Protein AF-0000000080636954 (afdb_homodimer)

Radius of gyration: 34.46 Å; Cα contacts (8 Å, |Δi|>4): 743; chains: 2; bounding box: 97×69×51 Å

Organism: Winmispira thermophila (strain ATCC 700085 / DSM 6578 / Z-1203) (NCBI:txid869211)

pLDDT: mean 74.84, std 21.48, range [32.94, 98.56]

Foldseek 3Di:
DDKDKDFLVLQDPPAVP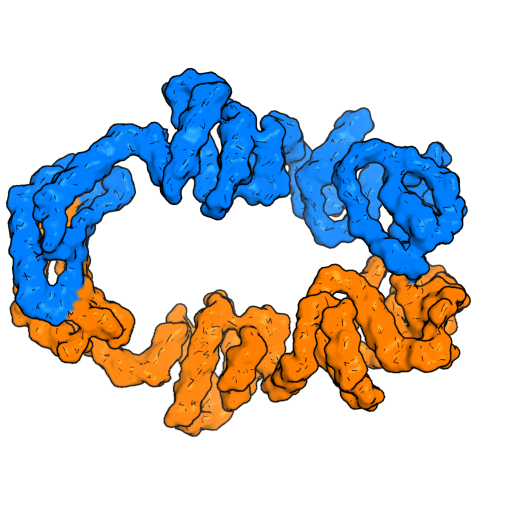DPQPDQLPQPPLVRLLVPNQQAFEAEPVRHRHDPVSSVSNVVNPHGIDIHDYDDDCCPDVVVVVLVVLVSCVVVDADFLSRVLVVCVSCVVVVNNVVCQVCQPPRGVVGDGVVLSVLLVPADPLLVVCCRVVLEPSVLSSLLSVQASLLSNCLSVLPDDDDSVLSSQLSNLLSQLCVVVVDDNVRSNVVSVVLSPDPDNSVSSVCSSPVPLVVLVVVLVVVCCVQCPPLQKDKDAPRSNVVLDIDIDGDDDDPVNVVSNVVSVVSCVVVVVVNSVSSD/DDKDKDFLVLQDPPAVPDPQPDQLPQPPLVCLLVVNQQAFEAEPVRHGHRPVSSVSNVVNPHGIDIHDYQDDCCVPPVVVVLVVLVSCVVPDADFLSRLLVSCVSCVVRVNNVVCQVCVPPRGVVDDGVVLSVLLVPAQPLLNVCCRVVLEPSVLSSLLSVQASLLSNCLSVLPDDDDSVLSSLLSNLLSQLCVVVVDDNVRSNVVSVVLSPDPDNSVSSVCSSPVPLVVLVVVLVVVCCVQCPPLQKDKDAPRSNVVLDIDIDGDDDDPVNVVSNVVSVVSCVVVVVVNSVSSD

Solvent-accessible surface area (backbone atoms only — not comparable to full-atom values): 32266 Å² total; per-residue (Å²): 112,40,81,41,76,38,47,47,84,64,52,33,72,41,34,76,82,69,76,70,68,60,64,60,89,53,57,48,58,69,35,31,57,48,53,34,47,74,58,37,52,31,41,85,92,43,43,24,52,57,38,60,50,50,49,42,34,50,70,36,63,44,59,59,40,62,24,40,30,40,58,74,78,57,50,32,67,59,44,44,49,45,44,56,48,51,68,47,68,51,92,56,60,66,49,65,66,56,48,41,48,50,48,51,51,24,53,76,67,69,34,49,74,61,40,68,67,46,41,62,73,63,34,54,87,50,71,57,64,67,54,45,50,54,49,68,68,42,50,70,35,45,37,50,28,39,67,71,61,51,40,54,67,67,58,46,59,74,37,54,84,45,46,46,67,42,38,38,51,64,64,65,44,85,62,92,65,55,58,67,55,45,49,51,45,48,51,44,48,38,51,41,34,59,76,68,66,50,51,61,69,55,35,34,53,52,50,50,58,32,58,66,41,97,50,30,63,59,45,44,50,36,66,62,37,52,69,58,41,49,51,52,50,53,48,51,50,52,46,47,76,72,33,62,93,51,63,51,44,78,46,65,45,79,89,41,74,73,45,39,37,36,40,35,35,67,33,71,45,73,67,47,43,49,50,40,52,51,48,49,54,55,46,61,74,50,39,65,68,62,47,60,70,49,105,113,40,80,41,77,38,49,48,84,59,51,33,71,42,36,77,80,69,76,70,68,62,68,60,89,53,58,46,60,69,34,32,58,47,55,36,45,74,60,35,52,31,40,87,92,36,41,23,50,57,38,61,52,50,49,44,34,51,70,38,63,44,58,61,39,63,23,38,30,41,57,75,78,54,51,32,69,59,42,47,49,45,45,54,43,53,67,48,67,51,92,52,60,62,48,65,66,56,49,40,49,51,49,51,52,25,52,74,65,70,34,49,73,60,39,68,66,44,41,64,72,61,33,53,81,51,71,58,65,68,55,44,52,54,49,69,69,42,48,70,35,45,37,50,28,39,67,70,62,51,39,54,68,67,58,47,59,73,36,53,84,46,46,47,66,43,38,40,52,64,64,65,46,86,63,93,64,55,59,65,55,45,50,52,44,49,50,44,48,37,50,41,35,59,76,68,66,49,51,62,69,56,36,35,52,52,51,49,57,31,58,67,41,98,50,32,64,62,44,45,50,36,67,61,37,50,69,58,42,48,51,51,50,52,48,51,51,52,47,46,76,71,33,62,93,52,63,50,44,78,46,65,45,78,90,40,74,72,44,38,38,36,41,36,35,67,33,70,46,72,65,49,44,50,50,39,51,52,47,48,55,54,45,60,75,49,40,66,69,61,47,59,72,48,106

Sequence (590 aa):
MKRAVYPVSALKRRLPEAEIWEEPSLPSEGALRRGVVPPLLWAPDGLVWSGALCDRLREAGWKEIPVVLLEGEEARPLNRITAALECENRAGAYTWEEQARIYELCRTYGLLEEAERIVPLVVPGKRDFSHVERYLSLPASFREMVREGKVDLKTAWEVRDLPDPVGGLVSYYPHRMTFSERRQILVMLAEIVRREGLDERAAMHRAGELLASPKPLEAVWRARFPRLAGMEDSFAASRRRLLDGTGVALEAPPGFEGHSLRVSFRFSSRTEFGRRMKALSKLEEHLDEFLSFLGMKRAVYPVSALKRRLPEAEIWEEPSLPSEGALRRGVVPPLLWAPDGLVWSGALCDRLREAGWKEIPVVLLEGEEARPLNRITAALECENRAGAYTWEEQARIYELCRTYGLLEEAERIVPLVVPGKRDFSHVERYLSLPASFREMVREGKVDLKTAWEVRDLPDPVGGLVSYYPHRMTFSERRQILVMLAEIVRREGLDERAAMHRAGELLASPKPLEAVWRARFPRLAGMEDSFAASRRRLLDGTGVALEAPPGFEGHSLRVSFRFSSRTEFGRRMKALSKLEEHLDEFLSFLG

Structure (mmCIF, N/CA/C/O backbone):
data_AF-0000000080636954-model_v1
#
loop_
_entity.id
_entity.type
_entity.pdbx_description
1 polymer 'ParB/Sulfiredoxin domain-containing protein'
#
loop_
_atom_site.group_PDB
_atom_site.id
_atom_site.type_symbol
_atom_site.label_atom_id
_atom_site.label_alt_id
_atom_site.label_comp_id
_atom_site.label_asym_id
_atom_site.label_entity_id
_atom_site.label_seq_id
_atom_site.pdbx_PDB_ins_code
_atom_site.Cartn_x
_atom_site.Cartn_y
_atom_site.Cartn_z
_atom_site.occupancy
_atom_site.B_iso_or_equiv
_atom_site.auth_seq_id
_atom_site.auth_comp_id
_atom_site.auth_asym_id
_atom_site.auth_atom_id
_atom_site.pdbx_PDB_model_num
ATOM 1 N N . MET A 1 1 ? 44.938 22.062 -6.148 1 43.56 1 MET A N 1
ATOM 2 C CA . MET A 1 1 ? 44.75 20.922 -5.258 1 43.56 1 MET A CA 1
ATOM 3 C C . MET A 1 1 ? 46.031 20.094 -5.172 1 43.56 1 MET A C 1
ATOM 5 O O . MET A 1 1 ? 46.656 19.781 -6.195 1 43.56 1 MET A O 1
ATOM 9 N N . LYS A 1 2 ? 46.625 20.219 -4 1 54.97 2 LYS A N 1
ATOM 10 C CA . LYS A 1 2 ? 47.844 19.469 -3.779 1 54.97 2 LYS A CA 1
ATOM 11 C C . LYS A 1 2 ? 47.625 18.312 -2.814 1 54.97 2 LYS A C 1
ATOM 13 O O . LYS A 1 2 ? 46.906 18.453 -1.824 1 54.97 2 LYS A O 1
ATOM 18 N N . ARG A 1 3 ? 48.094 17.125 -3.25 1 49.25 3 ARG A N 1
ATOM 19 C CA . ARG A 1 3 ? 48.031 15.977 -2.357 1 49.25 3 ARG A CA 1
ATOM 20 C C . ARG A 1 3 ? 49.219 15.953 -1.394 1 49.25 3 ARG A C 1
ATOM 22 O O . ARG A 1 3 ? 50.344 16.328 -1.766 1 49.25 3 ARG A O 1
ATOM 29 N N . ALA A 1 4 ? 48.875 15.984 -0.099 1 56.25 4 ALA A N 1
ATOM 30 C CA . ALA A 1 4 ? 49.938 15.93 0.922 1 56.25 4 ALA A CA 1
ATOM 31 C C . ALA A 1 4 ? 49.625 14.875 1.977 1 56.25 4 ALA A C 1
ATOM 33 O O . ALA A 1 4 ? 48.5 14.352 2.021 1 56.25 4 ALA A O 1
ATOM 34 N N . VAL A 1 5 ? 50.625 14.312 2.576 1 58.34 5 VAL A N 1
ATOM 35 C CA . VAL A 1 5 ? 50.469 13.438 3.734 1 58.34 5 VAL A CA 1
ATOM 36 C C . VAL A 1 5 ? 50.625 14.242 5.02 1 58.34 5 VAL A C 1
ATOM 38 O O . VAL A 1 5 ? 51.562 15.023 5.152 1 58.34 5 VAL A O 1
ATOM 41 N N . TYR A 1 6 ? 49.594 14.258 5.723 1 62.28 6 TYR A N 1
ATOM 42 C CA . TYR A 1 6 ? 49.594 15.031 6.961 1 62.28 6 TYR A CA 1
ATOM 43 C C . TYR A 1 6 ? 49.5 14.117 8.18 1 62.28 6 TYR A C 1
ATOM 45 O O . TYR A 1 6 ? 48.844 13.094 8.133 1 62.28 6 TYR A O 1
ATOM 53 N N . PRO A 1 7 ? 50.344 14.484 9.141 1 68.75 7 PRO A N 1
ATOM 54 C CA . PRO A 1 7 ? 50.188 13.703 10.367 1 68.75 7 PRO A CA 1
ATOM 55 C C . PRO A 1 7 ? 48.812 13.82 10.961 1 68.75 7 PRO A C 1
ATOM 57 O O . PRO A 1 7 ? 48.25 14.914 11.023 1 68.75 7 PRO A O 1
ATOM 60 N N . VAL A 1 8 ? 48.281 12.633 11.273 1 64 8 VAL A N 1
ATOM 61 C CA . VAL A 1 8 ? 46.938 12.617 11.875 1 64 8 VAL A CA 1
ATOM 62 C C . VAL A 1 8 ? 46.938 13.516 13.109 1 64 8 VAL A C 1
ATOM 64 O O . VAL A 1 8 ? 45.906 14.141 13.414 1 64 8 VAL A O 1
ATOM 67 N N . SER A 1 9 ? 48.156 13.625 13.75 1 67.38 9 SER A N 1
ATOM 68 C CA . SER A 1 9 ? 48.281 14.438 14.953 1 67.38 9 SER A CA 1
ATOM 69 C C . SER A 1 9 ? 48.156 15.922 14.641 1 67.38 9 SER A C 1
ATOM 71 O O . SER A 1 9 ? 47.812 16.719 15.516 1 67.38 9 SER A O 1
ATOM 73 N N . ALA A 1 10 ? 48.375 16.25 13.438 1 63.44 10 ALA A N 1
ATOM 74 C CA . ALA A 1 10 ? 48.312 17.656 13.047 1 63.44 10 ALA A CA 1
ATOM 75 C C . ALA A 1 10 ? 46.906 18.062 12.641 1 63.44 10 ALA A C 1
ATOM 77 O O . ALA A 1 10 ? 46.625 19.25 12.43 1 63.44 10 ALA A O 1
ATOM 78 N N . LEU A 1 11 ? 46.188 17.047 12.438 1 57.81 11 LEU A N 1
ATOM 79 C CA . LEU A 1 11 ? 44.812 17.328 12.047 1 57.81 11 LEU A CA 1
ATOM 80 C C . LEU A 1 11 ? 44.094 18.062 13.164 1 57.81 11 LEU A C 1
ATOM 82 O O . LEU A 1 11 ? 44.156 17.656 14.328 1 57.81 11 LEU A O 1
ATOM 86 N N . LYS A 1 12 ? 43.844 19.312 12.938 1 51.22 12 LYS A N 1
ATOM 87 C CA . LYS A 1 12 ? 43.062 20.109 13.883 1 51.22 12 LYS A CA 1
ATOM 88 C C . LYS A 1 12 ? 41.562 19.891 13.672 1 51.22 12 LYS A C 1
ATOM 90 O O . LYS A 1 12 ? 41.125 19.688 12.539 1 51.22 12 LYS A O 1
ATOM 95 N N . ARG A 1 13 ? 41 19.531 14.883 1 48.72 13 ARG A N 1
ATOM 96 C CA . ARG A 1 13 ? 39.531 19.453 14.938 1 48.72 13 ARG A CA 1
ATOM 97 C C . ARG A 1 13 ? 38.90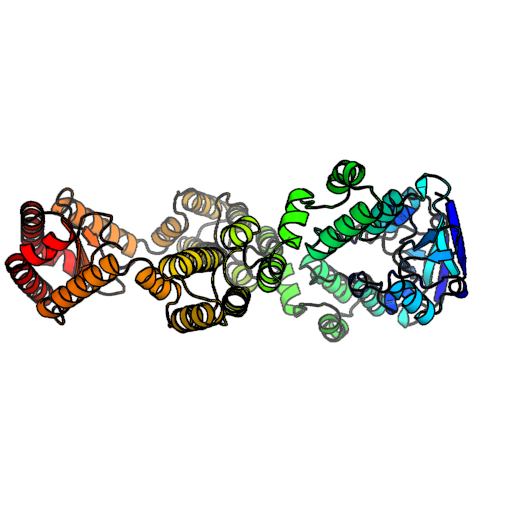6 20.781 14.555 1 48.72 13 ARG A C 1
ATOM 99 O O . ARG A 1 13 ? 39.156 21.812 15.195 1 48.72 13 ARG A O 1
ATOM 106 N N . ARG A 1 14 ? 38.938 21.188 13.516 1 43.25 14 ARG A N 1
ATOM 107 C CA . ARG A 1 14 ? 38 22.312 13.477 1 43.25 14 ARG A CA 1
ATOM 108 C C . ARG A 1 14 ? 36.656 21.891 12.898 1 43.25 14 ARG A C 1
ATOM 110 O O . ARG A 1 14 ? 36.531 21.625 11.703 1 43.25 14 ARG A O 1
ATOM 117 N N . LEU A 1 15 ? 36.188 20.75 13.352 1 39.03 15 LEU A N 1
ATOM 118 C CA . LEU A 1 15 ? 34.781 20.594 12.938 1 39.03 15 LEU A CA 1
ATOM 119 C C . LEU A 1 15 ? 33.969 21.844 13.25 1 39.03 15 LEU A C 1
ATOM 121 O O . LEU A 1 15 ? 34.219 22.5 14.258 1 39.03 15 LEU A O 1
ATOM 125 N N . PRO A 1 16 ? 33.406 22.672 12.305 1 36.81 16 PRO A N 1
ATOM 126 C CA . PRO A 1 16 ? 32.281 23.234 13.07 1 36.81 16 PRO A CA 1
ATOM 127 C C . PRO A 1 16 ? 31.734 22.234 14.086 1 36.81 16 PRO A C 1
ATOM 129 O O . PRO A 1 16 ? 31.797 21.031 13.883 1 36.81 16 PRO A O 1
ATOM 132 N N . GLU A 1 17 ? 31.938 22.453 15.352 1 33.22 17 GLU A N 1
ATOM 133 C CA . GLU A 1 17 ? 31.328 21.719 16.453 1 33.22 17 GLU A CA 1
ATOM 134 C C . GLU A 1 17 ? 30.078 20.984 16 1 33.22 17 GLU A C 1
ATOM 136 O O . GLU A 1 17 ? 29.5 20.188 16.75 1 33.22 17 GLU A O 1
ATOM 141 N N . ALA A 1 18 ? 29.266 21.672 15.078 1 32.94 18 ALA A N 1
ATOM 142 C CA . ALA A 1 18 ? 27.875 21.219 14.992 1 32.94 18 ALA A CA 1
ATOM 143 C C . ALA A 1 18 ? 27.812 19.75 14.547 1 32.94 18 ALA A C 1
ATOM 145 O O . ALA A 1 18 ? 28.672 19.281 13.789 1 32.94 18 ALA A O 1
ATOM 146 N N . GLU A 1 19 ? 27.062 18.984 15.305 1 33.84 19 GLU A N 1
ATOM 147 C CA . GLU A 1 19 ? 26.438 17.656 15.336 1 33.84 19 GLU A CA 1
ATOM 148 C C . GLU A 1 19 ? 26.125 17.172 13.922 1 33.84 19 GLU A C 1
ATOM 150 O O . GLU A 1 19 ? 25.516 16.109 13.75 1 33.84 19 GLU A O 1
ATOM 155 N N . ILE A 1 20 ? 25.984 18.156 13.102 1 33.88 20 ILE A N 1
ATOM 156 C CA . ILE A 1 20 ? 25.109 17.938 11.961 1 33.88 20 ILE A CA 1
ATOM 157 C C . ILE A 1 20 ? 25.547 16.672 11.211 1 33.88 20 ILE A C 1
ATOM 159 O O . ILE A 1 20 ? 24.734 16.047 10.516 1 33.88 20 ILE A O 1
ATOM 163 N N . TRP A 1 21 ? 26.797 16.781 10.742 1 33.06 21 TRP A N 1
ATOM 164 C CA . TRP A 1 21 ? 27.078 15.734 9.773 1 33.06 21 TRP A CA 1
ATOM 165 C C . TRP A 1 21 ? 27.281 14.398 10.469 1 33.06 21 TRP A C 1
ATOM 167 O O . TRP A 1 21 ? 28.047 14.297 11.43 1 33.06 21 TRP A O 1
ATOM 177 N N . GLU A 1 22 ? 26.188 13.875 10.789 1 34.75 22 GLU A N 1
ATOM 178 C CA . GLU A 1 22 ? 26.484 12.5 11.156 1 34.75 22 GLU A CA 1
ATOM 179 C C . GLU A 1 22 ? 27.703 11.984 10.391 1 34.75 22 GLU A C 1
ATOM 181 O O . GLU A 1 22 ? 27.984 12.43 9.281 1 34.75 22 GLU A O 1
ATOM 186 N N . GLU A 1 23 ? 28.656 11.555 11.141 1 34.25 23 GLU A N 1
ATOM 187 C CA . GLU A 1 23 ? 29.906 10.984 10.648 1 34.25 23 GLU A CA 1
ATOM 188 C C . GLU A 1 23 ? 29.734 10.352 9.273 1 34.25 23 GLU A C 1
ATOM 190 O O . GLU A 1 23 ? 28.812 9.555 9.062 1 34.25 23 GLU A O 1
ATOM 195 N N . PRO A 1 24 ? 29.938 11.156 8.188 1 36.91 24 PRO A N 1
ATOM 196 C CA . PRO A 1 24 ? 29.938 10.336 6.973 1 36.91 24 PRO A CA 1
ATOM 197 C C . PRO A 1 24 ? 30.188 8.859 7.258 1 36.91 24 PRO A C 1
ATOM 199 O O . PRO A 1 24 ? 30.734 8.516 8.312 1 36.91 24 PRO A O 1
ATOM 202 N N . SER A 1 25 ? 29.375 8.039 6.754 1 39.69 25 SER A N 1
ATOM 203 C CA . SER A 1 25 ? 29.734 6.637 6.957 1 39.69 25 SER A CA 1
ATOM 204 C C . SER A 1 25 ? 31.25 6.465 7.047 1 39.69 25 SER A C 1
ATOM 206 O O . SER A 1 25 ? 31.953 6.648 6.059 1 39.69 25 SER A O 1
ATOM 208 N N . LEU A 1 26 ? 31.812 7.094 8.188 1 43.88 26 LEU A N 1
ATOM 209 C CA . LEU A 1 26 ? 33.219 6.832 8.5 1 43.88 26 LEU A CA 1
ATOM 210 C C . LEU A 1 26 ? 33.562 5.371 8.25 1 43.88 26 LEU A C 1
ATOM 212 O O . LEU A 1 26 ? 32.75 4.477 8.531 1 43.88 26 LEU A O 1
ATOM 216 N N . PRO A 1 27 ? 34.5 5.301 7.41 1 44.47 27 PRO A N 1
ATOM 217 C CA . PRO A 1 27 ? 34.906 3.898 7.355 1 44.47 27 PRO A CA 1
ATOM 218 C C . PRO A 1 27 ? 34.938 3.24 8.734 1 44.47 27 PRO A C 1
ATOM 220 O O . PRO A 1 27 ? 35.188 3.912 9.734 1 44.47 27 PRO A O 1
ATOM 223 N N . SER A 1 28 ? 34.219 2.211 8.898 1 42.88 28 SER A N 1
ATOM 224 C CA . SER A 1 28 ? 34.344 1.47 10.148 1 42.88 28 SER A CA 1
ATOM 225 C C . SER A 1 28 ? 35.781 1.397 10.625 1 42.88 28 SER A C 1
ATOM 227 O O . SER A 1 28 ? 36.719 1.604 9.844 1 42.88 28 SER A O 1
ATOM 229 N N . GLU A 1 29 ? 35.906 1.364 11.992 1 44.41 29 GLU A N 1
ATOM 230 C CA . GLU A 1 29 ? 37.25 1.128 12.539 1 44.41 29 GLU A CA 1
ATOM 231 C C . GLU A 1 29 ? 38 0.048 11.75 1 44.41 29 GLU A C 1
ATOM 233 O O . GLU A 1 29 ? 39.188 0.16 11.516 1 44.41 29 GLU A O 1
ATOM 238 N N . GLY A 1 30 ? 37.281 -0.908 11.406 1 40.41 30 GLY A N 1
ATOM 239 C CA . GLY A 1 30 ? 37.812 -1.979 10.586 1 40.41 30 GLY A CA 1
ATOM 240 C C . GLY A 1 30 ? 38.188 -1.519 9.195 1 40.41 30 GLY A C 1
ATOM 241 O O . GLY A 1 30 ? 39.25 -1.915 8.68 1 40.41 30 GLY A O 1
ATOM 242 N N . ALA A 1 31 ? 37.469 -0.609 8.727 1 46.03 31 ALA A N 1
ATOM 243 C CA . ALA A 1 31 ? 37.812 -0.021 7.438 1 46.03 31 ALA A CA 1
ATOM 244 C C . ALA A 1 31 ? 39.031 0.877 7.551 1 46.03 31 ALA A C 1
ATOM 246 O O . ALA A 1 31 ? 39.938 0.846 6.691 1 46.03 31 ALA A O 1
ATOM 247 N N . LEU A 1 32 ? 39.031 1.63 8.578 1 47.47 32 LEU A N 1
ATOM 248 C CA . LEU A 1 32 ? 40.156 2.52 8.836 1 47.47 32 LEU A CA 1
ATOM 249 C C . LEU A 1 32 ? 41.438 1.723 9.102 1 47.47 32 LEU A C 1
ATOM 251 O O . LEU A 1 32 ? 42.5 2.096 8.633 1 47.47 32 LEU A O 1
ATOM 255 N N . ARG A 1 33 ? 41.25 0.688 9.828 1 43.28 33 ARG A N 1
ATOM 256 C CA . ARG A 1 33 ? 42.375 -0.178 10.102 1 43.28 33 ARG A CA 1
ATOM 257 C C . ARG A 1 33 ? 42.906 -0.818 8.828 1 43.28 33 ARG A C 1
ATOM 259 O O . ARG A 1 33 ? 44.125 -1.101 8.711 1 43.28 33 ARG A O 1
ATOM 266 N N . ARG A 1 34 ? 42.062 -0.845 7.949 1 39.09 34 ARG A N 1
ATOM 267 C CA . ARG A 1 34 ? 42.406 -1.482 6.688 1 39.09 34 ARG A CA 1
ATOM 268 C C . ARG A 1 34 ? 42.875 -0.448 5.66 1 39.09 34 ARG A C 1
ATOM 270 O O . ARG A 1 34 ? 43.094 -0.782 4.5 1 39.09 34 ARG A O 1
ATOM 277 N N . GLY A 1 35 ? 42.875 0.792 6.031 1 43.44 35 GLY A N 1
ATOM 278 C CA . GLY A 1 35 ? 43.5 1.863 5.266 1 43.44 35 GLY A CA 1
ATOM 279 C C . GLY A 1 35 ? 42.5 2.656 4.438 1 43.44 35 GLY A C 1
ATOM 280 O O . GLY A 1 35 ? 42.875 3.455 3.586 1 43.44 35 GLY A O 1
ATOM 281 N N . VAL A 1 36 ? 41.312 2.246 4.59 1 42.12 36 VAL A N 1
ATOM 282 C CA . VAL A 1 36 ? 40.312 3.014 3.854 1 42.12 36 VAL A CA 1
ATOM 283 C C . VAL A 1 36 ? 40.094 4.375 4.52 1 42.12 36 VAL A C 1
ATOM 285 O O . VAL A 1 36 ? 39.594 4.453 5.633 1 42.12 36 VAL A O 1
ATOM 288 N N . VAL A 1 37 ? 40.781 5.488 4.098 1 45.12 37 VAL A N 1
ATOM 289 C CA . VAL A 1 37 ? 40.688 6.812 4.699 1 45.12 37 VAL A CA 1
ATOM 290 C C . VAL A 1 37 ? 40.094 7.793 3.68 1 45.12 37 VAL A C 1
ATOM 292 O O . VAL A 1 37 ? 40.594 7.891 2.555 1 45.12 37 VAL A O 1
ATOM 295 N N . PRO A 1 38 ? 38.906 8.219 3.832 1 45.31 38 PRO A N 1
ATOM 296 C CA . PRO A 1 38 ? 38.406 9.297 2.969 1 45.31 38 PRO A CA 1
ATOM 297 C C . PRO A 1 38 ? 39.375 10.477 2.893 1 45.31 38 PRO A C 1
ATOM 299 O O . PRO A 1 38 ? 40.125 10.727 3.84 1 45.31 38 PRO A O 1
ATOM 302 N N . PRO A 1 39 ? 39.625 11.062 1.66 1 43.41 39 PRO A N 1
ATOM 303 C CA . PRO A 1 39 ? 40.5 12.242 1.586 1 43.41 39 PRO A CA 1
ATOM 304 C C . PRO A 1 39 ? 40 13.398 2.461 1 43.41 39 PRO A C 1
ATOM 306 O O . PRO A 1 39 ? 38.781 13.609 2.574 1 43.41 39 PRO A O 1
ATOM 309 N N . LEU A 1 40 ? 40.844 13.68 3.363 1 49.16 40 LEU A N 1
ATOM 310 C CA . LEU A 1 40 ? 40.562 14.844 4.191 1 49.16 40 LEU A CA 1
ATOM 311 C C . LEU A 1 40 ? 40.938 16.125 3.467 1 49.16 40 LEU A C 1
ATOM 313 O O . LEU A 1 40 ? 41.906 16.156 2.711 1 49.16 40 LEU A O 1
ATOM 317 N N . LEU A 1 41 ? 40.062 17 3.299 1 48.78 41 LEU A N 1
ATOM 318 C CA . LEU A 1 41 ? 40.375 18.328 2.77 1 48.78 41 LEU A CA 1
ATOM 319 C C . LEU A 1 41 ? 41.031 19.203 3.838 1 48.78 41 LEU A C 1
ATOM 321 O O . LEU A 1 41 ? 40.594 19.203 4.992 1 48.78 41 LEU A O 1
ATOM 325 N N . TRP A 1 42 ? 42.344 19.547 3.582 1 48.47 42 TRP A N 1
ATOM 326 C CA . TRP A 1 42 ? 43.094 20.406 4.477 1 48.47 42 TRP A CA 1
ATOM 327 C C . TRP A 1 42 ? 43.312 21.797 3.863 1 48.47 42 TRP A C 1
ATOM 329 O O . TRP A 1 42 ? 43.625 21.906 2.674 1 48.47 42 TRP A O 1
ATOM 339 N N . ALA A 1 43 ? 42.656 22.781 4.551 1 48.31 43 ALA A N 1
ATOM 340 C CA . ALA A 1 43 ? 42.969 24.172 4.195 1 48.31 43 ALA A CA 1
ATOM 341 C C . ALA A 1 43 ? 44.281 24.609 4.836 1 48.31 43 ALA A C 1
ATOM 343 O O . ALA A 1 43 ? 44.688 24.078 5.875 1 48.31 43 ALA A O 1
ATOM 344 N N . PRO A 1 44 ? 45 25.422 4.113 1 46.59 44 PRO A N 1
ATOM 345 C CA . PRO A 1 44 ? 46.25 25.922 4.637 1 46.59 44 PRO A CA 1
ATOM 346 C C . PRO A 1 44 ? 46.219 26.203 6.137 1 46.59 44 PRO A C 1
ATOM 348 O O . PRO A 1 44 ? 47.219 26.031 6.836 1 46.59 44 PRO A O 1
ATOM 351 N N . ASP A 1 45 ? 45.219 26.953 6.719 1 49.84 45 ASP A N 1
ATOM 352 C CA . ASP A 1 45 ? 45.219 27.328 8.133 1 49.84 45 ASP A CA 1
ATOM 353 C C . ASP A 1 45 ? 44.875 26.125 9.016 1 49.84 45 ASP A C 1
ATOM 355 O O . ASP A 1 45 ? 44.688 26.281 10.219 1 49.84 45 ASP A O 1
ATOM 359 N N . GLY A 1 46 ? 44.938 24.922 8.648 1 48.22 46 GLY A N 1
ATOM 360 C CA . GLY A 1 46 ? 44.875 23.719 9.461 1 48.22 46 GLY A CA 1
ATOM 361 C C . GLY A 1 46 ? 43.469 23.109 9.461 1 48.22 46 GLY A C 1
ATOM 362 O O . GLY A 1 46 ? 43.156 22.312 10.344 1 48.22 46 GLY A O 1
ATOM 363 N N . LEU A 1 47 ? 42.438 23.594 8.703 1 44.59 47 LEU A N 1
ATOM 364 C CA . LEU A 1 47 ? 41.062 23.156 8.922 1 44.59 47 LEU A CA 1
ATOM 365 C C . LEU A 1 47 ? 40.812 21.797 8.305 1 44.59 47 LEU A C 1
ATOM 367 O O . LEU A 1 47 ? 41.125 21.578 7.129 1 44.59 47 LEU A O 1
ATOM 371 N N . VAL A 1 48 ? 41.156 20.719 9.109 1 47.75 48 VAL A N 1
ATOM 372 C CA . VAL A 1 48 ? 40.75 19.391 8.68 1 47.75 48 VAL A CA 1
ATOM 373 C C . VAL A 1 48 ? 39.281 19.156 9.008 1 47.75 48 VAL A C 1
ATOM 375 O O . VAL A 1 48 ? 38.844 19.438 10.125 1 47.75 48 VAL A O 1
ATOM 378 N N . TRP A 1 49 ? 38.438 19.125 7.984 1 46.31 49 TRP A N 1
ATOM 379 C CA . TRP A 1 49 ? 36.969 19.109 8.125 1 46.31 49 TRP A CA 1
ATOM 380 C C . TRP A 1 49 ? 36.531 17.938 9 1 46.31 49 TRP A C 1
ATOM 382 O O . TRP A 1 49 ? 35.531 18.047 9.742 1 46.31 49 TRP A O 1
ATOM 392 N N . SER A 1 50 ? 36.844 16.672 8.688 1 47.16 50 SER A N 1
ATOM 393 C CA . SER A 1 50 ? 35.969 15.742 9.375 1 47.16 50 SER A CA 1
ATOM 394 C C . SER A 1 50 ? 36.562 15.32 10.719 1 47.16 50 SER A C 1
ATOM 396 O O . SER A 1 50 ? 37.656 14.75 10.773 1 47.16 50 SER A O 1
ATOM 398 N N . GLY A 1 51 ? 36.031 15.93 11.727 1 48.94 51 GLY A N 1
ATOM 399 C CA . GLY A 1 51 ? 36.438 15.586 13.086 1 48.94 51 GLY A CA 1
ATOM 400 C C . GLY A 1 51 ? 36.312 14.102 13.391 1 48.94 51 GLY A C 1
ATOM 401 O O . GLY A 1 51 ? 37.219 13.5 13.953 1 48.94 51 GLY A O 1
ATOM 402 N N . ALA A 1 52 ? 35.219 13.547 13.031 1 50.88 52 ALA A N 1
ATOM 403 C CA . ALA A 1 52 ? 35 12.141 13.367 1 50.88 52 ALA A CA 1
ATOM 404 C C . ALA A 1 52 ? 35.969 11.242 12.641 1 50.88 52 ALA A C 1
ATOM 406 O O . ALA A 1 52 ? 36.469 10.25 13.195 1 50.88 52 ALA A O 1
ATOM 407 N N . LEU A 1 53 ? 36.219 11.633 11.469 1 54.56 53 LEU A N 1
ATOM 408 C CA . LEU A 1 53 ? 37.219 10.844 10.75 1 54.56 53 LEU A CA 1
ATOM 409 C C . LEU A 1 53 ? 38.594 10.938 11.43 1 54.56 53 LEU A C 1
ATOM 411 O O . LEU A 1 53 ? 39.281 9.938 11.547 1 54.56 53 LEU A O 1
ATOM 415 N N . CYS A 1 54 ? 38.812 12.156 11.867 1 55.31 54 CYS A N 1
ATOM 416 C CA . CYS A 1 54 ? 40.094 12.328 12.555 1 55.31 54 CYS A CA 1
ATOM 417 C C . CYS A 1 54 ? 40.188 11.422 13.773 1 55.31 54 CYS A C 1
ATOM 419 O O . CYS A 1 54 ? 41.219 10.781 14 1 55.31 54 CYS A O 1
ATOM 421 N N . ASP A 1 55 ? 39.062 11.328 14.383 1 58.12 55 ASP A N 1
ATOM 422 C CA . ASP A 1 55 ? 39.031 10.508 15.586 1 58.12 55 ASP A CA 1
ATOM 423 C C . ASP A 1 55 ? 39.125 9.023 15.234 1 58.12 55 ASP A C 1
ATOM 425 O O . ASP A 1 55 ? 39.844 8.266 15.875 1 58.12 55 ASP A O 1
ATOM 429 N N . ARG A 1 56 ? 38.406 8.695 14.258 1 58.44 56 ARG A N 1
ATOM 430 C CA . ARG A 1 56 ? 38.438 7.293 13.859 1 58.44 56 ARG A CA 1
ATOM 431 C C . ARG A 1 56 ? 39.812 6.91 13.32 1 58.44 56 ARG A C 1
ATOM 433 O O . ARG A 1 56 ? 40.312 5.797 13.547 1 58.44 56 ARG A O 1
ATOM 440 N N . LEU A 1 57 ? 40.406 7.816 12.672 1 60.38 57 LEU A N 1
ATOM 441 C CA . LEU A 1 57 ? 41.75 7.578 12.156 1 60.38 57 LEU A CA 1
ATOM 442 C C . LEU A 1 57 ? 42.75 7.402 13.289 1 60.38 57 LEU A C 1
ATOM 444 O O . LEU A 1 57 ? 43.594 6.5 13.242 1 60.38 57 LEU A O 1
ATOM 448 N N . ARG A 1 58 ? 42.531 8.219 14.234 1 61.56 58 ARG A N 1
ATOM 449 C CA . ARG A 1 58 ? 43.406 8.102 15.406 1 61.56 58 ARG A CA 1
ATOM 450 C C . ARG A 1 58 ? 43.156 6.785 16.141 1 61.56 58 ARG A C 1
ATOM 452 O O . ARG A 1 58 ? 44.125 6.105 16.531 1 61.56 58 ARG A O 1
ATOM 459 N N . GLU A 1 59 ? 41.906 6.492 16.125 1 62.5 59 GLU A N 1
ATOM 460 C CA . GLU A 1 59 ? 41.531 5.258 16.812 1 62.5 59 GLU A CA 1
ATOM 461 C C . GLU A 1 59 ? 42 4.031 16.031 1 62.5 59 GLU A C 1
ATOM 463 O O . GLU A 1 59 ? 42.344 3.008 16.609 1 62.5 59 GLU A O 1
ATOM 468 N N . ALA A 1 60 ? 42.031 4.219 14.852 1 57.59 60 ALA A N 1
ATOM 469 C CA . ALA A 1 60 ? 42.469 3.119 13.992 1 57.59 60 ALA A CA 1
ATOM 470 C C . ALA A 1 60 ? 44 3.068 13.883 1 57.59 60 ALA A C 1
ATOM 472 O O . ALA A 1 60 ? 44.562 2.184 13.227 1 57.59 60 ALA A O 1
ATOM 473 N N . GLY A 1 61 ? 44.688 4.031 14.461 1 63.5 61 GLY A N 1
ATOM 474 C CA . GLY A 1 61 ? 46.156 4.012 14.57 1 63.5 61 GLY A CA 1
ATOM 475 C C . GLY A 1 61 ? 46.844 4.66 13.391 1 63.5 61 GLY A C 1
ATOM 476 O O . GLY A 1 61 ? 48.031 4.441 13.18 1 63.5 61 GLY A O 1
ATOM 477 N N . TRP A 1 62 ? 46.125 5.398 12.781 1 61.66 62 TRP A N 1
ATOM 478 C CA . TRP A 1 62 ? 46.75 6.086 11.664 1 61.66 62 TRP A CA 1
ATOM 479 C C . TRP A 1 62 ? 47.656 7.215 12.156 1 61.66 62 TRP A C 1
ATOM 481 O O . TRP A 1 62 ? 47.25 7.992 13.031 1 61.66 62 TRP A O 1
ATOM 491 N N . LYS A 1 63 ? 48.844 7.195 11.633 1 67.62 63 LYS A N 1
ATOM 492 C CA . LYS A 1 63 ? 49.781 8.25 11.992 1 67.62 63 LYS A CA 1
ATOM 493 C C . LYS A 1 63 ? 49.781 9.359 10.945 1 67.62 63 LYS A C 1
ATOM 495 O O . LYS A 1 63 ? 49.969 10.531 11.273 1 67.62 63 LYS A O 1
ATOM 500 N N . GLU A 1 64 ? 49.531 8.922 9.82 1 61.81 64 GLU A N 1
ATOM 501 C CA . GLU A 1 64 ? 49.5 9.852 8.695 1 61.81 64 GLU A CA 1
ATOM 502 C C . GLU A 1 64 ? 48.375 9.547 7.727 1 61.81 64 GLU A C 1
ATOM 504 O O . GLU A 1 64 ? 47.906 8.406 7.664 1 61.81 64 GLU A O 1
ATOM 509 N N . ILE A 1 65 ? 47.844 10.672 7.199 1 58.97 65 ILE A N 1
ATOM 510 C CA . ILE A 1 65 ? 46.719 10.508 6.273 1 58.97 65 ILE A CA 1
ATOM 511 C C . ILE A 1 65 ? 47 11.312 5 1 58.97 65 ILE A C 1
ATOM 513 O O . ILE A 1 65 ? 47.531 12.422 5.059 1 58.97 65 ILE A O 1
ATOM 517 N N . PRO A 1 66 ? 46.656 10.773 3.928 1 55.56 66 PRO A N 1
ATOM 518 C CA . PRO A 1 66 ? 46.719 11.578 2.705 1 55.56 66 PRO A CA 1
ATOM 519 C C . PRO A 1 66 ? 45.656 12.672 2.654 1 55.56 66 PRO A C 1
ATOM 521 O O . PRO A 1 66 ? 44.531 12.445 3.055 1 55.56 66 PRO A O 1
ATOM 524 N N . VAL A 1 67 ? 46.094 13.938 2.451 1 54.59 67 VAL A N 1
ATOM 525 C CA . VAL A 1 67 ? 45.188 15.07 2.375 1 54.59 67 VAL A CA 1
ATOM 526 C C . VAL A 1 67 ? 45.312 15.758 1.017 1 54.59 67 VAL A C 1
ATOM 528 O O . VAL A 1 67 ? 46.375 15.68 0.382 1 54.59 67 VAL A O 1
ATOM 531 N N . VAL A 1 68 ? 44.219 16.203 0.485 1 51.59 68 VAL A N 1
ATOM 532 C CA . VAL A 1 68 ? 44.25 17.125 -0.65 1 51.59 68 VAL A CA 1
ATOM 533 C C . VAL A 1 68 ? 44.188 18.562 -0.152 1 51.59 68 VAL A C 1
ATOM 535 O O . VAL A 1 68 ? 43.25 18.953 0.548 1 51.59 68 VAL A O 1
ATOM 538 N N . LEU A 1 69 ? 45.344 19.219 -0.369 1 52.94 69 LEU A N 1
ATOM 539 C CA . LEU A 1 69 ? 45.469 20.625 0.002 1 52.94 69 LEU A CA 1
ATOM 540 C C . LEU A 1 69 ? 44.875 21.531 -1.072 1 52.94 69 LEU A C 1
ATOM 542 O O . LEU A 1 69 ? 45.219 21.422 -2.248 1 52.94 69 LEU A O 1
ATOM 546 N N . LEU A 1 70 ? 43.781 22.156 -0.723 1 52 70 LEU A N 1
ATOM 547 C CA . LEU A 1 70 ? 43.219 23.172 -1.609 1 52 70 LEU A CA 1
ATOM 548 C C . LEU A 1 70 ? 43.938 24.5 -1.447 1 52 70 LEU A C 1
ATOM 550 O O . LEU A 1 70 ? 44.094 25 -0.328 1 52 70 LEU A O 1
ATOM 554 N N . GLU A 1 71 ? 44.656 24.875 -2.484 1 51.69 71 GLU A N 1
ATOM 555 C CA . GLU A 1 71 ? 45.375 26.141 -2.447 1 51.69 71 GLU A CA 1
ATOM 556 C C . GLU A 1 71 ? 44.625 27.219 -3.225 1 51.69 71 GLU A C 1
ATOM 558 O O . GLU A 1 71 ? 43.906 26.922 -4.18 1 51.69 71 GLU A O 1
ATOM 563 N N . GLY A 1 72 ? 44.719 28.734 -2.834 1 49.59 72 GLY A N 1
ATOM 564 C CA . GLY A 1 72 ? 44.219 29.953 -3.471 1 49.59 72 GLY A CA 1
ATOM 565 C C . GLY A 1 72 ? 42.719 30.094 -3.389 1 49.59 72 GLY A C 1
ATOM 566 O O . GLY A 1 72 ? 42.094 29.688 -2.402 1 49.59 72 GLY A O 1
ATOM 567 N N . GLU A 1 73 ? 42.125 30.75 -4.543 1 47.31 73 GLU A N 1
ATOM 568 C CA . GLU A 1 73 ? 40.719 30.984 -4.711 1 47.31 73 GLU A CA 1
ATOM 569 C C . GLU A 1 73 ? 39.906 29.688 -4.648 1 47.31 73 GLU A C 1
ATOM 571 O O . GLU A 1 73 ? 38.719 29.703 -4.305 1 47.31 73 GLU A O 1
ATOM 576 N N . GLU A 1 74 ? 40.531 28.719 -4.973 1 43.75 74 GLU A N 1
ATOM 577 C CA . GLU A 1 74 ? 39.906 27.391 -4.969 1 43.75 74 GLU A CA 1
ATOM 578 C C . GLU A 1 74 ? 39.594 26.938 -3.547 1 43.75 74 GLU A C 1
ATOM 580 O O . GLU A 1 74 ? 38.688 26.109 -3.342 1 43.75 74 GLU A O 1
ATOM 585 N N . ALA A 1 75 ? 40.344 27.531 -2.645 1 44.12 75 ALA A N 1
ATOM 586 C CA . ALA A 1 75 ? 40.031 27.328 -1.226 1 44.12 75 ALA A CA 1
ATOM 587 C C . ALA A 1 75 ? 38.75 28.031 -0.829 1 44.12 75 ALA A C 1
ATOM 589 O O . ALA A 1 75 ? 38.344 28 0.336 1 44.12 75 ALA A O 1
ATOM 590 N N . ARG A 1 76 ? 38.156 28.625 -1.782 1 44.72 76 ARG A N 1
ATOM 591 C CA . ARG A 1 76 ? 36.906 29.328 -1.521 1 44.72 76 ARG A CA 1
ATOM 592 C C . ARG A 1 76 ? 35.844 28.359 -1.007 1 44.72 76 ARG A C 1
ATOM 594 O O . ARG A 1 76 ? 35.875 27.172 -1.312 1 44.72 76 ARG A O 1
ATOM 601 N N . PRO A 1 77 ? 35 28.969 -0.09 1 44.5 77 PRO A N 1
ATOM 602 C CA . PRO A 1 77 ? 33.938 28.25 0.59 1 44.5 77 PRO A CA 1
ATOM 603 C C . PRO A 1 77 ? 33.156 27.328 -0.348 1 44.5 77 PRO A C 1
ATOM 605 O O . PRO A 1 77 ? 32.781 26.234 0.045 1 44.5 77 PRO A O 1
ATOM 608 N N . LEU A 1 78 ? 33.125 27.812 -1.586 1 46 78 LEU A N 1
ATOM 609 C CA . LEU A 1 78 ? 32.375 26.984 -2.525 1 46 78 LEU A CA 1
ATOM 610 C C . LEU A 1 78 ? 33.094 25.656 -2.764 1 46 78 LEU A C 1
ATOM 612 O O . LEU A 1 78 ? 32.438 24.609 -2.857 1 46 78 LEU A O 1
ATOM 616 N N . ASN A 1 79 ? 34.344 25.797 -3.053 1 43.91 79 ASN A N 1
ATOM 617 C CA . ASN A 1 79 ? 35.062 24.547 -3.262 1 43.91 79 ASN A CA 1
ATOM 618 C C . ASN A 1 79 ? 34.969 23.641 -2.047 1 43.91 79 ASN A C 1
ATOM 620 O O . ASN A 1 79 ? 34.875 22.422 -2.191 1 43.91 79 ASN A O 1
ATOM 624 N N . ARG A 1 80 ? 34.969 24.406 -0.987 1 44.12 80 ARG A N 1
ATOM 625 C CA . ARG A 1 80 ? 34.781 23.641 0.248 1 44.12 80 ARG A CA 1
ATOM 626 C C . ARG A 1 80 ? 33.438 22.953 0.28 1 44.12 80 ARG A C 1
ATOM 628 O O . ARG A 1 80 ? 33.312 21.797 0.683 1 44.12 80 ARG A O 1
ATOM 635 N N . ILE A 1 81 ? 32.562 23.828 -0.041 1 45.81 81 ILE A N 1
ATOM 636 C CA . ILE A 1 81 ? 31.203 23.297 -0.095 1 45.81 81 ILE A CA 1
ATOM 637 C C . ILE A 1 81 ? 31.141 22.156 -1.109 1 45.81 81 ILE A C 1
ATOM 639 O O . ILE A 1 81 ? 30.578 21.094 -0.832 1 45.81 81 ILE A O 1
ATOM 643 N N . THR A 1 82 ? 31.844 22.469 -2.18 1 44.97 82 THR A N 1
ATOM 644 C CA . THR A 1 82 ? 31.812 21.438 -3.217 1 44.97 82 THR A CA 1
ATOM 645 C C . THR A 1 82 ? 32.562 20.188 -2.762 1 44.97 82 THR A C 1
ATOM 647 O O . THR A 1 82 ? 32.125 19.078 -2.994 1 44.97 82 THR A O 1
ATOM 650 N N . ALA A 1 83 ? 33.656 20.531 -2.227 1 43.69 83 ALA A N 1
ATOM 651 C CA . ALA A 1 83 ? 34.438 19.406 -1.73 1 43.69 83 ALA A CA 1
ATOM 652 C C . ALA A 1 83 ? 33.688 18.625 -0.665 1 43.69 83 ALA A C 1
ATOM 654 O O . ALA A 1 83 ? 33.688 17.391 -0.65 1 43.69 83 ALA A O 1
ATOM 655 N N . ALA A 1 84 ? 33.156 19.453 0.218 1 44.97 84 ALA A N 1
ATOM 656 C CA . ALA A 1 84 ? 32.344 18.828 1.248 1 44.97 84 ALA A CA 1
ATOM 657 C C . ALA A 1 84 ? 31.203 18.031 0.628 1 44.97 84 ALA A C 1
ATOM 659 O O . ALA A 1 84 ? 30.875 16.938 1.082 1 44.97 84 ALA A O 1
ATOM 660 N N . LEU A 1 85 ? 30.688 18.672 -0.295 1 47.56 85 LEU A N 1
ATOM 661 C CA . LEU A 1 85 ? 29.578 18.047 -1.001 1 47.56 85 LEU A CA 1
ATOM 662 C C . LEU A 1 85 ? 30.062 16.828 -1.778 1 47.56 85 LEU A C 1
ATOM 664 O O . LEU A 1 85 ? 29.328 15.836 -1.885 1 47.56 85 LEU A O 1
ATOM 668 N N . GLU A 1 86 ? 31.219 16.969 -2.318 1 42.84 86 GLU A N 1
ATOM 669 C CA . GLU A 1 86 ? 31.781 15.883 -3.109 1 42.84 86 GLU A CA 1
ATOM 670 C C . GLU A 1 86 ? 32.156 14.688 -2.227 1 42.84 86 GLU A C 1
ATOM 672 O O . GLU A 1 86 ? 32.031 13.539 -2.65 1 42.84 86 GLU A O 1
ATOM 677 N N . CYS A 1 87 ? 32.781 15.125 -1.194 1 37.44 87 CYS A N 1
ATOM 678 C CA . CYS A 1 87 ? 33.188 14.039 -0.297 1 37.44 87 CYS A CA 1
ATOM 679 C C . CYS A 1 87 ? 31.969 13.234 0.144 1 37.44 87 CYS A C 1
ATOM 681 O O . CYS A 1 87 ? 32.094 12.062 0.507 1 37.44 87 CYS A O 1
ATOM 683 N N . GLU A 1 88 ? 30.922 13.922 0.221 1 36.53 88 GLU A N 1
ATOM 684 C CA . GLU A 1 88 ? 29.719 13.156 0.55 1 36.53 88 GLU A CA 1
ATOM 685 C C . GLU A 1 88 ? 29.266 12.297 -0.628 1 36.53 88 GLU A C 1
ATOM 687 O O . GLU A 1 88 ? 28.656 12.805 -1.573 1 36.53 88 GLU A O 1
ATOM 692 N N . ASN A 1 89 ? 30.172 11.797 -1.413 1 35.81 89 ASN A N 1
ATOM 693 C CA . ASN A 1 89 ? 29.734 10.75 -2.33 1 35.81 89 ASN A CA 1
ATOM 694 C C . ASN A 1 89 ? 28.484 10.039 -1.815 1 35.81 89 ASN A C 1
ATOM 696 O O . ASN A 1 89 ? 28.547 8.875 -1.414 1 35.81 89 ASN A O 1
ATOM 700 N N . ARG A 1 90 ? 27.734 10.727 -1.036 1 39.31 90 ARG A N 1
ATOM 701 C CA . ARG A 1 90 ? 26.578 10.008 -0.503 1 39.31 90 ARG A CA 1
ATOM 702 C C . ARG A 1 90 ? 25.594 9.656 -1.613 1 39.31 90 ARG A C 1
ATOM 704 O O . ARG A 1 90 ? 25.328 10.469 -2.502 1 39.31 90 ARG A O 1
ATOM 711 N N . ALA A 1 91 ? 25.875 8.57 -2.123 1 42.22 91 ALA A N 1
ATOM 712 C CA . ALA A 1 91 ? 24.906 8.023 -3.078 1 42.22 91 ALA A CA 1
ATOM 713 C C . ALA A 1 91 ? 23.516 8.586 -2.84 1 42.22 91 ALA A C 1
ATOM 715 O O . ALA A 1 91 ? 22.703 8.672 -3.768 1 42.22 91 ALA A O 1
ATOM 716 N N . GLY A 1 92 ? 23.297 9.281 -1.665 1 46.31 92 GLY A N 1
ATOM 717 C CA . GLY A 1 92 ? 21.906 9.602 -1.425 1 46.31 92 GLY A CA 1
ATOM 718 C C . GLY A 1 92 ? 21.641 11.094 -1.354 1 46.31 92 GLY A C 1
ATOM 719 O O . GLY A 1 92 ? 22.562 11.906 -1.448 1 46.31 92 GLY A O 1
ATOM 720 N N . ALA A 1 93 ? 20.391 11.516 -1.66 1 55.62 93 ALA A N 1
ATOM 721 C CA . ALA A 1 93 ? 19.922 12.891 -1.562 1 55.62 93 ALA A CA 1
ATOM 722 C C . ALA A 1 93 ? 20.312 13.516 -0.225 1 55.62 93 ALA A C 1
ATOM 724 O O . ALA A 1 93 ? 20.406 12.82 0.786 1 55.62 93 ALA A O 1
ATOM 725 N N . TYR A 1 94 ? 20.766 14.773 -0.302 1 60.44 94 TYR A N 1
ATOM 726 C CA . TYR A 1 94 ? 21.031 15.523 0.92 1 60.44 94 TYR A CA 1
ATOM 727 C C . TYR A 1 94 ? 19.766 15.633 1.771 1 60.44 94 TYR A C 1
ATOM 729 O O . TYR A 1 94 ? 18.672 15.867 1.246 1 60.44 94 TYR A O 1
ATOM 737 N N . THR A 1 95 ? 19.984 15.422 3.002 1 69.94 95 THR A N 1
ATOM 738 C CA . THR A 1 95 ? 18.891 15.625 3.949 1 69.94 95 THR A CA 1
ATOM 739 C C . THR A 1 95 ? 18.562 17.109 4.094 1 69.94 95 THR A C 1
ATOM 741 O O . THR A 1 95 ? 19.328 17.953 3.641 1 69.94 95 THR A O 1
ATOM 744 N N . TRP A 1 96 ? 17.484 17.422 4.605 1 75.88 96 TRP A N 1
ATOM 745 C CA . TRP A 1 96 ? 17.078 18.797 4.891 1 75.88 96 TRP A CA 1
ATOM 746 C C . TRP A 1 96 ? 18.125 19.5 5.75 1 75.88 96 TRP A C 1
ATOM 748 O O . TRP A 1 96 ? 18.453 20.656 5.512 1 75.88 96 TRP A O 1
ATOM 758 N N . GLU A 1 97 ? 18.672 18.781 6.691 1 69.69 97 GLU A N 1
ATOM 759 C CA . GLU A 1 97 ? 19.641 19.359 7.613 1 69.69 97 GLU A CA 1
ATOM 760 C C . GLU A 1 97 ? 20.953 19.719 6.895 1 69.69 97 GLU A C 1
ATOM 762 O O . GLU A 1 97 ? 21.531 20.766 7.137 1 69.69 97 GLU A O 1
ATOM 767 N N . GLU A 1 98 ? 21.328 18.828 6.074 1 66.56 98 GLU A N 1
ATOM 768 C CA . GLU A 1 98 ? 22.547 19.078 5.312 1 66.56 98 GLU A CA 1
ATOM 769 C C . GLU A 1 98 ? 22.375 20.281 4.383 1 66.56 98 GLU A C 1
ATOM 771 O O . GLU A 1 98 ? 23.266 21.125 4.297 1 66.56 98 GLU A O 1
ATOM 776 N N . GLN A 1 99 ? 21.234 20.281 3.799 1 72.12 99 GLN A N 1
ATOM 777 C CA . GLN A 1 99 ? 20.969 21.406 2.902 1 72.12 99 GLN A CA 1
ATOM 778 C C . GLN A 1 99 ? 20.859 22.719 3.674 1 72.12 99 GLN A C 1
ATOM 780 O O . GLN A 1 99 ? 21.328 23.75 3.209 1 72.12 99 GLN A O 1
ATOM 785 N N . ALA A 1 100 ? 20.219 22.656 4.789 1 72.56 100 ALA A N 1
ATOM 786 C CA . ALA A 1 100 ? 20.125 23.828 5.652 1 72.56 100 ALA A CA 1
ATOM 787 C C . ALA A 1 100 ? 21.516 24.312 6.062 1 72.56 100 ALA A C 1
ATOM 789 O O . ALA A 1 100 ? 21.766 25.516 6.09 1 72.56 100 ALA A O 1
ATOM 790 N N . ARG A 1 101 ? 22.328 23.406 6.336 1 65.62 101 ARG A N 1
ATOM 791 C CA . ARG A 1 101 ? 23.688 23.766 6.727 1 65.62 101 ARG A CA 1
ATOM 792 C C . ARG A 1 101 ? 24.422 24.453 5.578 1 65.62 101 ARG A C 1
ATOM 794 O O . ARG A 1 101 ? 25.109 25.453 5.777 1 65.62 101 ARG A O 1
ATOM 801 N N . ILE A 1 102 ? 24.281 23.891 4.488 1 66.62 102 ILE A N 1
ATOM 802 C CA . ILE A 1 102 ? 24.906 24.484 3.305 1 66.62 102 ILE A CA 1
ATOM 803 C C . ILE A 1 102 ? 24.359 25.891 3.086 1 66.62 102 ILE A C 1
ATOM 805 O O . ILE A 1 102 ? 25.109 26.828 2.816 1 66.62 102 ILE A O 1
ATOM 809 N N . TYR A 1 103 ? 23.078 25.969 3.217 1 68.75 103 TYR A N 1
ATOM 810 C CA . TYR A 1 103 ? 22.422 27.25 3.064 1 68.75 103 TYR A CA 1
ATOM 811 C C . TYR A 1 103 ? 22.984 28.266 4.059 1 68.75 103 TYR A C 1
ATOM 813 O O . TYR A 1 103 ? 23.312 29.391 3.688 1 68.75 103 TYR A O 1
ATOM 821 N N . GLU A 1 104 ? 23.062 27.906 5.281 1 67.75 104 GLU A N 1
ATOM 822 C CA . GLU A 1 104 ? 23.562 28.797 6.32 1 67.75 104 GLU A CA 1
ATOM 823 C C . GLU A 1 104 ? 25.016 29.203 6.051 1 67.75 104 GLU A C 1
ATOM 825 O O . GLU A 1 104 ? 25.391 30.359 6.266 1 67.75 104 GLU A O 1
ATOM 830 N N . LEU A 1 105 ? 25.766 28.281 5.613 1 59.91 105 LEU A N 1
ATOM 831 C CA . LEU A 1 105 ? 27.156 28.578 5.273 1 59.91 105 LEU A CA 1
ATOM 832 C C . LEU A 1 105 ? 27.219 29.578 4.129 1 59.91 105 LEU A C 1
ATOM 834 O O . LEU A 1 105 ? 28 30.547 4.188 1 59.91 105 LEU A O 1
ATOM 838 N N . CYS A 1 106 ? 26.422 29.312 3.182 1 64 106 CYS A N 1
ATOM 839 C CA . CYS A 1 106 ? 26.391 30.219 2.039 1 64 106 CYS A CA 1
ATOM 840 C C . CYS A 1 106 ? 25.922 31.609 2.457 1 64 106 CYS A C 1
ATOM 842 O O . CYS A 1 106 ? 26.469 32.625 1.99 1 64 106 CYS A O 1
ATOM 844 N N . ARG A 1 107 ? 24.922 31.625 3.297 1 66.88 107 ARG A N 1
ATOM 845 C CA . ARG A 1 107 ? 24.406 32.906 3.799 1 66.88 107 ARG A CA 1
ATOM 846 C C . ARG A 1 107 ? 25.484 33.625 4.602 1 66.88 107 ARG A C 1
ATOM 848 O O . ARG A 1 107 ? 25.688 34.844 4.41 1 66.88 107 ARG A O 1
ATOM 855 N N . THR A 1 108 ? 26.109 32.969 5.422 1 61.31 108 THR A N 1
ATOM 856 C CA . THR A 1 108 ? 27.109 33.562 6.301 1 61.31 108 THR A CA 1
ATOM 857 C C . THR A 1 108 ? 28.266 34.125 5.484 1 61.31 108 THR A C 1
ATOM 859 O O . THR A 1 108 ? 28.797 35.188 5.809 1 61.31 108 THR A O 1
ATOM 862 N N . TYR A 1 109 ? 28.469 33.438 4.441 1 56.78 109 TYR A N 1
ATOM 863 C CA . TYR A 1 109 ? 29.641 33.844 3.672 1 56.78 109 TYR A CA 1
ATOM 864 C C . TYR A 1 109 ? 29.234 34.688 2.461 1 56.78 109 TYR A C 1
ATOM 866 O O . TYR A 1 109 ? 30.078 35.031 1.626 1 56.78 109 TYR A O 1
ATOM 874 N N . GLY A 1 110 ? 27.984 35 2.438 1 61.28 110 GLY A N 1
ATOM 875 C CA . GLY A 1 110 ? 27.5 35.875 1.367 1 61.28 110 GLY A CA 1
ATOM 876 C C . GLY A 1 110 ? 27.547 35.188 0.003 1 61.28 110 GLY A C 1
ATOM 877 O O . GLY A 1 110 ? 27.875 35.844 -0.995 1 61.28 110 GLY A O 1
ATOM 878 N N . LEU A 1 111 ? 27.406 33.906 -0.038 1 58.53 111 LEU A N 1
ATOM 879 C CA . LEU A 1 111 ? 27.562 33.156 -1.272 1 58.53 111 LEU A CA 1
ATOM 880 C C . LEU A 1 111 ? 26.219 32.625 -1.759 1 58.53 111 LEU A C 1
ATOM 882 O O . LEU A 1 111 ? 26.156 31.688 -2.547 1 58.53 111 LEU A O 1
ATOM 886 N N . LEU A 1 112 ? 25.125 33.188 -1.291 1 66.25 112 LEU A N 1
ATOM 887 C CA . LEU A 1 112 ? 23.812 32.656 -1.6 1 66.25 112 LEU A CA 1
ATOM 888 C C . LEU A 1 112 ? 23.562 32.656 -3.104 1 66.25 112 LEU A C 1
ATOM 890 O O . LEU A 1 112 ? 23 31.703 -3.646 1 66.25 112 LEU A O 1
ATOM 894 N N . GLU A 1 113 ? 23.938 33.625 -3.744 1 64.25 113 GLU A N 1
ATOM 895 C CA . GLU A 1 113 ? 23.719 33.75 -5.184 1 64.25 113 GLU A CA 1
ATOM 896 C C . GLU A 1 113 ? 24.5 32.656 -5.934 1 64.25 113 GLU A C 1
ATOM 898 O O . GLU A 1 113 ? 23.984 32.031 -6.855 1 64.25 113 GLU A O 1
ATOM 903 N N . GLU A 1 114 ? 25.672 32.438 -5.566 1 57.03 114 GLU A N 1
ATOM 904 C CA . GLU A 1 114 ? 26.516 31.438 -6.191 1 57.03 114 GLU A CA 1
ATOM 905 C C . GLU A 1 114 ? 26 30.031 -5.883 1 57.03 114 GLU A C 1
ATOM 907 O O . GLU A 1 114 ? 26.031 29.156 -6.75 1 57.03 114 GLU A O 1
ATOM 912 N N . ALA A 1 115 ? 25.594 29.875 -4.699 1 60.53 115 ALA A N 1
ATOM 913 C CA . ALA A 1 115 ? 25.109 28.562 -4.262 1 60.53 115 ALA A CA 1
ATOM 914 C C . ALA A 1 115 ? 23.875 28.141 -5.055 1 60.53 115 ALA A C 1
ATOM 916 O O . ALA A 1 115 ? 23.719 26.969 -5.391 1 60.53 115 ALA A O 1
ATOM 917 N N . GLU A 1 116 ? 22.969 29.016 -5.266 1 61.19 116 GLU A N 1
ATOM 918 C CA . GLU A 1 116 ? 21.766 28.719 -6.035 1 61.19 116 GLU A CA 1
ATOM 919 C C . GLU A 1 116 ? 22.125 28.109 -7.391 1 61.19 116 GLU A C 1
ATOM 921 O O . GLU A 1 116 ? 21.375 27.281 -7.918 1 61.19 116 GLU A O 1
ATOM 926 N N . ARG A 1 117 ? 23.266 28.453 -7.938 1 54.81 117 ARG A N 1
ATOM 927 C CA . ARG A 1 117 ? 23.688 27.969 -9.242 1 54.81 117 ARG A CA 1
ATOM 928 C C . ARG A 1 117 ? 24.359 26.609 -9.125 1 54.81 117 ARG A C 1
ATOM 930 O O . ARG A 1 117 ? 24.203 25.75 -10.016 1 54.81 117 ARG A O 1
ATOM 937 N N . ILE A 1 118 ? 25.031 26.438 -8.062 1 50.5 118 ILE A N 1
ATOM 938 C CA . ILE A 1 118 ? 25.906 25.266 -7.965 1 50.5 118 ILE A CA 1
ATOM 939 C C . ILE A 1 118 ? 25.156 24.125 -7.285 1 50.5 118 ILE A C 1
ATOM 941 O O . ILE A 1 118 ? 25.344 22.969 -7.641 1 50.5 118 ILE A O 1
ATOM 945 N N . VAL A 1 119 ? 24.359 24.5 -6.254 1 54.44 119 VAL A N 1
ATOM 946 C CA . VAL A 1 119 ? 23.766 23.5 -5.371 1 54.44 119 VAL A CA 1
ATOM 947 C C . VAL A 1 119 ? 22.922 22.531 -6.191 1 54.44 119 VAL A C 1
ATOM 949 O O . VAL A 1 119 ? 22.984 21.312 -5.988 1 54.44 119 VAL A O 1
ATOM 952 N N . PRO A 1 120 ? 22.125 23.109 -7.113 1 53.97 120 PRO A N 1
ATOM 953 C CA . PRO A 1 120 ? 21.359 22.125 -7.895 1 53.97 120 PRO A CA 1
ATOM 954 C C . PRO A 1 120 ? 22.266 21.109 -8.594 1 53.97 120 PRO A C 1
ATOM 956 O O . PRO A 1 120 ? 21.812 20 -8.914 1 53.97 120 PRO A O 1
ATOM 959 N N . LEU A 1 121 ? 23.484 21.391 -8.789 1 47 121 LEU A N 1
ATOM 960 C CA . LEU A 1 121 ? 24.406 20.547 -9.539 1 47 121 LEU A CA 1
ATOM 961 C C . LEU A 1 121 ? 25.016 19.484 -8.641 1 47 121 LEU A C 1
ATOM 963 O O . LEU A 1 121 ? 25.453 18.438 -9.125 1 47 121 LEU A O 1
ATOM 967 N N . VAL A 1 122 ? 25.141 19.875 -7.672 1 45.06 122 VAL A N 1
ATOM 968 C CA . VAL A 1 122 ? 25.969 19.016 -6.828 1 45.06 122 VAL A CA 1
ATOM 969 C C . VAL A 1 122 ? 25.062 18.234 -5.867 1 45.06 122 VAL A C 1
ATOM 971 O O . VAL A 1 122 ? 25.484 17.219 -5.309 1 45.06 122 VAL A O 1
ATOM 974 N N . VAL A 1 123 ? 24.031 18.781 -5.465 1 46.06 123 VAL A N 1
ATOM 975 C CA . VAL A 1 123 ? 23.172 18.141 -4.477 1 46.06 123 VAL A CA 1
ATOM 976 C C . VAL A 1 123 ? 22.109 17.297 -5.184 1 46.06 123 VAL A C 1
ATOM 978 O O . VAL A 1 123 ? 21.188 17.828 -5.801 1 46.06 123 VAL A O 1
ATOM 981 N N . PRO A 1 124 ? 22.5 15.992 -5.32 1 46.59 124 PRO A N 1
ATOM 982 C CA . PRO A 1 124 ? 21.422 15.164 -5.883 1 46.59 124 PRO A CA 1
ATOM 983 C C . PRO A 1 124 ? 20.109 15.32 -5.141 1 46.59 124 PRO A C 1
ATOM 985 O O . PRO A 1 124 ? 20.094 15.406 -3.908 1 46.59 124 PRO A O 1
ATOM 988 N N . GLY A 1 125 ? 18.797 15.414 -5.895 1 52.41 125 GLY A N 1
ATOM 989 C CA . GLY A 1 125 ? 17.5 15.672 -5.285 1 52.41 125 GLY A CA 1
ATOM 990 C C . GLY A 1 125 ? 17.344 17.109 -4.809 1 52.41 125 GLY A C 1
ATOM 991 O O . GLY A 1 125 ? 16.688 17.359 -3.793 1 52.41 125 GLY A O 1
ATOM 992 N N . LYS A 1 126 ? 18.188 18.094 -5.293 1 54.62 126 LYS A N 1
ATOM 993 C CA . LYS A 1 126 ? 18.453 19.484 -4.895 1 54.62 126 LYS A CA 1
ATOM 994 C C . LYS A 1 126 ? 17.172 20.312 -4.883 1 54.62 126 LYS A C 1
ATOM 996 O O . LYS A 1 126 ? 16.328 20.188 -5.777 1 54.62 126 LYS A O 1
ATOM 1001 N N . ARG A 1 127 ? 16.781 20.703 -3.693 1 60.94 127 ARG A N 1
ATOM 1002 C CA . ARG A 1 127 ? 15.734 21.688 -3.436 1 60.94 127 ARG A CA 1
ATOM 1003 C C . ARG A 1 127 ? 16.266 23.109 -3.619 1 60.94 127 ARG A C 1
ATOM 1005 O O . ARG A 1 127 ? 17.438 23.375 -3.393 1 60.94 127 ARG A O 1
ATOM 1012 N N . ASP A 1 128 ? 15.43 23.984 -4.191 1 68.31 128 ASP A N 1
ATOM 1013 C CA . ASP A 1 128 ? 15.688 25.422 -4.254 1 68.31 128 ASP A CA 1
ATOM 1014 C C . ASP A 1 128 ? 15.875 26.016 -2.857 1 68.31 128 ASP A C 1
ATOM 1016 O O . ASP A 1 128 ? 15.32 25.5 -1.884 1 68.31 128 ASP A O 1
ATOM 1020 N N . PHE A 1 129 ? 16.766 27.031 -2.723 1 71.12 129 PHE A N 1
ATOM 1021 C CA . PHE A 1 129 ? 17.031 27.672 -1.438 1 71.12 129 PHE A CA 1
ATOM 1022 C C . PHE A 1 129 ? 15.75 28.219 -0.837 1 71.12 129 PHE A C 1
ATOM 1024 O O . PHE A 1 129 ? 15.625 28.328 0.384 1 71.12 129 PHE A O 1
ATOM 1031 N N . SER A 1 130 ? 14.914 28.516 -1.734 1 78.31 130 SER A N 1
ATOM 1032 C CA . SER A 1 130 ? 13.633 28.969 -1.202 1 78.31 130 SER A CA 1
ATOM 1033 C C . SER A 1 130 ? 12.969 27.875 -0.364 1 78.31 130 SER A C 1
ATOM 1035 O O . SER A 1 130 ? 12.352 28.172 0.66 1 78.31 130 SER A O 1
ATOM 1037 N N . HIS A 1 131 ? 13.203 26.656 -0.797 1 81.44 131 HIS A N 1
ATOM 1038 C CA . HIS A 1 131 ? 12.664 25.547 -0.032 1 81.44 131 HIS A CA 1
ATOM 1039 C C . HIS A 1 131 ? 13.391 25.375 1.297 1 81.44 131 HIS A C 1
ATOM 1041 O O . HIS A 1 131 ? 12.766 25.109 2.322 1 81.44 131 HIS A O 1
ATOM 1047 N N . VAL A 1 132 ? 14.625 25.625 1.239 1 78.5 132 VAL A N 1
ATOM 1048 C CA . VAL A 1 132 ? 15.43 25.5 2.449 1 78.5 132 VAL A CA 1
ATOM 1049 C C . VAL A 1 132 ? 15.062 26.625 3.426 1 78.5 132 VAL A C 1
ATOM 1051 O O . VAL A 1 132 ? 14.969 26.391 4.633 1 78.5 132 VAL A O 1
ATOM 1054 N N . GLU A 1 133 ? 14.852 27.781 2.912 1 83.12 133 GLU A N 1
ATOM 1055 C CA . GLU A 1 133 ? 14.445 28.906 3.742 1 83.12 133 GLU A CA 1
ATOM 1056 C C . GLU A 1 133 ? 13.094 28.641 4.406 1 83.12 133 GLU A C 1
ATOM 1058 O O . GLU A 1 133 ? 12.914 28.922 5.594 1 83.12 133 GLU A O 1
ATOM 1063 N N . ARG A 1 134 ? 12.211 28.188 3.592 1 87.69 134 ARG A N 1
ATOM 1064 C CA . ARG A 1 134 ? 10.906 27.844 4.141 1 87.69 134 ARG A CA 1
ATOM 1065 C C . ARG A 1 134 ? 11.031 26.781 5.234 1 87.69 134 ARG A C 1
ATOM 1067 O O . ARG A 1 134 ? 10.414 26.906 6.297 1 87.69 134 ARG A O 1
ATOM 1074 N N . TYR A 1 135 ? 11.805 25.812 4.996 1 90.19 135 TYR A N 1
ATOM 1075 C CA . TYR A 1 135 ? 12.047 24.75 5.961 1 90.19 135 TYR A CA 1
ATOM 1076 C C . TYR A 1 135 ? 12.609 25.312 7.262 1 90.19 135 TYR A C 1
ATOM 1078 O O . TYR A 1 135 ? 12.133 24.969 8.352 1 90.19 135 TYR A O 1
ATOM 1086 N N . LEU A 1 136 ? 13.547 26.25 7.121 1 87 136 LEU A N 1
ATOM 1087 C CA . LEU A 1 136 ? 14.227 26.812 8.281 1 87 136 LEU A CA 1
ATOM 1088 C C . LEU A 1 136 ? 13.281 27.703 9.078 1 87 136 LEU A C 1
ATOM 1090 O O . LEU A 1 136 ? 13.477 27.922 10.273 1 87 136 LEU A O 1
ATOM 1094 N N . SER A 1 137 ? 12.281 28.219 8.438 1 90 137 SER A N 1
ATOM 1095 C CA . SER A 1 137 ? 11.367 29.156 9.078 1 90 137 SER A CA 1
ATOM 1096 C C . SER A 1 137 ? 10.242 28.438 9.805 1 90 137 SER A C 1
ATOM 1098 O O . SER A 1 137 ? 9.469 29.047 10.547 1 90 137 SER A O 1
ATOM 1100 N N . LEU A 1 138 ? 10.148 27.188 9.648 1 92.88 138 LEU A N 1
ATOM 1101 C CA . LEU A 1 138 ? 9.102 26.391 10.289 1 92.88 138 LEU A CA 1
ATOM 1102 C C . LEU A 1 138 ? 9.375 26.234 11.781 1 92.88 138 LEU A C 1
ATOM 1104 O O . LEU A 1 138 ? 10.531 26.219 12.211 1 92.88 138 LEU A O 1
ATOM 1108 N N . PRO A 1 139 ? 8.258 26.141 12.539 1 91.12 139 PRO A N 1
ATOM 1109 C CA . PRO A 1 139 ? 8.445 25.719 13.93 1 91.12 139 PRO A CA 1
ATOM 1110 C C . PRO A 1 139 ? 9.141 24.375 14.055 1 91.12 139 PRO A C 1
ATOM 1112 O O . PRO A 1 139 ? 9.078 23.547 13.141 1 91.12 139 PRO A O 1
ATOM 1115 N N . ALA A 1 140 ? 9.805 24.125 15.188 1 90.38 140 ALA A N 1
ATOM 1116 C CA . ALA A 1 140 ? 10.695 22.984 15.406 1 90.38 140 ALA A CA 1
ATOM 1117 C C . ALA A 1 140 ? 9.984 21.672 15.109 1 90.38 140 ALA A C 1
ATOM 1119 O O . ALA A 1 140 ? 10.539 20.797 14.438 1 90.38 140 ALA A O 1
ATOM 1120 N N . SER A 1 141 ? 8.805 21.516 15.586 1 91.06 141 SER A N 1
ATOM 1121 C CA . SER A 1 141 ? 8.102 20.234 15.406 1 91.06 141 SER A CA 1
ATOM 1122 C C . SER A 1 141 ? 7.77 19.984 13.938 1 91.06 141 SER A C 1
ATOM 1124 O O . SER A 1 141 ? 7.816 18.844 13.477 1 91.06 141 SER A O 1
ATOM 1126 N N . PHE A 1 142 ? 7.484 20.953 13.203 1 93.44 142 PHE A N 1
ATOM 1127 C CA . PHE A 1 142 ? 7.16 20.812 11.789 1 93.44 142 PHE A CA 1
ATOM 1128 C C . PHE A 1 142 ? 8.414 20.562 10.969 1 93.44 142 PHE A C 1
ATOM 1130 O O . PHE A 1 142 ? 8.391 19.797 10 1 93.44 142 PHE A O 1
ATOM 1137 N N . ARG A 1 143 ? 9.5 21.219 11.375 1 89.62 143 ARG A N 1
ATOM 1138 C CA . ARG A 1 143 ? 10.781 20.922 10.742 1 89.62 143 ARG A CA 1
ATOM 1139 C C . ARG A 1 143 ? 11.141 19.438 10.898 1 89.62 143 ARG A C 1
ATOM 1141 O O . ARG A 1 143 ? 11.586 18.797 9.938 1 89.62 143 ARG A O 1
ATOM 1148 N N . GLU A 1 144 ? 10.898 19 12.062 1 86.69 144 GLU A N 1
ATOM 1149 C CA . GLU A 1 144 ? 11.172 17.594 12.344 1 86.69 144 GLU A CA 1
ATOM 1150 C C . GLU A 1 144 ? 10.289 16.672 11.492 1 86.69 144 GLU A C 1
ATOM 1152 O O . GLU A 1 144 ? 10.766 15.672 10.953 1 86.69 144 GLU A O 1
ATOM 1157 N N . MET A 1 145 ? 9.039 17 11.328 1 89.81 145 MET A N 1
ATOM 1158 C CA . MET A 1 145 ? 8.109 16.203 10.547 1 89.81 145 MET A CA 1
ATOM 1159 C C . MET A 1 145 ? 8.539 16.141 9.078 1 89.81 145 MET A C 1
ATOM 1161 O O . MET A 1 145 ? 8.477 15.086 8.453 1 89.81 145 MET A O 1
ATOM 1165 N N . VAL A 1 146 ? 9.023 17.25 8.609 1 89.12 146 VAL A N 1
ATOM 1166 C CA . VAL A 1 146 ? 9.484 17.312 7.223 1 89.12 146 VAL A CA 1
ATOM 1167 C C . VAL A 1 146 ? 10.75 16.484 7.059 1 89.12 146 VAL A C 1
ATOM 1169 O O . VAL A 1 146 ? 10.891 15.734 6.098 1 89.12 146 VAL A O 1
ATOM 1172 N N . ARG A 1 147 ? 11.594 16.578 8.039 1 83.12 147 ARG A N 1
ATOM 1173 C CA . ARG A 1 147 ? 12.859 15.844 8.039 1 83.12 147 ARG A CA 1
ATOM 1174 C C . ARG A 1 147 ? 12.617 14.336 8.016 1 83.12 147 ARG A C 1
ATOM 1176 O O . ARG A 1 147 ? 13.297 13.609 7.297 1 83.12 147 ARG A O 1
ATOM 1183 N N . GLU A 1 148 ? 11.609 14 8.711 1 84.56 148 GLU A N 1
ATOM 1184 C CA . GLU A 1 148 ? 11.312 12.578 8.844 1 84.56 148 GLU A CA 1
ATOM 1185 C C . GLU A 1 148 ? 10.43 12.094 7.691 1 84.56 148 GLU A C 1
ATOM 1187 O O . GLU A 1 148 ? 10.094 10.906 7.617 1 84.56 148 GLU A O 1
ATOM 1192 N N . GLY A 1 149 ? 10.031 13.008 6.891 1 86.69 149 GLY A N 1
ATOM 1193 C CA . GLY A 1 149 ? 9.203 12.641 5.75 1 86.69 149 GLY A CA 1
ATOM 1194 C C . GLY A 1 149 ? 7.758 12.367 6.121 1 86.69 149 GLY A C 1
ATOM 1195 O O . GLY A 1 149 ? 7.023 11.727 5.367 1 86.69 149 GLY A O 1
ATOM 1196 N N . LYS A 1 150 ? 7.324 12.781 7.223 1 88.5 150 LYS A N 1
ATOM 1197 C CA . LYS A 1 150 ? 5.957 12.562 7.688 1 88.5 150 LYS A CA 1
ATOM 1198 C C . LYS A 1 150 ? 4.984 13.508 6.992 1 88.5 150 LYS A C 1
ATOM 1200 O O . LYS A 1 150 ? 3.793 13.211 6.879 1 88.5 150 LYS A O 1
ATOM 1205 N N . VAL A 1 151 ? 5.488 14.617 6.641 1 91 151 VAL A N 1
ATOM 1206 C CA . VAL A 1 151 ? 4.719 15.594 5.871 1 91 151 VAL A CA 1
ATOM 1207 C C . VAL A 1 151 ? 5.629 16.281 4.863 1 91 151 VAL A C 1
ATOM 1209 O O . VAL A 1 151 ? 6.848 16.344 5.055 1 91 151 VAL A O 1
ATOM 1212 N N . ASP A 1 152 ? 5.012 16.75 3.836 1 91.25 152 ASP A N 1
ATOM 1213 C CA . ASP A 1 152 ? 5.801 17.5 2.865 1 91.25 152 ASP A CA 1
ATOM 1214 C C . ASP A 1 152 ? 5.926 18.969 3.277 1 91.25 152 ASP A C 1
ATOM 1216 O O . ASP A 1 152 ? 5.156 19.453 4.109 1 91.25 152 ASP A O 1
ATOM 1220 N N . LEU A 1 153 ? 6.914 19.672 2.672 1 91.06 153 LEU A N 1
ATOM 1221 C CA . LEU A 1 153 ? 7.188 21.078 2.99 1 91.06 153 LEU A CA 1
ATOM 1222 C C . LEU A 1 153 ? 5.969 21.938 2.713 1 91.06 153 LEU A C 1
ATOM 1224 O O . LEU A 1 153 ? 5.668 22.859 3.477 1 91.06 153 LEU A O 1
ATOM 1228 N N . LYS A 1 154 ? 5.277 21.672 1.706 1 91.5 154 LYS A N 1
ATOM 1229 C CA . LYS A 1 154 ? 4.105 22.469 1.329 1 91.5 154 LYS A CA 1
ATOM 1230 C C . LYS A 1 154 ? 3.043 22.422 2.422 1 91.5 154 LYS A C 1
ATOM 1232 O O . LYS A 1 154 ? 2.535 23.469 2.84 1 91.5 154 LYS A O 1
ATOM 1237 N N . THR A 1 155 ? 2.705 21.25 2.873 1 93.81 155 THR A N 1
ATOM 1238 C CA . THR A 1 155 ? 1.715 21.094 3.934 1 93.81 155 THR A CA 1
ATOM 1239 C C . THR A 1 155 ? 2.188 21.781 5.219 1 93.81 155 THR A C 1
ATOM 1241 O O . THR A 1 155 ? 1.423 22.5 5.867 1 93.81 155 THR A O 1
ATOM 1244 N N . ALA A 1 156 ? 3.414 21.5 5.566 1 94.69 156 ALA A N 1
ATOM 1245 C CA . ALA A 1 156 ? 3.965 22.094 6.777 1 94.69 156 ALA A CA 1
ATOM 1246 C C . ALA A 1 156 ? 3.855 23.625 6.734 1 94.69 156 ALA A C 1
ATOM 1248 O O . ALA A 1 156 ? 3.516 24.25 7.734 1 94.69 156 ALA A O 1
ATOM 1249 N N . TRP A 1 157 ? 4.137 24.141 5.629 1 93.25 157 TRP A N 1
ATOM 1250 C CA . TRP A 1 157 ? 4.062 25.578 5.461 1 93.25 157 TRP A CA 1
ATOM 1251 C C . TRP A 1 157 ? 2.619 26.062 5.531 1 93.25 157 TRP A C 1
ATOM 1253 O O . TRP A 1 157 ? 2.338 27.125 6.113 1 93.25 157 TRP A O 1
ATOM 1263 N N . GLU A 1 158 ? 1.708 25.391 4.965 1 93.69 158 GLU A N 1
ATOM 1264 C CA . GLU A 1 158 ? 0.293 25.75 4.953 1 93.69 158 GLU A CA 1
ATOM 1265 C C . GLU A 1 158 ? -0.272 25.812 6.367 1 93.69 158 GLU A C 1
ATOM 1267 O O . GLU A 1 158 ? -1.128 26.656 6.664 1 93.69 158 GLU A O 1
ATOM 1272 N N . VAL A 1 159 ? 0.221 24.969 7.223 1 95 159 VAL A N 1
ATOM 1273 C CA . VAL A 1 159 ? -0.377 24.875 8.555 1 95 159 VAL A CA 1
ATOM 1274 C C . VAL A 1 159 ? 0.582 25.438 9.594 1 95 159 VAL A C 1
ATOM 1276 O O . VAL A 1 159 ? 0.46 25.156 10.781 1 95 159 VAL A O 1
ATOM 1279 N N . ARG A 1 160 ? 1.53 26.25 9.18 1 90.81 160 ARG A N 1
ATOM 1280 C CA . ARG A 1 160 ? 2.617 26.734 10.031 1 90.81 160 ARG A CA 1
ATOM 1281 C C . ARG A 1 160 ? 2.084 27.594 11.164 1 90.81 160 ARG A C 1
ATOM 1283 O O . ARG A 1 160 ? 2.77 27.812 12.172 1 90.81 160 ARG A O 1
ATOM 1290 N N . ASP A 1 161 ? 0.861 28.031 11.055 1 89.88 161 ASP A N 1
ATOM 1291 C CA . ASP A 1 161 ? 0.264 28.875 12.086 1 89.88 161 ASP A CA 1
ATOM 1292 C C . ASP A 1 161 ? -0.243 28.031 13.25 1 89.88 161 ASP A C 1
ATOM 1294 O O . ASP A 1 161 ? -0.591 28.562 14.305 1 89.88 161 ASP A O 1
ATOM 1298 N N . LEU A 1 162 ? -0.263 26.719 13.125 1 94.06 162 LEU A N 1
ATOM 1299 C CA . LEU A 1 162 ? -0.569 25.828 14.242 1 94.06 162 LEU A CA 1
ATOM 1300 C C . LEU A 1 162 ? 0.513 25.906 15.312 1 94.06 162 LEU A C 1
ATOM 1302 O O . LEU A 1 162 ? 1.702 25.984 14.992 1 94.06 162 LEU A O 1
ATOM 1306 N N . PRO A 1 163 ? 0.038 25.953 16.562 1 93.25 163 PRO A N 1
ATOM 1307 C CA . PRO A 1 163 ? 1.046 25.938 17.625 1 93.25 163 PRO A CA 1
ATOM 1308 C C . PRO A 1 163 ? 1.981 24.734 17.531 1 93.25 163 PRO A C 1
ATOM 1310 O O . PRO A 1 163 ? 1.539 23.641 17.219 1 93.25 163 PRO A O 1
ATOM 1313 N N . ASP A 1 164 ? 3.215 25.016 17.781 1 91.31 164 ASP A N 1
ATOM 1314 C CA . ASP A 1 164 ? 4.277 24.016 17.641 1 91.31 164 ASP A CA 1
ATOM 1315 C C . ASP A 1 164 ? 3.953 22.75 18.422 1 91.31 164 ASP A C 1
ATOM 1317 O O . ASP A 1 164 ? 4.16 21.641 17.922 1 91.31 164 ASP A O 1
ATOM 1321 N N . PRO A 1 165 ? 3.387 22.891 19.578 1 88.88 165 PRO A N 1
ATOM 1322 C CA . PRO A 1 165 ? 3.066 21.672 20.328 1 88.88 165 PRO A CA 1
ATOM 1323 C C . PRO A 1 165 ? 2.062 20.781 19.594 1 88.88 165 PRO A C 1
ATOM 1325 O O . PRO A 1 165 ? 2.076 19.547 19.766 1 88.88 165 PRO A O 1
ATOM 1328 N N . VAL A 1 166 ? 1.24 21.359 18.828 1 91.25 166 VAL A N 1
ATOM 1329 C CA . VAL A 1 166 ? 0.28 20.594 18.047 1 91.25 166 VAL A CA 1
ATOM 1330 C C . VAL A 1 166 ? 1.015 19.781 16.984 1 91.25 166 VAL A C 1
ATOM 1332 O O . VAL A 1 166 ? 0.71 18.609 16.766 1 91.25 166 VAL A O 1
ATOM 1335 N N . GLY A 1 167 ? 1.949 20.391 16.328 1 89.69 167 GLY A N 1
ATOM 1336 C CA . GLY A 1 167 ? 2.805 19.656 15.406 1 89.69 167 GLY A CA 1
ATOM 1337 C C . GLY A 1 167 ? 3.504 18.469 16.062 1 89.69 167 GLY A C 1
ATOM 1338 O O . GLY A 1 167 ? 3.568 17.391 15.477 1 89.69 167 GLY A O 1
ATOM 1339 N N . GLY A 1 168 ? 3.992 18.781 17.203 1 88.94 168 GLY A N 1
ATOM 1340 C CA . GLY A 1 168 ? 4.637 17.719 17.953 1 88.94 168 GLY A CA 1
ATOM 1341 C C . GLY A 1 168 ? 3.707 16.547 18.25 1 88.94 168 GLY A C 1
ATOM 1342 O O . GLY A 1 168 ? 4.098 15.391 18.125 1 88.94 168 GLY A O 1
ATOM 1343 N N . LEU A 1 169 ? 2.537 16.875 18.609 1 88.12 169 LEU A N 1
ATOM 1344 C CA . LEU A 1 169 ? 1.539 15.859 18.922 1 88.12 169 LEU A CA 1
ATOM 1345 C C . LEU A 1 169 ? 1.256 14.992 17.703 1 88.12 169 LEU A C 1
ATOM 1347 O O . LEU A 1 169 ? 1.176 13.773 17.797 1 88.12 169 LEU A O 1
ATOM 1351 N N . VAL A 1 170 ? 1.108 15.602 16.594 1 88.38 170 VAL A N 1
ATOM 1352 C CA . VAL A 1 170 ? 0.792 14.883 15.352 1 88.38 170 VAL A CA 1
ATOM 1353 C C . VAL A 1 170 ? 1.995 14.047 14.914 1 88.38 170 VAL A C 1
ATOM 1355 O O . VAL A 1 170 ? 1.839 12.922 14.438 1 88.38 170 VAL A O 1
ATOM 1358 N N . SER A 1 171 ? 3.184 14.562 15.086 1 84.69 171 SER A N 1
ATOM 1359 C CA . SER A 1 171 ? 4.41 13.883 14.695 1 84.69 171 SER A CA 1
ATOM 1360 C C . SER A 1 171 ? 4.613 12.594 15.492 1 84.69 171 SER A C 1
ATOM 1362 O O . SER A 1 171 ? 5.07 11.586 14.953 1 84.69 171 SER A O 1
ATOM 1364 N N . TYR A 1 172 ? 4.312 12.609 16.734 1 78.44 172 TYR A N 1
ATOM 1365 C CA . TYR A 1 172 ? 4.602 11.477 17.609 1 78.44 172 TYR A CA 1
ATOM 1366 C C . TYR A 1 172 ? 3.359 10.625 17.828 1 78.44 172 TYR A C 1
ATOM 1368 O O . TYR A 1 172 ? 3.291 9.844 18.781 1 78.44 172 TYR A O 1
ATOM 1376 N N . TYR A 1 173 ? 2.445 10.875 16.984 1 77.31 173 TYR A N 1
ATOM 1377 C CA . TYR A 1 173 ? 1.236 10.062 17.078 1 77.31 173 TYR A CA 1
ATOM 1378 C C . TYR A 1 173 ? 1.561 8.578 16.922 1 77.31 173 TYR A C 1
ATOM 1380 O O . TYR A 1 173 ? 2.227 8.172 15.969 1 77.31 173 TYR A O 1
ATOM 1388 N N . PRO A 1 174 ? 1.27 7.844 17.922 1 68.06 174 PRO A N 1
ATOM 1389 C CA . PRO A 1 174 ? 1.708 6.449 18.016 1 68.06 174 PRO A CA 1
ATOM 1390 C C . PRO A 1 174 ? 1.129 5.578 16.906 1 68.06 174 PRO A C 1
ATOM 1392 O O . PRO A 1 174 ? 1.747 4.586 16.5 1 68.06 174 PRO A O 1
ATOM 1395 N N . HIS A 1 175 ? 0.033 5.914 16.469 1 68.06 175 HIS A N 1
ATOM 1396 C CA . HIS A 1 175 ? -0.611 5.051 15.492 1 68.06 175 HIS A CA 1
ATOM 1397 C C . HIS A 1 175 ? -0.11 5.352 14.078 1 68.06 175 HIS A C 1
ATOM 1399 O O . HIS A 1 175 ? 0.333 6.469 13.805 1 68.06 175 HIS A O 1
ATOM 1405 N N . ARG A 1 176 ? -0.08 4.316 13.32 1 73.81 176 ARG A N 1
ATOM 1406 C CA . ARG A 1 176 ? 0.379 4.438 11.938 1 73.81 176 ARG A CA 1
ATOM 1407 C C . ARG A 1 176 ? -0.577 5.301 11.117 1 73.81 176 ARG A C 1
ATOM 1409 O O . ARG A 1 176 ? -1.796 5.129 11.195 1 73.81 176 ARG A O 1
ATOM 1416 N N . MET A 1 177 ? -0.135 6.477 10.734 1 83.31 177 MET A N 1
ATOM 1417 C CA . MET A 1 177 ? -0.861 7.348 9.82 1 83.31 177 MET A CA 1
ATOM 1418 C C . MET A 1 177 ? -0.172 7.398 8.461 1 83.31 177 MET A C 1
ATOM 1420 O O . MET A 1 177 ? 1.058 7.449 8.383 1 83.31 177 MET A O 1
ATOM 1424 N N . THR A 1 178 ? -1.04 7.203 7.488 1 87.06 178 THR A N 1
ATOM 1425 C CA . THR A 1 178 ? -0.482 7.406 6.156 1 87.06 178 THR A CA 1
ATOM 1426 C C . THR A 1 178 ? -0.107 8.867 5.945 1 87.06 178 THR A C 1
ATOM 1428 O O . THR A 1 178 ? -0.549 9.742 6.695 1 87.06 178 THR A O 1
ATOM 1431 N N . PHE A 1 179 ? 0.771 9.164 4.988 1 88.88 179 PHE A N 1
ATOM 1432 C CA . PHE A 1 179 ? 1.155 10.516 4.605 1 88.88 179 PHE A CA 1
ATOM 1433 C C . PHE A 1 179 ? -0.075 11.367 4.316 1 88.88 179 PHE A C 1
ATOM 1435 O O . PHE A 1 179 ? -0.183 12.492 4.797 1 88.88 179 PHE A O 1
ATOM 1442 N N . SER A 1 180 ? -1.06 10.812 3.648 1 91.38 180 SER A N 1
ATOM 1443 C CA . SER A 1 180 ? -2.27 11.531 3.27 1 91.38 180 SER A CA 1
ATOM 1444 C C . SER A 1 180 ? -3.133 11.844 4.488 1 91.38 180 SER A C 1
ATOM 1446 O O . SER A 1 180 ? -3.652 12.953 4.617 1 91.38 180 SER A O 1
ATOM 1448 N N . GLU A 1 181 ? -3.301 10.891 5.34 1 91.44 181 GLU A N 1
ATOM 1449 C CA . GLU A 1 181 ? -4.09 11.094 6.551 1 91.44 181 GLU A CA 1
ATOM 1450 C C . GLU A 1 181 ? -3.488 12.188 7.426 1 91.44 181 GLU A C 1
ATOM 1452 O O . GLU A 1 181 ? -4.211 13.047 7.941 1 91.44 181 GLU A O 1
ATOM 1457 N N . ARG A 1 182 ? -2.197 12.156 7.578 1 92.44 182 ARG A N 1
ATOM 1458 C CA . ARG A 1 182 ? -1.515 13.148 8.398 1 92.44 182 ARG A CA 1
ATOM 1459 C C . ARG A 1 182 ? -1.704 14.547 7.832 1 92.44 182 ARG A C 1
ATOM 1461 O O . ARG A 1 182 ? -1.974 15.492 8.578 1 92.44 182 ARG A O 1
ATOM 1468 N N . ARG A 1 183 ? -1.556 14.672 6.59 1 93.81 183 ARG A N 1
ATOM 1469 C CA . ARG A 1 183 ? -1.78 15.953 5.922 1 93.81 183 ARG A CA 1
ATOM 1470 C C . ARG A 1 183 ? -3.191 16.469 6.184 1 93.81 183 ARG A C 1
ATOM 1472 O O . ARG A 1 183 ? -3.377 17.625 6.555 1 93.81 183 ARG A O 1
ATOM 1479 N N . GLN A 1 184 ? -4.125 15.609 6.02 1 94.5 184 GLN A N 1
ATOM 1480 C CA . GLN A 1 184 ? -5.52 15.992 6.199 1 94.5 184 GLN A CA 1
ATOM 1481 C C . GLN A 1 184 ? -5.793 16.422 7.641 1 94.5 184 GLN A C 1
ATOM 1483 O O . GLN A 1 184 ? -6.441 17.438 7.879 1 94.5 184 GLN A O 1
ATOM 1488 N N . ILE A 1 185 ? -5.281 15.664 8.539 1 94.88 185 ILE A N 1
ATOM 1489 C CA . ILE A 1 185 ? -5.484 15.953 9.953 1 94.88 185 ILE A CA 1
ATOM 1490 C C . ILE A 1 185 ? -4.887 17.312 10.297 1 94.88 185 ILE A C 1
ATOM 1492 O O . ILE A 1 185 ? -5.539 18.141 10.938 1 94.88 185 ILE A O 1
ATOM 1496 N N . LEU A 1 186 ? -3.721 17.562 9.836 1 95.44 186 LEU A N 1
ATOM 1497 C CA . LEU A 1 186 ? -3.047 18.828 10.125 1 95.44 186 LEU A CA 1
ATOM 1498 C C . LEU A 1 186 ? -3.828 20 9.547 1 95.44 186 LEU A C 1
ATOM 1500 O O . LEU A 1 186 ? -4.047 21 10.234 1 95.44 186 LEU A O 1
ATOM 1504 N N . VAL A 1 187 ? -4.254 19.875 8.367 1 95.88 187 VAL A N 1
ATOM 1505 C CA . VAL A 1 187 ? -4.984 20.953 7.703 1 95.88 187 VAL A CA 1
ATOM 1506 C C . VAL A 1 187 ? -6.305 21.203 8.43 1 95.88 187 VAL A C 1
ATOM 1508 O O . VAL A 1 187 ? -6.656 22.344 8.711 1 95.88 187 VAL A O 1
ATOM 1511 N N . MET A 1 188 ? -6.98 20.188 8.773 1 96.06 188 MET A N 1
ATOM 1512 C CA . MET A 1 188 ? -8.266 20.344 9.453 1 96.06 188 MET A CA 1
ATOM 1513 C C . MET A 1 188 ? -8.078 20.875 10.867 1 96.06 188 MET A C 1
ATOM 1515 O O . MET A 1 188 ? -8.867 21.688 11.336 1 96.06 188 MET A O 1
ATOM 1519 N N . LEU A 1 189 ? -7.012 20.422 11.539 1 96.19 189 LEU A N 1
ATOM 1520 C CA . LEU A 1 189 ? -6.719 20.953 12.867 1 96.19 189 LEU A CA 1
ATOM 1521 C C . LEU A 1 189 ? -6.449 22.453 12.805 1 96.19 189 LEU A C 1
ATOM 1523 O O . LEU A 1 189 ? -6.906 23.203 13.664 1 96.19 189 LEU A O 1
ATOM 1527 N N . ALA A 1 190 ? -5.734 22.844 11.805 1 96.12 190 ALA A N 1
ATOM 1528 C CA . ALA A 1 190 ? -5.461 24.266 11.641 1 96.12 190 ALA A CA 1
ATOM 1529 C C . ALA A 1 190 ? -6.754 25.062 11.484 1 96.12 190 ALA A C 1
ATOM 1531 O O . ALA A 1 190 ? -6.91 26.125 12.086 1 96.12 190 ALA A O 1
ATOM 1532 N N . GLU A 1 191 ? -7.684 24.547 10.742 1 95.38 191 GLU A N 1
ATOM 1533 C CA . GLU A 1 191 ? -8.969 25.203 10.531 1 95.38 191 GLU A CA 1
ATOM 1534 C C . GLU A 1 191 ? -9.789 25.234 11.812 1 95.38 191 GLU A C 1
ATOM 1536 O O . GLU A 1 191 ? -10.414 26.25 12.125 1 95.38 191 GLU A O 1
ATOM 1541 N N . ILE A 1 192 ? -9.781 24.203 12.531 1 96.06 192 ILE A N 1
ATOM 1542 C CA . ILE A 1 192 ? -10.523 24.109 13.789 1 96.06 192 ILE A CA 1
ATOM 1543 C C . ILE A 1 192 ? -9.977 25.125 14.781 1 96.06 192 ILE A C 1
ATOM 1545 O O . ILE A 1 192 ? -10.742 25.875 15.398 1 96.06 192 ILE A O 1
ATOM 1549 N N . VAL A 1 193 ? -8.664 25.156 14.883 1 95.44 193 VAL A N 1
ATOM 1550 C CA . VAL A 1 193 ? -8.016 26.062 15.828 1 95.44 193 VAL A CA 1
ATOM 1551 C C . VAL A 1 193 ? -8.312 27.516 15.453 1 95.44 193 VAL A C 1
ATOM 1553 O O . VAL A 1 193 ? -8.625 28.328 16.312 1 95.44 193 VAL A O 1
ATOM 1556 N N . ARG A 1 194 ? -8.266 27.797 14.211 1 94.38 194 ARG A N 1
ATOM 1557 C CA . ARG A 1 194 ? -8.547 29.141 13.734 1 94.38 194 ARG A CA 1
ATOM 1558 C C . ARG A 1 194 ? -10.008 29.516 13.992 1 94.38 194 ARG A C 1
ATOM 1560 O O . ARG A 1 194 ? -10.297 30.594 14.516 1 94.38 194 ARG A O 1
ATOM 1567 N N . ARG A 1 195 ? -10.906 28.703 13.648 1 94.75 195 ARG A N 1
ATOM 1568 C CA . ARG A 1 195 ? -12.344 28.953 13.773 1 94.75 195 ARG A CA 1
ATOM 1569 C C . ARG A 1 195 ? -12.742 29.125 15.242 1 94.75 195 ARG A C 1
ATOM 1571 O O . ARG A 1 195 ? -13.531 30.016 15.57 1 94.75 195 ARG A O 1
ATOM 1578 N N . GLU A 1 196 ? -12.094 28.281 16.031 1 95.44 196 GLU A N 1
ATOM 1579 C CA . GLU A 1 196 ? -12.461 28.297 17.453 1 95.44 196 GLU A CA 1
ATOM 1580 C C . GLU A 1 196 ? -11.625 29.312 18.219 1 95.44 196 GLU A C 1
ATOM 1582 O O . GLU A 1 196 ? -11.852 29.531 19.422 1 95.44 196 GLU A O 1
ATOM 1587 N N . GLY A 1 197 ? -10.648 29.938 17.609 1 95 197 GLY A N 1
ATOM 1588 C CA . GLY A 1 197 ? -9.82 30.969 18.234 1 95 197 GLY A CA 1
ATOM 1589 C C . GLY A 1 197 ? -9.039 30.469 19.438 1 95 197 GLY A C 1
ATOM 1590 O O . GLY A 1 197 ? -9.008 31.125 20.484 1 95 197 GLY A O 1
ATOM 1591 N N . LEU A 1 198 ? -8.375 29.375 19.281 1 95.38 198 LEU A N 1
ATOM 1592 C CA . LEU A 1 198 ? -7.727 28.719 20.422 1 95.38 198 LEU A CA 1
ATOM 1593 C C . LEU A 1 198 ? -6.297 29.219 20.578 1 95.38 198 LEU A C 1
ATOM 1595 O O . LEU A 1 198 ? -5.598 29.453 19.594 1 95.38 198 LEU A O 1
ATOM 1599 N N . ASP A 1 199 ? -5.953 29.391 21.812 1 94.44 199 ASP A N 1
ATOM 1600 C CA . ASP A 1 199 ? -4.547 29.672 22.078 1 94.44 199 ASP A CA 1
ATOM 1601 C C . ASP A 1 199 ? -3.725 28.391 22.094 1 94.44 199 ASP A C 1
ATOM 1603 O O . ASP A 1 199 ? -4.25 27.312 21.828 1 94.44 199 ASP A O 1
ATOM 1607 N N . GLU A 1 200 ? -2.439 28.484 22.328 1 93.69 200 GLU A N 1
ATOM 1608 C CA . GLU A 1 200 ? -1.502 27.375 22.188 1 93.69 200 GLU A CA 1
ATOM 1609 C C . GLU A 1 200 ? -1.897 26.203 23.094 1 93.69 200 GLU A C 1
ATOM 1611 O O . GLU A 1 200 ? -1.943 25.062 22.656 1 93.69 200 GLU A O 1
ATOM 1616 N N . ARG A 1 201 ? -2.188 26.531 24.328 1 94.31 201 ARG A N 1
ATOM 1617 C CA . ARG A 1 201 ? -2.529 25.484 25.297 1 94.31 201 ARG A CA 1
ATOM 1618 C C . ARG A 1 201 ? -3.852 24.812 24.938 1 94.31 201 ARG A C 1
ATOM 1620 O O . ARG A 1 201 ? -3.959 23.594 24.953 1 94.31 201 ARG A O 1
ATOM 1627 N N . ALA A 1 202 ? -4.816 25.625 24.641 1 96.06 202 ALA A N 1
ATOM 1628 C CA . ALA A 1 202 ? -6.133 25.109 24.281 1 96.06 202 ALA A CA 1
ATOM 1629 C C . ALA A 1 202 ? -6.062 24.297 23 1 96.06 202 ALA A C 1
ATOM 1631 O O . ALA A 1 202 ? -6.738 23.266 22.859 1 96.06 202 ALA A O 1
ATOM 1632 N N . ALA A 1 203 ? -5.25 24.75 22.094 1 96.19 203 ALA A N 1
ATOM 1633 C CA . ALA A 1 203 ? -5.078 24.047 20.828 1 96.19 203 ALA A CA 1
ATOM 1634 C C . ALA A 1 203 ? -4.449 22.672 21.047 1 96.19 203 ALA A C 1
ATOM 1636 O O . ALA A 1 203 ? -4.867 21.688 20.422 1 96.19 203 ALA A O 1
ATOM 1637 N N . MET A 1 204 ? -3.537 22.656 21.906 1 93.5 204 MET A N 1
ATOM 1638 C CA . MET A 1 204 ? -2.877 21.391 22.219 1 93.5 204 MET A CA 1
ATOM 1639 C C . MET A 1 204 ? -3.857 20.406 22.844 1 93.5 204 MET A C 1
ATOM 1641 O O . MET A 1 204 ? -3.885 19.234 22.469 1 93.5 204 MET A O 1
ATOM 1645 N N . HIS A 1 205 ? -4.621 20.938 23.75 1 95.44 205 HIS A N 1
ATOM 1646 C CA . HIS A 1 205 ? -5.609 20.094 24.406 1 95.44 205 HIS A CA 1
ATOM 1647 C C . HIS A 1 205 ? -6.648 19.578 23.406 1 95.44 205 HIS A C 1
ATOM 1649 O O . HIS A 1 205 ? -6.977 18.391 23.406 1 95.44 205 HIS A O 1
ATOM 1655 N N . ARG A 1 206 ? -7.109 20.453 22.594 1 95.19 206 ARG A N 1
ATOM 1656 C CA . ARG A 1 206 ? -8.109 20.125 21.578 1 95.19 206 ARG A CA 1
ATOM 1657 C C . ARG A 1 206 ? -7.578 19.078 20.594 1 95.19 206 ARG A C 1
ATOM 1659 O O . ARG A 1 206 ? -8.258 18.094 20.312 1 95.19 206 ARG A O 1
ATOM 1666 N N . ALA A 1 207 ? -6.41 19.281 20.109 1 95.25 207 ALA A N 1
ATOM 1667 C CA . ALA A 1 207 ? -5.766 18.328 19.203 1 95.25 207 ALA A CA 1
ATOM 1668 C C . ALA A 1 207 ? -5.543 16.984 19.875 1 95.25 207 ALA A C 1
ATOM 1670 O O . ALA A 1 207 ? -5.781 15.938 19.281 1 95.25 207 ALA A O 1
ATOM 1671 N N . GLY A 1 208 ? -5.082 17.062 21.094 1 93.62 208 GLY A N 1
ATOM 1672 C CA . GLY A 1 208 ? -4.863 15.836 21.844 1 93.62 208 GLY A CA 1
ATOM 1673 C C . GLY A 1 208 ? -6.117 15 22 1 93.62 208 GLY A C 1
ATOM 1674 O O . GLY A 1 208 ? -6.074 13.773 21.859 1 93.62 208 GLY A O 1
ATOM 1675 N N . GLU A 1 209 ? -7.188 15.68 22.297 1 94.5 209 GLU A N 1
ATOM 1676 C CA . GLU A 1 209 ? -8.477 15.008 22.438 1 94.5 209 GLU A CA 1
ATOM 1677 C C . GLU A 1 209 ? -8.891 14.32 21.141 1 94.5 209 GLU A C 1
ATOM 1679 O O . GLU A 1 209 ? -9.328 13.172 21.156 1 94.5 209 GLU A O 1
ATOM 1684 N N . LEU A 1 210 ? -8.734 14.953 20.094 1 94.88 210 LEU A N 1
ATOM 1685 C CA . LEU A 1 210 ? -9.164 14.445 18.797 1 94.88 210 LEU A CA 1
ATOM 1686 C C . LEU A 1 210 ? -8.266 13.297 18.344 1 94.88 210 LEU A C 1
ATOM 1688 O O . LEU A 1 210 ? -8.75 12.305 17.797 1 94.88 210 LEU A O 1
ATOM 1692 N N . LEU A 1 211 ? -7.031 13.383 18.594 1 93 211 LEU A N 1
ATOM 1693 C CA . LEU A 1 211 ? -6.066 12.391 18.141 1 93 211 LEU A CA 1
ATOM 1694 C C . LEU A 1 211 ? -6.121 11.141 19.031 1 93 211 LEU A C 1
ATOM 1696 O O . LEU A 1 211 ? -5.617 10.086 18.641 1 93 211 LEU A O 1
ATOM 1700 N N . ALA A 1 212 ? -6.691 11.289 20.234 1 91.5 212 ALA A N 1
ATOM 1701 C CA . ALA A 1 212 ? -6.824 10.156 21.141 1 91.5 212 ALA A CA 1
ATOM 1702 C C . ALA A 1 212 ? -7.91 9.195 20.672 1 91.5 212 ALA A C 1
ATOM 1704 O O . ALA A 1 212 ? -7.977 8.055 21.141 1 91.5 212 ALA A O 1
ATOM 1705 N N . SER A 1 213 ? -8.68 9.578 19.812 1 91.44 213 SER A N 1
ATOM 1706 C CA . SER A 1 213 ? -9.742 8.742 19.266 1 91.44 213 SER A CA 1
ATOM 1707 C C . SER A 1 213 ? -9.172 7.547 18.516 1 91.44 213 SER A C 1
ATOM 1709 O O . SER A 1 213 ? -8.109 7.645 17.891 1 91.44 213 SER A O 1
ATOM 1711 N N . PRO A 1 214 ? -9.898 6.387 18.547 1 89.38 214 PRO A N 1
ATOM 1712 C CA . PRO A 1 214 ? -9.469 5.23 17.75 1 89.38 214 PRO A CA 1
ATOM 1713 C C . PRO A 1 214 ? -9.469 5.508 16.25 1 89.38 214 PRO A C 1
ATOM 1715 O O . PRO A 1 214 ? -8.766 4.836 15.5 1 89.38 214 PRO A O 1
ATOM 1718 N N . LYS A 1 215 ? -10.266 6.504 15.805 1 91.5 215 LYS A N 1
ATOM 1719 C CA . LYS A 1 215 ? -10.305 6.953 14.414 1 91.5 215 LYS A CA 1
ATOM 1720 C C . LYS A 1 215 ? -10.055 8.453 14.32 1 91.5 215 LYS A C 1
ATOM 1722 O O . LYS A 1 215 ? -10.977 9.227 14.055 1 91.5 215 LYS A O 1
ATOM 1727 N N . PRO A 1 216 ? -8.859 8.797 14.367 1 92.31 216 PRO A N 1
ATOM 1728 C CA . PRO A 1 216 ? -8.531 10.219 14.5 1 92.31 216 PRO A CA 1
ATOM 1729 C C . PRO A 1 216 ? -8.992 11.047 13.297 1 92.31 216 PRO A C 1
ATOM 1731 O O . PRO A 1 216 ? -9.461 12.172 13.469 1 92.31 216 PRO A O 1
ATOM 1734 N N . LEU A 1 217 ? -8.797 10.539 12.156 1 93.44 217 LEU A N 1
ATOM 1735 C CA . LEU A 1 217 ? -9.211 11.281 10.969 1 93.44 217 LEU A CA 1
ATOM 1736 C C . LEU A 1 217 ? -10.703 11.578 11 1 93.44 217 LEU A C 1
ATOM 1738 O O . LEU A 1 217 ? -11.125 12.695 10.695 1 93.44 217 LEU A O 1
ATOM 1742 N N . GLU A 1 218 ? -11.5 10.617 11.391 1 92.94 218 GLU A N 1
ATOM 1743 C CA . GLU A 1 218 ? -12.938 10.812 11.508 1 92.94 218 GLU A CA 1
ATOM 1744 C C . GLU A 1 218 ? -13.281 11.82 12.594 1 92.94 218 GLU A C 1
ATOM 1746 O O . GLU A 1 218 ? -14.156 12.672 12.414 1 92.94 218 GLU A O 1
ATOM 1751 N N . ALA A 1 219 ? -12.57 11.75 13.719 1 94.75 219 ALA A N 1
ATOM 1752 C CA . ALA A 1 219 ? -12.805 12.664 14.828 1 94.75 219 ALA A CA 1
ATOM 1753 C C . ALA A 1 219 ? -12.516 14.102 14.43 1 94.75 219 ALA A C 1
ATOM 1755 O O . ALA A 1 219 ? -13.297 15.008 14.727 1 94.75 219 ALA A O 1
ATOM 1756 N N . VAL A 1 220 ? -11.438 14.25 13.773 1 95.62 220 VAL A N 1
ATOM 1757 C CA . VAL A 1 220 ? -11.055 15.602 13.359 1 95.62 220 VAL A CA 1
ATOM 1758 C C . VAL A 1 220 ? -12.039 16.109 12.305 1 95.62 220 VAL A C 1
ATOM 1760 O O . VAL A 1 220 ? -12.43 17.281 12.336 1 95.62 220 VAL A O 1
ATOM 1763 N N . TRP A 1 221 ? -12.445 15.281 11.414 1 94.44 221 TRP A N 1
ATOM 1764 C CA . TRP A 1 221 ? -13.414 15.656 10.398 1 94.44 221 TRP A CA 1
ATOM 1765 C C . TRP A 1 221 ? -14.727 16.109 11.031 1 94.44 221 TRP A C 1
ATOM 1767 O O . TRP A 1 221 ? -15.289 17.125 10.656 1 94.44 221 TRP A O 1
ATOM 1777 N N . ARG A 1 222 ? -15.211 15.469 12.016 1 94.25 222 ARG A N 1
ATOM 1778 C CA . ARG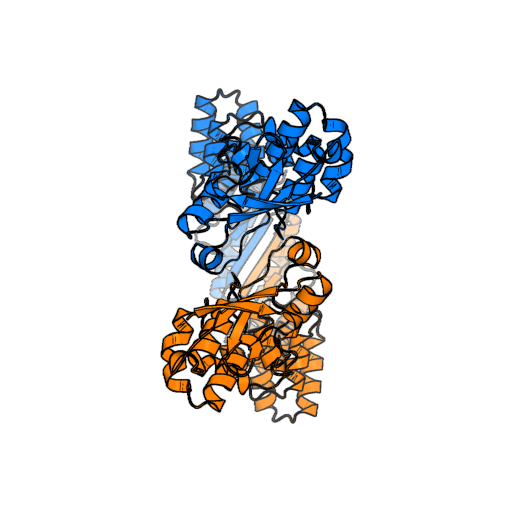 A 1 222 ? -16.469 15.789 12.695 1 94.25 222 ARG A CA 1
ATOM 1779 C C . ARG A 1 222 ? -16.375 17.125 13.422 1 94.25 222 ARG A C 1
ATOM 1781 O O . ARG A 1 222 ? -17.344 17.891 13.469 1 94.25 222 ARG A O 1
ATOM 1788 N N . ALA A 1 223 ? -15.211 17.359 13.977 1 95.25 223 ALA A N 1
ATOM 1789 C CA . ALA A 1 223 ? -14.992 18.625 14.664 1 95.25 223 ALA A CA 1
ATOM 1790 C C . ALA A 1 223 ? -14.945 19.781 13.672 1 95.25 223 ALA A C 1
ATOM 1792 O O . ALA A 1 223 ? -15.383 20.891 13.984 1 95.25 223 ALA A O 1
ATOM 1793 N N . ARG A 1 224 ? -14.461 19.516 12.523 1 94.25 224 ARG A N 1
ATOM 1794 C CA . ARG A 1 224 ? -14.367 20.562 11.5 1 94.25 224 ARG A CA 1
ATOM 1795 C C . ARG A 1 224 ? -15.742 20.891 10.922 1 94.25 224 ARG A C 1
ATOM 1797 O O . ARG A 1 224 ? -16.016 22.031 10.578 1 94.25 224 ARG A O 1
ATOM 1804 N N . PHE A 1 225 ? -16.672 19.891 10.844 1 92.62 225 PHE A N 1
ATOM 1805 C CA . PHE A 1 225 ? -18 20.078 10.258 1 92.62 225 PHE A CA 1
ATOM 1806 C C . PHE A 1 225 ? -19.078 19.641 11.234 1 92.62 225 PHE A C 1
ATOM 1808 O O . PHE A 1 225 ? -19.812 18.688 10.977 1 92.62 225 PHE A O 1
ATOM 1815 N N . PRO A 1 226 ? -19.281 20.375 12.234 1 91.62 226 PRO A N 1
ATOM 1816 C CA . PRO A 1 226 ? -20.203 19.953 13.305 1 91.62 226 PRO A CA 1
ATOM 1817 C C . PRO A 1 226 ? -21.641 19.797 12.828 1 91.62 226 PRO A C 1
ATOM 1819 O O . PRO A 1 226 ? -22.344 18.891 13.297 1 91.62 226 PRO A O 1
ATOM 1822 N N . ARG A 1 227 ? -22.094 20.641 11.969 1 92.31 227 ARG A N 1
ATOM 1823 C CA . ARG A 1 227 ? -23.469 20.547 11.461 1 92.31 227 ARG A CA 1
ATOM 1824 C C . ARG A 1 227 ? -23.656 19.266 10.656 1 92.31 227 ARG A C 1
ATOM 1826 O O . ARG A 1 227 ? -24.656 18.562 10.828 1 92.31 227 ARG A O 1
ATOM 1833 N N . LEU A 1 228 ? -22.797 19 9.82 1 92.81 228 LEU A N 1
ATOM 1834 C CA . LEU A 1 228 ? -22.844 17.781 9.008 1 92.81 228 LEU A CA 1
ATOM 1835 C C . LEU A 1 228 ? -22.75 16.531 9.883 1 92.81 228 LEU A C 1
ATOM 1837 O O . LE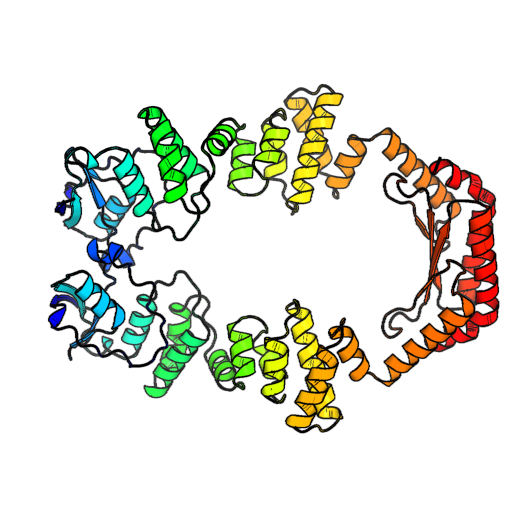U A 1 228 ? -23.453 15.555 9.656 1 92.81 228 LEU A O 1
ATOM 1841 N N . ALA A 1 229 ? -21.891 16.641 10.828 1 93.56 229 ALA A N 1
ATOM 1842 C CA . ALA A 1 229 ? -21.734 15.523 11.766 1 93.56 229 ALA A CA 1
ATOM 1843 C C . ALA A 1 229 ? -23.031 15.25 12.516 1 93.56 229 ALA A C 1
ATOM 1845 O O . ALA A 1 229 ? -23.406 14.094 12.727 1 93.56 229 ALA A O 1
ATOM 1846 N N . GLY A 1 230 ? -23.688 16.297 12.891 1 94.31 230 GLY A N 1
ATOM 1847 C CA . GLY A 1 230 ? -24.984 16.156 13.547 1 94.31 230 GLY A CA 1
ATOM 1848 C C . GLY A 1 230 ? -26.031 15.492 12.664 1 94.31 230 GLY A C 1
ATOM 1849 O O . GLY A 1 230 ? -26.797 14.656 13.141 1 94.31 230 GLY A O 1
ATOM 1850 N N . MET A 1 231 ? -26.047 15.82 11.469 1 94 231 MET A N 1
ATOM 1851 C CA . MET A 1 231 ? -26.953 15.203 10.508 1 94 231 MET A CA 1
ATOM 1852 C C . MET A 1 231 ? -26.672 13.711 10.367 1 94 231 MET A C 1
ATOM 1854 O O . MET A 1 231 ? -27.594 12.906 10.32 1 94 231 MET A O 1
ATOM 1858 N N . GLU A 1 232 ? -25.453 13.438 10.305 1 94.38 232 GLU A N 1
ATOM 1859 C CA . GLU A 1 232 ? -25.062 12.031 10.211 1 94.38 232 GLU A CA 1
ATOM 1860 C C . GLU A 1 232 ? -25.516 11.25 11.438 1 94.38 232 GLU A C 1
ATOM 1862 O O . GLU A 1 232 ? -25.969 10.109 11.32 1 94.38 232 GLU A O 1
ATOM 1867 N N . ASP A 1 233 ? -25.375 11.906 12.578 1 95.25 233 ASP A N 1
ATOM 1868 C CA . ASP A 1 233 ? -25.812 11.258 13.812 1 95.25 233 ASP A CA 1
ATOM 1869 C C . ASP A 1 233 ? -27.328 11.023 13.805 1 95.25 233 ASP A C 1
ATOM 1871 O O . ASP A 1 233 ? -27.797 9.961 14.219 1 95.25 233 ASP A O 1
ATOM 1875 N N . SER A 1 234 ? -28.062 11.992 13.344 1 95.94 234 SER A N 1
ATOM 1876 C CA . SER A 1 234 ? -29.516 11.875 13.258 1 95.94 234 SER A CA 1
ATOM 1877 C C . SER A 1 234 ? -29.922 10.773 12.289 1 95.94 234 SER A C 1
ATOM 1879 O O . SER A 1 234 ? -30.844 10 12.57 1 95.94 234 SER A O 1
ATOM 1881 N N . PHE A 1 235 ? -29.25 10.688 11.234 1 96.19 235 PHE A N 1
ATOM 1882 C CA . PHE A 1 235 ? -29.484 9.633 10.25 1 96.19 235 PHE A CA 1
ATOM 1883 C C . PHE A 1 235 ? -29.234 8.258 10.867 1 96.19 235 PHE A C 1
ATOM 1885 O O . PHE A 1 235 ? -30.078 7.363 10.75 1 96.19 235 PHE A O 1
ATOM 1892 N N . ALA A 1 236 ? -28.094 8.172 11.469 1 96.25 236 ALA A N 1
ATOM 1893 C CA . ALA A 1 236 ? -27.734 6.898 12.086 1 96.25 236 ALA A CA 1
ATOM 1894 C C . ALA A 1 236 ? -28.75 6.492 13.141 1 96.25 236 ALA A C 1
ATOM 1896 O O . ALA A 1 236 ? -29.109 5.316 13.25 1 96.25 236 ALA A O 1
ATOM 1897 N N . ALA A 1 237 ? -29.219 7.438 13.891 1 96.56 237 ALA A N 1
ATOM 1898 C CA . ALA A 1 237 ? -30.219 7.168 14.922 1 96.56 237 ALA A CA 1
ATOM 1899 C C . ALA A 1 237 ? -31.516 6.676 14.312 1 96.56 237 ALA A C 1
ATOM 1901 O O . ALA A 1 237 ? -32.125 5.703 14.789 1 96.56 237 ALA A O 1
ATOM 1902 N N . SER A 1 238 ? -31.938 7.289 13.281 1 96.31 238 SER A N 1
ATOM 1903 C CA . SER A 1 238 ? -33.156 6.891 12.578 1 96.31 238 SER A CA 1
ATOM 1904 C C . SER A 1 238 ? -33 5.492 11.984 1 96.31 238 SER A C 1
ATOM 1906 O O . SER A 1 238 ? -33.938 4.676 12.086 1 96.31 238 SER A O 1
ATOM 1908 N N . ARG A 1 239 ? -31.891 5.285 11.375 1 96.5 239 ARG A N 1
ATOM 1909 C CA . ARG A 1 239 ? -31.609 3.979 10.789 1 96.5 239 ARG A CA 1
ATOM 1910 C C . ARG A 1 239 ? -31.656 2.883 11.852 1 96.5 239 ARG A C 1
ATOM 1912 O O . ARG A 1 239 ? -32.25 1.825 11.633 1 96.5 239 ARG A O 1
ATOM 1919 N N . ARG A 1 240 ? -31.031 3.182 12.992 1 96.31 240 ARG A N 1
ATOM 1920 C CA . ARG A 1 240 ? -31 2.207 14.078 1 96.31 240 ARG A CA 1
ATOM 1921 C C . ARG A 1 240 ? -32.406 1.903 14.578 1 96.31 240 ARG A C 1
ATOM 1923 O O . ARG A 1 240 ? -32.75 0.741 14.781 1 96.31 240 ARG A O 1
ATOM 1930 N N . ARG A 1 241 ? -33.156 2.908 14.789 1 95.88 241 ARG A N 1
ATOM 1931 C CA . ARG A 1 241 ? -34.531 2.768 15.281 1 95.88 241 ARG A CA 1
ATOM 1932 C C . ARG A 1 241 ? -35.344 1.896 14.344 1 95.88 241 ARG A C 1
ATOM 1934 O O . ARG A 1 241 ? -36.125 1.054 14.805 1 95.88 241 ARG A O 1
ATOM 1941 N N . LEU A 1 242 ? -35.062 1.953 13.086 1 96.25 242 LEU A N 1
ATOM 1942 C CA . LEU A 1 242 ? -35.969 1.337 12.109 1 96.25 242 LEU A CA 1
ATOM 1943 C C . LEU A 1 242 ? -35.406 -0.009 11.648 1 96.25 242 LEU A C 1
ATOM 1945 O O . LEU A 1 242 ? -36.188 -0.944 11.398 1 96.25 242 LEU A O 1
ATOM 1949 N N . LEU A 1 243 ? -34.094 -0.155 11.562 1 97 243 LEU A N 1
ATOM 1950 C CA . LEU A 1 243 ? -33.562 -1.273 10.781 1 97 243 LEU A CA 1
ATOM 1951 C C . LEU A 1 243 ? -32.688 -2.186 11.648 1 97 243 LEU A C 1
ATOM 1953 O O . LEU A 1 243 ? -32.312 -3.281 11.227 1 97 243 LEU A O 1
ATOM 1957 N N . ASP A 1 244 ? -32.438 -1.73 12.82 1 95.94 244 ASP A N 1
ATOM 1958 C CA . ASP A 1 244 ? -31.609 -2.584 13.68 1 95.94 244 ASP A CA 1
ATOM 1959 C C . ASP A 1 244 ? -32.25 -3.963 13.844 1 95.94 244 ASP A C 1
ATOM 1961 O O . ASP A 1 244 ? -33.469 -4.074 14.078 1 95.94 244 ASP A O 1
ATOM 1965 N N . GLY A 1 245 ? -31.422 -5.039 13.656 1 95.62 245 GLY A N 1
ATOM 1966 C CA . GLY A 1 245 ? -31.875 -6.406 13.859 1 95.62 245 GLY A CA 1
ATOM 1967 C C . GLY A 1 245 ? -32.562 -6.988 12.641 1 95.62 245 GLY A C 1
ATOM 1968 O O . GLY A 1 245 ? -32.938 -8.164 12.633 1 95.62 245 GLY A O 1
ATOM 1969 N N . THR A 1 246 ? -32.844 -6.246 11.602 1 97.06 246 THR A N 1
ATOM 1970 C CA . THR A 1 246 ? -33.594 -6.723 10.438 1 97.06 246 THR A CA 1
ATOM 1971 C C . THR A 1 246 ? -32.656 -7.375 9.422 1 97.06 246 THR A C 1
ATOM 1973 O O . THR A 1 246 ? -33.094 -8.094 8.531 1 97.06 246 THR A O 1
ATOM 1976 N N . GLY A 1 247 ? -31.344 -7.055 9.484 1 97.19 247 GLY A N 1
ATOM 1977 C CA . GLY A 1 247 ? -30.375 -7.559 8.516 1 97.19 247 GLY A CA 1
ATOM 1978 C C . GLY A 1 247 ? -30.297 -6.711 7.258 1 97.19 247 GLY A C 1
ATOM 1979 O O . GLY A 1 247 ? -29.594 -7.059 6.312 1 97.19 247 GLY A O 1
ATOM 1980 N N . VAL A 1 248 ? -31.016 -5.648 7.25 1 98.31 248 VAL A N 1
ATOM 1981 C CA . VAL A 1 248 ? -30.984 -4.715 6.129 1 98.31 248 VAL A CA 1
ATOM 1982 C C . VAL A 1 248 ? -30.125 -3.504 6.496 1 98.31 248 VAL A C 1
ATOM 1984 O O . VAL A 1 248 ? -30.312 -2.904 7.559 1 98.31 248 VAL A O 1
ATOM 1987 N N . ALA A 1 249 ? -29.25 -3.271 5.621 1 98 249 ALA A N 1
ATOM 1988 C CA . ALA A 1 249 ? -28.375 -2.115 5.836 1 98 249 ALA A CA 1
ATOM 1989 C C . ALA A 1 249 ? -28.812 -0.935 4.977 1 98 249 ALA A C 1
ATOM 1991 O O . ALA A 1 249 ? -29.203 -1.111 3.818 1 98 249 ALA A O 1
ATOM 1992 N N . LEU A 1 250 ? -28.766 0.225 5.559 1 97.94 250 LEU A N 1
ATOM 1993 C CA . LEU A 1 250 ? -29 1.496 4.883 1 97.94 250 LEU A CA 1
ATOM 1994 C C . LEU A 1 250 ? -27.828 2.453 5.102 1 97.94 250 LEU A C 1
ATOM 1996 O O . LEU A 1 250 ? -27.5 2.791 6.242 1 97.94 250 LEU A O 1
ATOM 2000 N N . GLU A 1 251 ? -27.266 2.826 4.02 1 96.25 251 GLU A N 1
ATOM 2001 C CA . GLU A 1 251 ? -26.062 3.639 4.137 1 96.25 251 GLU A CA 1
ATOM 2002 C C . GLU A 1 251 ? -26.172 4.922 3.318 1 96.25 251 GLU A C 1
ATOM 2004 O O . GLU A 1 251 ? -26.812 4.934 2.26 1 96.25 251 GLU A O 1
ATOM 2009 N N . ALA A 1 252 ? -25.562 5.961 3.844 1 94.19 252 ALA A N 1
ATOM 2010 C CA . ALA A 1 252 ? -25.406 7.223 3.129 1 94.19 252 ALA A CA 1
ATOM 2011 C C . ALA A 1 252 ? -23.922 7.5 2.836 1 94.19 252 ALA A C 1
ATOM 2013 O O . ALA A 1 252 ? -23.047 7.059 3.578 1 94.19 252 ALA A O 1
ATOM 2014 N N . PRO A 1 253 ? -23.75 8.109 1.672 1 88.94 253 PRO A N 1
ATOM 2015 C CA . PRO A 1 253 ? -22.375 8.555 1.464 1 88.94 253 PRO A CA 1
ATOM 2016 C C . PRO A 1 253 ? -21.906 9.555 2.52 1 88.94 253 PRO A C 1
ATOM 2018 O O . PRO A 1 253 ? -22.719 10.227 3.145 1 88.94 253 PRO A O 1
ATOM 2021 N N . PRO A 1 254 ? -20.547 9.555 2.676 1 82.81 254 PRO A N 1
ATOM 2022 C CA . PRO A 1 254 ? -20.031 10.539 3.633 1 82.81 254 PRO A CA 1
ATOM 2023 C C . PRO A 1 254 ? -20.484 11.961 3.322 1 82.81 254 PRO A C 1
ATOM 2025 O O . PRO A 1 254 ? -20.422 12.398 2.17 1 82.81 254 PRO A O 1
ATOM 2028 N N . GLY A 1 255 ? -21.047 12.594 4.344 1 84.56 255 GLY A N 1
ATOM 2029 C CA . GLY A 1 255 ? -21.5 13.961 4.172 1 84.56 255 GLY A CA 1
ATOM 2030 C C . GLY A 1 255 ? -22.688 14.078 3.236 1 84.56 255 GLY A C 1
ATOM 2031 O O . GLY A 1 255 ? -23.031 15.18 2.797 1 84.56 255 GLY A O 1
ATOM 2032 N N . PHE A 1 256 ? -23.219 12.961 2.738 1 89.38 256 PHE A N 1
ATOM 2033 C CA . PHE A 1 256 ? -24.391 12.906 1.879 1 89.38 256 PHE A CA 1
ATOM 2034 C C . PHE A 1 256 ? -24.078 13.461 0.493 1 89.38 256 PHE A C 1
ATOM 2036 O O . PHE A 1 256 ? -24.953 13.992 -0.186 1 89.38 256 PHE A O 1
ATOM 2043 N N . GLU A 1 257 ? -22.812 13.523 0.049 1 84.12 257 GLU A N 1
ATOM 2044 C CA . GLU A 1 257 ? -22.344 14.117 -1.199 1 84.12 257 GLU A CA 1
ATOM 2045 C C . GLU A 1 257 ? -22.969 13.43 -2.408 1 84.12 257 GLU A C 1
ATOM 2047 O O . GLU A 1 257 ? -23.203 14.07 -3.439 1 84.12 257 GLU A O 1
ATOM 2052 N N . GLY A 1 258 ? -23.438 12.383 -2.477 1 82.62 258 GLY A N 1
ATOM 2053 C CA . GLY A 1 258 ? -23.984 11.648 -3.607 1 82.62 258 GLY A CA 1
ATOM 2054 C C . GLY A 1 258 ? -25.5 11.742 -3.697 1 82.62 258 GLY A C 1
ATOM 2055 O O . GLY A 1 258 ? -26.094 11.359 -4.711 1 82.62 258 GLY A O 1
ATOM 2056 N N . HIS A 1 259 ? -26.172 12.336 -2.793 1 89.56 259 HIS A N 1
ATOM 2057 C CA . HIS A 1 259 ? -27.609 12.555 -2.691 1 89.56 259 HIS A CA 1
ATOM 2058 C C . HIS A 1 259 ? -28.375 11.266 -2.941 1 89.56 259 HIS A C 1
ATOM 2060 O O . HIS A 1 259 ? -29.375 11.266 -3.67 1 89.56 259 HIS A O 1
ATOM 2066 N N . SER A 1 260 ? -27.797 10.203 -2.656 1 95.44 260 SER A N 1
ATOM 2067 C CA . SER A 1 260 ? -28.484 8.914 -2.742 1 95.44 260 SER A CA 1
ATOM 2068 C C . SER A 1 260 ? -28.188 8.039 -1.53 1 95.44 260 SER A C 1
ATOM 2070 O O . SER A 1 260 ? -27.172 8.258 -0.843 1 95.44 260 SER A O 1
ATOM 2072 N N . LEU A 1 261 ? -29.062 7.137 -1.239 1 96.75 261 LEU A N 1
ATOM 2073 C CA . LEU A 1 261 ? -28.906 6.148 -0.179 1 96.75 261 LEU A CA 1
ATOM 2074 C C . LEU A 1 261 ? -28.719 4.75 -0.762 1 96.75 261 LEU A C 1
ATOM 2076 O O . LEU A 1 261 ? -29.188 4.469 -1.866 1 96.75 261 LEU A O 1
ATOM 2080 N N . ARG A 1 262 ? -28.016 3.98 -0.08 1 97.81 262 ARG A N 1
ATOM 2081 C CA . ARG A 1 262 ? -27.781 2.611 -0.526 1 97.81 262 ARG A CA 1
ATOM 2082 C C . ARG A 1 262 ? -28.375 1.606 0.449 1 97.81 262 ARG A C 1
ATOM 2084 O O . ARG A 1 262 ? -28.156 1.698 1.658 1 97.81 262 ARG A O 1
ATOM 2091 N N . VAL A 1 263 ? -29.125 0.687 -0.069 1 98.44 263 VAL A N 1
ATOM 2092 C CA . VAL A 1 263 ? -29.672 -0.427 0.701 1 98.44 263 VAL A CA 1
ATOM 2093 C C . VAL A 1 263 ? -28.922 -1.711 0.351 1 98.44 263 VAL A C 1
ATOM 2095 O O . VAL A 1 263 ? -28.594 -1.952 -0.814 1 98.44 263 VAL A O 1
ATOM 2098 N N . SER A 1 264 ? -28.641 -2.494 1.324 1 98.56 264 SER A N 1
ATOM 2099 C CA . SER A 1 264 ? -28.047 -3.801 1.063 1 98.56 264 SER A CA 1
ATOM 2100 C C . SER A 1 264 ? -28.469 -4.82 2.113 1 98.56 264 SER A C 1
ATOM 2102 O O . SER A 1 264 ? -28.75 -4.461 3.258 1 98.56 264 SER A O 1
ATOM 2104 N N . PHE A 1 265 ? -28.531 -6.059 1.73 1 98.19 265 PHE A N 1
ATOM 2105 C CA . PHE A 1 265 ? -28.797 -7.156 2.654 1 98.19 265 PHE A CA 1
ATOM 2106 C C . PHE A 1 265 ? -28.359 -8.484 2.055 1 98.19 265 PHE A C 1
ATOM 2108 O O . PHE A 1 265 ? -28.172 -8.594 0.839 1 98.19 265 PHE A O 1
ATOM 2115 N N . ARG A 1 266 ? -28.172 -9.422 2.941 1 97.31 266 ARG A N 1
ATOM 2116 C CA . ARG A 1 266 ? -27.812 -10.781 2.545 1 97.31 266 ARG A CA 1
ATOM 2117 C C . ARG A 1 266 ? -28.953 -11.766 2.859 1 97.31 266 ARG A C 1
ATOM 2119 O O . ARG A 1 266 ? -29.766 -11.508 3.736 1 97.31 266 ARG A O 1
ATOM 2126 N N . PHE A 1 267 ? -28.969 -12.859 2.113 1 97.44 267 PHE A N 1
ATOM 2127 C CA . PHE A 1 267 ? -29.938 -13.922 2.375 1 97.44 267 PHE A CA 1
ATOM 2128 C C . PHE A 1 267 ? -29.422 -15.258 1.87 1 97.44 267 PHE A C 1
ATOM 2130 O O . PHE A 1 267 ? -28.609 -15.312 0.941 1 97.44 267 PHE A O 1
ATOM 2137 N N . SER A 1 268 ? -29.875 -16.328 2.514 1 95.81 268 SER A N 1
ATOM 2138 C CA . SER A 1 268 ? -29.453 -17.672 2.143 1 95.81 268 SER A CA 1
ATOM 2139 C C . SER A 1 268 ? -30.656 -18.594 1.93 1 95.81 268 SER A C 1
ATOM 2141 O O . SER A 1 268 ? -30.5 -19.766 1.585 1 95.81 268 SER A O 1
ATOM 2143 N N . SER A 1 269 ? -31.906 -18 2.191 1 95.81 269 SER A N 1
ATOM 2144 C CA . SER A 1 269 ? -33.125 -18.781 2.049 1 95.81 269 SER A CA 1
ATOM 2145 C C . SER A 1 269 ? -34.312 -17.891 1.661 1 95.81 269 SER A C 1
ATOM 2147 O O . SER A 1 269 ? -34.219 -16.672 1.762 1 95.81 269 SER A O 1
ATOM 2149 N N . ARG A 1 270 ? -35.344 -18.562 1.239 1 95.94 270 ARG A N 1
ATOM 2150 C CA . ARG A 1 270 ? -36.562 -17.828 0.9 1 95.94 270 ARG A CA 1
ATOM 2151 C C . ARG A 1 270 ? -37.156 -17.125 2.125 1 95.94 270 ARG A C 1
ATOM 2153 O O . ARG A 1 270 ? -37.625 -16 2.029 1 95.94 270 ARG A O 1
ATOM 2160 N N . THR A 1 271 ? -37 -17.781 3.227 1 97 271 THR A N 1
ATOM 2161 C CA . THR A 1 271 ? -37.531 -17.234 4.473 1 97 271 THR A CA 1
ATOM 2162 C C . THR A 1 271 ? -36.75 -15.969 4.859 1 97 271 THR A C 1
ATOM 2164 O O . THR A 1 271 ? -37.375 -14.961 5.223 1 97 271 THR A O 1
ATOM 2167 N N . GLU A 1 272 ? -35.5 -16.062 4.715 1 96.94 272 GLU A N 1
ATOM 2168 C CA . GLU A 1 272 ? -34.688 -14.906 5.047 1 96.94 272 GLU A CA 1
ATOM 2169 C C . GLU A 1 272 ? -34.969 -13.742 4.102 1 96.94 272 GLU A C 1
ATOM 2171 O O . GLU A 1 272 ? -35.031 -12.586 4.535 1 96.94 272 GLU A O 1
ATOM 2176 N N . PHE A 1 273 ? -35.062 -14.102 2.869 1 98 273 PHE A N 1
ATOM 2177 C CA . PHE A 1 273 ? -35.406 -13.07 1.888 1 98 273 PHE A CA 1
ATOM 2178 C C . PHE A 1 273 ? -36.719 -12.391 2.232 1 98 273 PHE A C 1
ATOM 2180 O O . PHE A 1 273 ? -36.812 -11.164 2.199 1 98 273 PHE A O 1
ATOM 2187 N N . GLY A 1 274 ? -37.625 -13.164 2.613 1 97.5 274 GLY A N 1
ATOM 2188 C CA . GLY A 1 274 ? -38.938 -12.633 3.01 1 97.5 274 GLY A CA 1
ATOM 2189 C C . GLY A 1 274 ? -38.844 -11.688 4.199 1 97.5 274 GLY A C 1
ATOM 2190 O O . GLY A 1 274 ? -39.531 -10.656 4.227 1 97.5 274 GLY A O 1
ATOM 2191 N N . ARG A 1 275 ? -38.031 -11.992 5.141 1 97.56 275 ARG A N 1
ATOM 2192 C CA . ARG A 1 275 ? -37.844 -11.133 6.305 1 97.56 275 ARG A CA 1
ATOM 2193 C C . ARG A 1 275 ? -37.219 -9.797 5.898 1 97.56 275 ARG A C 1
ATOM 2195 O O . ARG A 1 275 ? -37.625 -8.75 6.418 1 97.56 275 ARG A O 1
ATOM 2202 N N . ARG A 1 276 ? -36.312 -9.906 4.949 1 98.19 276 ARG A N 1
ATOM 2203 C CA . ARG A 1 276 ? -35.688 -8.68 4.461 1 98.19 276 ARG A CA 1
ATOM 2204 C C . ARG A 1 276 ? -36.719 -7.805 3.736 1 98.19 276 ARG A C 1
ATOM 2206 O O . ARG A 1 276 ? -36.719 -6.582 3.908 1 98.19 276 ARG A O 1
ATOM 2213 N N . MET A 1 277 ? -37.594 -8.453 3 1 97.75 277 MET A N 1
ATOM 2214 C CA . MET A 1 277 ? -38.625 -7.719 2.258 1 97.75 277 MET A CA 1
ATOM 2215 C C . MET A 1 277 ? -39.562 -7.004 3.207 1 97.75 277 MET A C 1
ATOM 2217 O O . MET A 1 277 ? -40 -5.879 2.943 1 97.75 277 MET A O 1
ATOM 2221 N N . LYS A 1 278 ? -39.844 -7.641 4.273 1 97.31 278 LYS A N 1
ATOM 2222 C CA . LYS A 1 278 ? -40.688 -7.02 5.27 1 97.31 278 LYS A CA 1
ATOM 2223 C C . LYS A 1 278 ? -40.031 -5.785 5.875 1 97.31 278 LYS A C 1
ATOM 2225 O O . LYS A 1 278 ? -40.688 -4.754 6.062 1 97.31 278 LYS A O 1
ATOM 2230 N N . ALA A 1 279 ? -38.812 -5.941 6.145 1 97.62 279 ALA A N 1
ATOM 2231 C CA . ALA A 1 279 ? -38.062 -4.805 6.676 1 97.62 279 ALA A CA 1
ATOM 2232 C C . ALA A 1 279 ? -38.031 -3.65 5.676 1 97.62 279 ALA A C 1
ATOM 2234 O O . ALA A 1 279 ? -38.156 -2.486 6.062 1 97.62 279 ALA A O 1
ATOM 2235 N N . LEU A 1 280 ? -37.906 -3.936 4.418 1 98.06 280 LEU A N 1
ATOM 2236 C CA . LEU A 1 280 ? -37.875 -2.918 3.373 1 98.06 280 LEU A CA 1
ATOM 2237 C C . LEU A 1 280 ? -39.219 -2.225 3.242 1 98.06 280 LEU A C 1
ATOM 2239 O O . LEU A 1 280 ? -39.281 -1.021 2.982 1 98.06 280 LEU A O 1
ATOM 2243 N N . SER A 1 281 ? -40.25 -3.01 3.416 1 96.62 281 SER A N 1
ATOM 2244 C CA . SER A 1 281 ? -41.562 -2.426 3.383 1 96.62 281 SER A CA 1
ATOM 2245 C C . SER A 1 281 ? -41.781 -1.428 4.52 1 96.62 281 SER A C 1
ATOM 2247 O O . SER A 1 281 ? -42.375 -0.369 4.328 1 96.62 281 SER A O 1
ATOM 2249 N N . LYS A 1 282 ? -41.25 -1.772 5.637 1 95.94 282 LYS A N 1
ATOM 2250 C CA . LYS A 1 282 ? -41.281 -0.852 6.766 1 95.94 282 LYS A CA 1
ATOM 2251 C C . LYS A 1 282 ? -40.469 0.413 6.48 1 95.94 282 LYS A C 1
ATOM 2253 O O . LYS A 1 282 ? -40.906 1.52 6.805 1 95.94 282 LYS A O 1
ATOM 2258 N N . LEU A 1 283 ? -39.344 0.219 5.898 1 96.88 283 LEU A N 1
ATOM 2259 C CA . LEU A 1 283 ? -38.531 1.355 5.516 1 96.88 283 LEU A CA 1
ATOM 2260 C C . LEU A 1 283 ? -39.25 2.264 4.539 1 96.88 283 LEU A C 1
ATOM 2262 O O . LEU A 1 283 ? -39.188 3.488 4.652 1 96.88 283 LEU A O 1
ATOM 2266 N N . GLU A 1 284 ? -39.969 1.657 3.629 1 96.56 284 GLU A N 1
ATOM 2267 C CA . GLU A 1 284 ? -40.719 2.414 2.629 1 96.56 284 GLU A CA 1
ATOM 2268 C C . GLU A 1 284 ? -41.75 3.342 3.285 1 96.56 284 GLU A C 1
ATOM 2270 O O . GLU A 1 284 ? -41.969 4.461 2.814 1 96.56 284 GLU A O 1
ATOM 2275 N N . GLU A 1 285 ? -42.25 2.934 4.406 1 96.06 285 GLU A N 1
ATOM 2276 C CA . GLU A 1 285 ? -43.219 3.727 5.137 1 96.06 285 GLU A CA 1
ATOM 2277 C C . GLU A 1 285 ? -42.594 4.977 5.738 1 96.06 285 GLU A C 1
ATOM 2279 O O . GLU A 1 285 ? -43.281 5.98 5.965 1 96.06 285 GLU A O 1
ATOM 2284 N N . HIS A 1 286 ? -41.344 4.922 6.02 1 95.62 286 HIS A N 1
ATOM 2285 C CA . HIS A 1 286 ? -40.656 6.023 6.68 1 95.62 286 HIS A CA 1
ATOM 2286 C C . HIS A 1 286 ? -39.625 6.668 5.754 1 95.62 286 HIS A C 1
ATOM 2288 O O . HIS A 1 286 ? -38.688 7.32 6.215 1 95.62 286 HIS A O 1
ATOM 2294 N N . LEU A 1 287 ? -39.75 6.527 4.5 1 95.88 287 LEU A N 1
ATOM 2295 C CA . LEU A 1 287 ? -38.75 6.914 3.518 1 95.88 287 LEU A CA 1
ATOM 2296 C C . LEU A 1 287 ? -38.5 8.422 3.549 1 95.88 287 LEU A C 1
ATOM 2298 O O . LEU A 1 287 ? -37.375 8.875 3.344 1 95.88 287 LEU A O 1
ATOM 2302 N N . ASP A 1 288 ? -39.562 9.141 3.85 1 94.62 288 ASP A N 1
ATOM 2303 C CA . ASP A 1 288 ? -39.438 10.594 3.814 1 94.62 288 ASP A CA 1
ATOM 2304 C C . ASP A 1 288 ? -38.469 11.109 4.867 1 94.62 288 ASP A C 1
ATOM 2306 O O . ASP A 1 288 ? -37.75 12.086 4.637 1 94.62 288 ASP A O 1
ATOM 2310 N N . GLU A 1 289 ? -38.438 10.477 5.918 1 94.69 289 GLU A N 1
ATOM 2311 C CA . GLU A 1 289 ? -37.5 10.828 6.973 1 94.69 289 GLU A CA 1
ATOM 2312 C C . GLU A 1 289 ? -36.062 10.703 6.48 1 94.69 289 GLU A C 1
ATOM 2314 O O . GLU A 1 289 ? -35.25 11.602 6.703 1 94.69 289 GLU A O 1
ATOM 2319 N N . PHE A 1 290 ? -35.75 9.703 5.73 1 95.69 290 PHE A N 1
ATOM 2320 C CA . PHE A 1 290 ? -34.375 9.438 5.273 1 95.69 290 PHE A CA 1
ATOM 2321 C C . PHE A 1 290 ? -34.062 10.289 4.055 1 95.69 290 PHE A C 1
ATOM 2323 O O . PHE A 1 290 ? -32.938 10.766 3.91 1 95.69 290 PHE A O 1
ATOM 2330 N N . LEU A 1 291 ? -35.031 10.516 3.273 1 94.75 291 LEU A N 1
ATOM 2331 C CA . LEU A 1 291 ? -34.812 11.32 2.078 1 94.75 291 LEU A CA 1
ATOM 2332 C C . LEU A 1 291 ? -34.562 12.781 2.445 1 94.75 291 LEU A C 1
ATOM 2334 O O . LEU A 1 291 ? -33.938 13.531 1.684 1 94.75 291 LEU A O 1
ATOM 2338 N N . SER A 1 292 ? -35.062 13.18 3.607 1 93.81 292 SER A N 1
ATOM 2339 C CA . SER A 1 292 ? -34.906 14.562 4.047 1 93.81 292 SER A CA 1
ATOM 2340 C C . SER A 1 292 ? -33.438 14.898 4.297 1 93.81 292 SER A C 1
ATOM 2342 O O . SER A 1 292 ? -33.031 16.078 4.27 1 93.81 292 SER A O 1
ATOM 2344 N N . PHE A 1 293 ? -32.594 13.875 4.504 1 92.5 293 PHE A N 1
ATOM 2345 C CA . PHE A 1 293 ? -31.188 14.094 4.746 1 92.5 293 PHE A CA 1
ATOM 2346 C C . PHE A 1 293 ? -30.453 14.406 3.447 1 92.5 293 PHE A C 1
ATOM 2348 O O . PHE A 1 293 ? -29.328 14.906 3.465 1 92.5 293 PHE A O 1
ATOM 2355 N N . LEU A 1 294 ? -31.016 14.062 2.33 1 89.75 294 LEU A N 1
ATOM 2356 C CA . LEU A 1 294 ? -30.375 14.234 1.03 1 89.75 294 LEU A CA 1
ATOM 2357 C C . LEU A 1 294 ? -30.656 15.625 0.473 1 89.75 294 LEU A C 1
ATOM 2359 O O . LEU A 1 294 ? -29.984 16.078 -0.461 1 89.75 294 LEU A O 1
ATOM 2363 N N . GLY A 1 295 ? -31.453 16.438 1.051 1 77.62 295 GLY A N 1
ATOM 2364 C CA . GLY A 1 295 ? -31.828 17.781 0.596 1 77.62 295 GLY A CA 1
ATOM 2365 C C . GLY A 1 295 ? -33.031 17.781 -0.301 1 77.62 295 GLY A C 1
ATOM 2366 O O . GLY A 1 295 ? -33.406 16.75 -0.868 1 77.62 295 GLY A O 1
ATOM 2367 N N . MET B 1 1 ? 48.062 -11.984 9.016 1 44.06 1 MET B N 1
ATOM 2368 C CA . MET B 1 1 ? 47.75 -10.875 8.133 1 44.06 1 MET B CA 1
ATOM 2369 C C . MET B 1 1 ? 48.781 -9.773 8.234 1 44.06 1 MET B C 1
ATOM 2371 O O . MET B 1 1 ? 49.188 -9.375 9.336 1 44.06 1 MET B O 1
ATOM 2375 N N . LYS B 1 2 ? 49.531 -9.719 7.117 1 54.53 2 LYS B N 1
ATOM 2376 C CA . LYS B 1 2 ? 50.562 -8.695 7.094 1 54.53 2 LYS B CA 1
ATOM 2377 C C . LYS B 1 2 ? 50.219 -7.57 6.125 1 54.53 2 LYS B C 1
ATOM 2379 O O . LYS B 1 2 ? 49.688 -7.824 5.031 1 54.53 2 LYS B O 1
ATOM 2384 N N . ARG B 1 3 ? 50.312 -6.348 6.59 1 50.88 3 ARG B N 1
ATOM 2385 C CA . ARG B 1 3 ? 50.125 -5.195 5.715 1 50.88 3 ARG B CA 1
ATOM 2386 C C . ARG B 1 3 ? 51.375 -4.863 4.941 1 50.88 3 ARG B C 1
ATOM 2388 O O . ARG B 1 3 ? 52.5 -4.98 5.473 1 50.88 3 ARG B O 1
ATOM 2395 N N . ALA B 1 4 ? 51.25 -4.891 3.615 1 56.78 4 ALA B N 1
ATOM 2396 C CA . ALA B 1 4 ? 52.375 -4.562 2.768 1 56.78 4 ALA B CA 1
ATOM 2397 C C . ALA B 1 4 ? 52 -3.549 1.693 1 56.78 4 ALA B C 1
ATOM 2399 O O . ALA B 1 4 ? 50.812 -3.283 1.479 1 56.78 4 ALA B O 1
ATOM 2400 N N . VAL B 1 5 ? 52.969 -2.785 1.243 1 59.34 5 VAL B N 1
ATOM 2401 C CA . VAL B 1 5 ? 52.75 -1.922 0.082 1 59.34 5 VAL B CA 1
ATOM 2402 C C . VAL B 1 5 ? 53.281 -2.623 -1.174 1 59.34 5 VAL B C 1
ATOM 2404 O O . VAL B 1 5 ? 54.375 -3.164 -1.181 1 59.34 5 VAL B O 1
ATOM 2407 N N . TYR B 1 6 ? 52.375 -2.799 -2.023 1 63.69 6 TYR B N 1
ATOM 2408 C CA . TYR B 1 6 ? 52.688 -3.518 -3.248 1 63.69 6 TYR B CA 1
ATOM 2409 C C . TYR B 1 6 ? 52.562 -2.611 -4.465 1 63.69 6 TYR B C 1
ATOM 2411 O O . TYR B 1 6 ? 51.688 -1.761 -4.52 1 63.69 6 TYR B O 1
ATOM 2419 N N . PRO B 1 7 ? 53.594 -2.736 -5.312 1 69.69 7 PRO B N 1
ATOM 2420 C CA . PRO B 1 7 ? 53.469 -1.963 -6.547 1 69.69 7 PRO B CA 1
ATOM 2421 C C . PRO B 1 7 ? 52.219 -2.363 -7.348 1 69.69 7 PRO B C 1
ATOM 2423 O O . PRO B 1 7 ? 51.938 -3.555 -7.5 1 69.69 7 PRO B O 1
ATOM 2426 N N . VAL B 1 8 ? 51.5 -1.332 -7.734 1 65.5 8 VAL B N 1
ATOM 2427 C CA . VAL B 1 8 ? 50.281 -1.591 -8.523 1 65.5 8 VAL B CA 1
ATOM 2428 C C . VAL B 1 8 ? 50.656 -2.418 -9.758 1 65.5 8 VAL B C 1
ATOM 2430 O O . VAL B 1 8 ? 49.844 -3.244 -10.211 1 65.5 8 VAL B O 1
ATOM 2433 N N . SER B 1 9 ? 51.906 -2.229 -10.258 1 68.44 9 SER B N 1
ATOM 2434 C CA . SER B 1 9 ? 52.406 -2.943 -11.438 1 68.44 9 SER B CA 1
ATOM 2435 C C . SER B 1 9 ? 52.562 -4.434 -11.156 1 68.44 9 SER B C 1
ATOM 2437 O O . SER B 1 9 ? 52.531 -5.25 -12.078 1 68.44 9 SER B O 1
ATOM 2439 N N . ALA B 1 10 ? 52.688 -4.762 -9.922 1 64.44 10 ALA B N 1
ATOM 2440 C CA . ALA B 1 10 ? 52.906 -6.16 -9.547 1 64.44 10 ALA B CA 1
ATOM 2441 C C . ALA B 1 10 ? 51.562 -6.879 -9.344 1 64.44 10 ALA B C 1
ATOM 2443 O O . ALA B 1 10 ? 51.531 -8.102 -9.18 1 64.44 10 ALA B O 1
ATOM 2444 N N . LEU B 1 11 ? 50.625 -6.055 -9.227 1 59.03 11 LEU B N 1
ATOM 2445 C CA . LEU B 1 11 ? 49.312 -6.656 -9.039 1 59.03 11 LEU B CA 1
ATOM 2446 C C . LEU B 1 11 ? 48.906 -7.465 -10.258 1 59.03 11 LEU B C 1
ATOM 2448 O O . LEU B 1 11 ? 49.062 -7.004 -11.391 1 59.03 11 LEU B O 1
ATOM 2452 N N . LYS B 1 12 ? 48.938 -8.75 -10.094 1 52.81 12 LYS B N 1
ATOM 2453 C CA . LYS B 1 12 ? 48.469 -9.641 -11.148 1 52.81 12 LYS B CA 1
ATOM 2454 C C . LYS B 1 12 ? 46.969 -9.836 -11.062 1 52.81 12 LYS B C 1
ATOM 2456 O O . LYS B 1 12 ? 46.406 -9.828 -9.969 1 52.81 12 LYS B O 1
ATOM 2461 N N . ARG B 1 13 ? 46.406 -9.594 -12.32 1 49.72 13 ARG B N 1
ATOM 2462 C CA . ARG B 1 13 ? 45 -9.875 -12.5 1 49.72 13 ARG B CA 1
ATOM 2463 C C . ARG B 1 13 ? 44.688 -11.336 -12.195 1 49.72 13 ARG B C 1
ATOM 2465 O O . ARG B 1 13 ? 45.344 -12.234 -12.719 1 49.72 13 ARG B O 1
ATOM 2472 N N . ARG B 1 14 ? 44.594 -11.758 -11.172 1 43.81 14 ARG B N 1
ATOM 2473 C CA . ARG B 1 14 ? 43.938 -13.062 -11.266 1 43.81 14 ARG B CA 1
ATOM 2474 C C . ARG B 1 14 ? 42.5 -12.984 -10.852 1 43.81 14 ARG B C 1
ATOM 2476 O O . ARG B 1 14 ? 42.188 -12.758 -9.68 1 43.81 14 ARG B O 1
ATOM 2483 N N . LEU B 1 15 ? 41.812 -12.016 -11.453 1 39.34 15 LEU B N 1
ATOM 2484 C CA . LEU B 1 15 ? 40.375 -12.172 -11.188 1 39.34 15 LEU B CA 1
ATOM 2485 C C . LEU B 1 15 ? 39.906 -13.586 -11.492 1 39.34 15 LEU B C 1
ATOM 2487 O O . LEU B 1 15 ? 40.438 -14.227 -12.414 1 39.34 15 LEU B O 1
ATOM 2491 N N . PRO B 1 16 ? 39.406 -14.477 -10.555 1 37.09 16 PRO B N 1
ATOM 2492 C CA . PRO B 1 16 ? 38.531 -15.305 -11.391 1 37.09 16 PRO B CA 1
ATOM 2493 C C . PRO B 1 16 ? 37.906 -14.523 -12.539 1 37.09 16 PRO B C 1
ATOM 2495 O O . PRO B 1 16 ? 37.656 -13.312 -12.414 1 37.09 16 PRO B O 1
ATOM 2498 N N . GLU B 1 17 ? 38.281 -14.742 -13.758 1 34.03 17 GLU B N 1
ATOM 2499 C CA . GLU B 1 17 ? 37.656 -14.234 -14.969 1 34.03 17 GLU B CA 1
ATOM 2500 C C . GLU B 1 17 ? 36.219 -13.727 -14.688 1 34.03 17 GLU B C 1
ATOM 2502 O O . GLU B 1 17 ? 35.594 -13.141 -15.562 1 34.03 17 GLU B O 1
ATOM 2507 N N . ALA B 1 18 ? 35.438 -14.57 -13.898 1 33.09 18 ALA B N 1
ATOM 2508 C CA . ALA B 1 18 ? 34 -14.445 -14.055 1 33.09 18 ALA B CA 1
ATOM 2509 C C . ALA B 1 18 ? 33.531 -13.023 -13.75 1 33.09 18 ALA B C 1
ATOM 2511 O O . ALA B 1 18 ? 34.125 -12.32 -12.945 1 33.09 18 ALA B O 1
ATOM 2512 N N . GLU B 1 19 ? 32.688 -12.516 -14.656 1 34.25 19 GLU B N 1
ATOM 2513 C CA . GLU B 1 19 ? 31.719 -11.438 -14.836 1 34.25 19 GLU B CA 1
ATOM 2514 C C . GLU B 1 19 ? 31.109 -11.008 -13.5 1 34.25 19 GLU B C 1
ATOM 2516 O O . GLU B 1 19 ? 30.25 -10.125 -13.461 1 34.25 19 GLU B O 1
ATOM 2521 N N . ILE B 1 20 ? 31.078 -11.977 -12.664 1 33.81 20 ILE B N 1
ATOM 2522 C CA . ILE B 1 20 ? 30.016 -11.969 -11.672 1 33.81 20 ILE B CA 1
ATOM 2523 C C . ILE B 1 20 ? 30.031 -10.656 -10.898 1 33.81 20 ILE B C 1
ATOM 2525 O O . ILE B 1 20 ? 29 -10.234 -10.352 1 33.81 20 ILE B O 1
ATOM 2529 N N . TRP B 1 21 ? 31.188 -10.414 -10.211 1 33.09 21 TRP B N 1
ATOM 2530 C CA . TRP B 1 21 ? 31.031 -9.328 -9.25 1 33.09 21 TRP B CA 1
ATOM 2531 C C . TRP B 1 21 ? 31.047 -7.973 -9.953 1 33.09 21 TRP B C 1
ATOM 2533 O O . TRP B 1 21 ? 31.906 -7.719 -10.797 1 33.09 21 TRP B O 1
ATOM 2543 N N . GLU B 1 22 ? 29.906 -7.648 -10.383 1 35.38 22 GLU B N 1
ATOM 2544 C CA . GLU B 1 22 ? 29.953 -6.234 -10.734 1 35.38 22 GLU B CA 1
ATOM 2545 C C . GLU B 1 22 ? 30.953 -5.48 -9.875 1 35.38 22 GLU B C 1
ATOM 2547 O O . GLU B 1 22 ? 31.234 -5.879 -8.734 1 35.38 22 GLU B O 1
ATOM 2552 N N . GLU B 1 23 ? 31.828 -4.812 -10.508 1 34.69 23 GLU B N 1
ATOM 2553 C CA . GLU B 1 23 ? 32.906 -4.004 -9.906 1 34.69 23 GLU B CA 1
ATOM 2554 C C . GLU B 1 23 ? 32.469 -3.457 -8.547 1 34.69 23 GLU B C 1
ATOM 2556 O O . GLU B 1 23 ? 31.391 -2.867 -8.422 1 34.69 23 GLU B O 1
ATOM 2561 N N . PRO B 1 24 ? 32.75 -4.215 -7.453 1 37.5 24 PRO B N 1
ATOM 2562 C CA . PRO B 1 24 ? 32.438 -3.475 -6.223 1 37.5 24 PRO B CA 1
ATOM 2563 C C . PRO B 1 24 ? 32.406 -1.964 -6.438 1 37.5 24 PRO B C 1
ATOM 2565 O O . PRO B 1 24 ? 32.969 -1.459 -7.402 1 37.5 24 PRO B O 1
ATOM 2568 N N . SER B 1 25 ? 31.391 -1.382 -5.984 1 39.97 25 SER B N 1
ATOM 2569 C CA . SER B 1 25 ? 31.438 0.072 -6.09 1 39.97 25 SER B CA 1
ATOM 2570 C C . SER B 1 25 ? 32.875 0.591 -5.945 1 39.97 25 SER B C 1
ATOM 2572 O O . SER B 1 25 ? 33.438 0.531 -4.859 1 39.97 25 SER B O 1
ATOM 2574 N N . LEU B 1 26 ? 33.719 0.19 -6.984 1 44.88 26 LEU B N 1
ATOM 2575 C CA . LEU B 1 26 ? 35.062 0.756 -7.09 1 44.88 26 LEU B CA 1
ATOM 2576 C C . LEU B 1 26 ? 35.031 2.258 -6.828 1 44.88 26 LEU B C 1
ATOM 2578 O O . LEU B 1 26 ? 34.094 2.947 -7.23 1 44.88 26 LEU B O 1
ATOM 2582 N N . PRO B 1 27 ? 35.812 2.5 -5.863 1 45.06 27 PRO B N 1
ATOM 2583 C CA . PRO B 1 27 ? 35.906 3.961 -5.781 1 45.06 27 PRO B CA 1
ATOM 2584 C C . PRO B 1 27 ? 35.969 4.625 -7.152 1 45.06 27 PRO B C 1
ATOM 2586 O O . PRO B 1 27 ? 36.5 4.043 -8.094 1 45.06 27 PRO B O 1
ATOM 2589 N N . SER B 1 28 ? 35.094 5.488 -7.379 1 43.84 28 SER B N 1
ATOM 2590 C CA . SER B 1 28 ? 35.219 6.258 -8.609 1 43.84 28 SER B CA 1
ATOM 2591 C C . SER B 1 28 ? 36.656 6.684 -8.875 1 43.84 28 SER B C 1
ATOM 2593 O O . SER B 1 28 ? 37.469 6.676 -7.961 1 43.84 28 SER B O 1
ATOM 2595 N N . GLU B 1 29 ? 36.969 6.809 -10.227 1 45.44 29 GLU B N 1
ATOM 2596 C CA . GLU B 1 29 ? 38.25 7.363 -10.578 1 45.44 29 GLU B CA 1
ATOM 2597 C C . GLU B 1 29 ? 38.625 8.562 -9.703 1 45.44 29 GLU B C 1
ATOM 2599 O O . GLU B 1 29 ? 39.781 8.719 -9.297 1 45.44 29 GLU B O 1
ATOM 2604 N N . GLY B 1 30 ? 37.625 9.289 -9.469 1 41.91 30 GLY B N 1
ATOM 2605 C CA . GLY B 1 30 ? 37.781 10.438 -8.586 1 41.91 30 GLY B CA 1
ATOM 2606 C C . GLY B 1 30 ? 38.094 10.047 -7.152 1 41.91 30 GLY B C 1
ATOM 2607 O O . GLY B 1 30 ? 38.938 10.664 -6.508 1 41.91 30 GLY B O 1
ATOM 2608 N N . ALA B 1 31 ? 37.562 8.992 -6.781 1 47.19 31 ALA B N 1
ATOM 2609 C CA . ALA B 1 31 ? 37.875 8.469 -5.449 1 47.19 31 ALA B CA 1
ATOM 2610 C C . ALA B 1 31 ? 39.281 7.895 -5.387 1 47.19 31 ALA B C 1
ATOM 2612 O O . ALA B 1 31 ? 40 8.109 -4.41 1 47.19 31 ALA B O 1
ATOM 2613 N N . LEU B 1 32 ? 39.594 7.207 -6.406 1 49 32 LEU B N 1
ATOM 2614 C CA . LEU B 1 32 ? 40.938 6.617 -6.492 1 49 32 LEU B CA 1
ATOM 2615 C C . LEU B 1 32 ? 42 7.703 -6.547 1 49 32 LEU B C 1
ATOM 2617 O O . LEU B 1 32 ? 43.062 7.574 -5.914 1 49 32 LEU B O 1
ATOM 2621 N N . ARG B 1 33 ? 41.688 8.664 -7.316 1 44.97 33 ARG B N 1
ATOM 2622 C CA . ARG B 1 33 ? 42.625 9.781 -7.422 1 44.97 33 ARG B CA 1
ATOM 2623 C C . ARG B 1 33 ? 42.812 10.484 -6.082 1 44.97 33 ARG B C 1
ATOM 2625 O O . ARG B 1 33 ? 43.875 11.039 -5.797 1 44.97 33 ARG B O 1
ATOM 2632 N N . ARG B 1 34 ? 41.844 10.227 -5.359 1 39.97 34 ARG B N 1
ATOM 2633 C CA . ARG B 1 34 ? 41.844 10.891 -4.059 1 39.97 34 ARG B CA 1
ATOM 2634 C C . ARG B 1 34 ? 42.406 9.969 -2.975 1 39.97 34 ARG B C 1
ATOM 2636 O O . ARG B 1 34 ? 42.375 10.312 -1.791 1 39.97 34 ARG B O 1
ATOM 2643 N N . GLY B 1 35 ? 42.781 8.789 -3.328 1 44.12 35 GLY B N 1
ATOM 2644 C CA . GLY B 1 35 ? 43.5 7.871 -2.473 1 44.12 35 GLY B CA 1
ATOM 2645 C C . GLY B 1 35 ? 42.625 6.848 -1.792 1 44.12 35 GLY B C 1
ATOM 2646 O O . GLY B 1 35 ? 43.062 6.133 -0.89 1 44.12 35 GLY B O 1
ATOM 2647 N N . VAL B 1 36 ? 41.406 6.98 -2.127 1 43.25 36 VAL B N 1
ATOM 2648 C CA . VAL B 1 36 ? 40.5 5.988 -1.536 1 43.25 36 VAL B CA 1
ATOM 2649 C C . VAL B 1 36 ? 40.719 4.629 -2.199 1 43.25 36 VAL B C 1
ATOM 2651 O O . VAL B 1 36 ? 40.469 4.465 -3.393 1 43.25 36 VAL B O 1
ATOM 2654 N N . VAL B 1 37 ? 41.562 3.688 -1.622 1 46.75 37 VAL B N 1
ATOM 2655 C CA . VAL B 1 37 ? 41.812 2.373 -2.205 1 46.75 37 VAL B CA 1
ATOM 2656 C C . VAL B 1 37 ? 41.344 1.283 -1.245 1 46.75 37 VAL B C 1
ATOM 2658 O O . VAL B 1 37 ? 41.719 1.293 -0.064 1 46.75 37 VAL B O 1
ATOM 2661 N N . PRO B 1 38 ? 40.312 0.594 -1.562 1 46.22 38 PRO B N 1
ATOM 2662 C CA . PRO B 1 38 ? 39.969 -0.567 -0.735 1 46.22 38 PRO B CA 1
ATOM 2663 C C . PRO B 1 38 ? 41.188 -1.493 -0.502 1 46.22 38 PRO B C 1
ATOM 2665 O O . PRO B 1 38 ? 42.094 -1.529 -1.314 1 46.22 38 PRO B O 1
ATOM 2668 N N . PRO B 1 39 ? 41.312 -2.113 0.726 1 46.03 39 PRO B N 1
ATOM 2669 C CA . PRO B 1 39 ? 42.406 -3.086 0.948 1 46.03 39 PRO B CA 1
ATOM 2670 C C . PRO B 1 39 ? 42.344 -4.25 -0.038 1 46.03 39 PRO B C 1
ATOM 2672 O O . PRO B 1 39 ? 41.281 -4.742 -0.369 1 46.03 39 PRO B O 1
ATOM 2675 N N . LEU B 1 40 ? 43.406 -4.254 -0.751 1 49.56 40 LEU B N 1
ATOM 2676 C CA . LEU B 1 40 ? 43.562 -5.391 -1.649 1 49.56 40 LEU B CA 1
ATOM 2677 C C . LEU B 1 40 ? 44.219 -6.566 -0.923 1 49.56 40 LEU B C 1
ATOM 2679 O O . LEU B 1 40 ? 45.094 -6.375 -0.078 1 49.56 40 LEU B O 1
ATOM 2683 N N . LEU B 1 41 ? 43.531 -7.652 -0.894 1 48.75 41 LEU B N 1
ATOM 2684 C CA . LEU B 1 41 ? 44.125 -8.867 -0.343 1 48.75 41 LEU B CA 1
ATOM 2685 C C . LEU B 1 41 ? 45.094 -9.508 -1.348 1 48.75 41 LEU B C 1
ATOM 2687 O O . LEU B 1 41 ? 44.781 -9.602 -2.535 1 48.75 41 LEU B O 1
ATOM 2691 N N . TRP B 1 42 ? 46.375 -9.57 -0.925 1 49.28 42 TRP B N 1
ATOM 2692 C CA . TRP B 1 42 ? 47.438 -10.156 -1.723 1 49.28 42 TRP B CA 1
ATOM 2693 C C . TRP B 1 42 ? 47.875 -11.508 -1.166 1 49.28 42 TRP B C 1
ATOM 2695 O O . TRP B 1 42 ? 47.969 -11.688 0.051 1 49.28 42 TRP B O 1
ATOM 2705 N N . ALA B 1 43 ? 47.625 -12.57 -2.074 1 48.84 43 ALA B N 1
ATOM 2706 C CA . ALA B 1 43 ? 48.188 -13.875 -1.756 1 48.84 43 ALA B CA 1
ATOM 2707 C C . ALA B 1 43 ? 49.688 -13.922 -2.139 1 48.84 43 ALA B C 1
ATOM 2709 O O . ALA B 1 43 ? 50.125 -13.188 -3.023 1 48.84 43 ALA B O 1
ATOM 2710 N N . PRO B 1 44 ? 50.406 -14.648 -1.382 1 47.91 44 PRO B N 1
ATOM 2711 C CA . PRO B 1 44 ? 51.812 -14.789 -1.639 1 47.91 44 PRO B CA 1
ATOM 2712 C C . PRO B 1 44 ? 52.156 -14.883 -3.127 1 47.91 44 PRO B C 1
ATOM 2714 O O . PRO B 1 44 ? 53.219 -14.406 -3.564 1 47.91 44 PRO B O 1
ATOM 2717 N N . ASP B 1 45 ? 51.469 -15.719 -3.98 1 50.88 45 ASP B N 1
ATOM 2718 C CA . ASP B 1 45 ? 51.812 -15.883 -5.391 1 50.88 45 ASP B CA 1
ATOM 2719 C C . ASP B 1 45 ? 51.406 -14.664 -6.203 1 50.88 45 ASP B C 1
ATOM 2721 O O . ASP B 1 45 ? 51.531 -14.656 -7.434 1 50.88 45 ASP B O 1
ATOM 2725 N N . GLY B 1 46 ? 51.062 -13.562 -5.68 1 49.38 46 GLY B N 1
ATOM 2726 C CA . GLY B 1 46 ? 50.781 -12.305 -6.359 1 49.38 46 GLY B CA 1
ATOM 2727 C C . GLY B 1 46 ? 49.312 -12.109 -6.688 1 49.38 46 GLY B C 1
ATOM 2728 O O . GLY B 1 46 ? 48.969 -11.258 -7.508 1 49.38 46 GLY B O 1
ATOM 2729 N N . LEU B 1 47 ? 48.406 -12.961 -6.25 1 45.34 47 LEU B N 1
ATOM 2730 C CA . LEU B 1 47 ? 47.031 -12.914 -6.699 1 45.34 47 LEU B CA 1
ATOM 2731 C C . LEU B 1 47 ? 46.25 -11.812 -5.98 1 45.34 47 LEU B C 1
ATOM 2733 O O . LEU B 1 47 ? 46.25 -11.75 -4.75 1 45.34 47 LEU B O 1
ATOM 2737 N N . VAL B 1 48 ? 46.344 -10.594 -6.539 1 48.12 48 VAL B N 1
ATOM 2738 C CA . VAL B 1 48 ? 45.531 -9.516 -6.031 1 48.12 48 VAL B CA 1
ATOM 2739 C C . VAL B 1 48 ? 44.125 -9.625 -6.633 1 48.12 48 VAL B C 1
ATOM 2741 O O . VAL B 1 48 ? 43.969 -9.82 -7.84 1 48.12 48 VAL B O 1
ATOM 2744 N N . TRP B 1 49 ? 43.094 -9.914 -5.816 1 46.53 49 TRP B N 1
ATOM 2745 C CA . TRP B 1 49 ? 41.719 -10.281 -6.242 1 46.53 49 TRP B CA 1
ATOM 2746 C C . TRP B 1 49 ? 41.125 -9.195 -7.125 1 46.53 49 TRP B C 1
ATOM 2748 O O . TRP B 1 49 ? 40.375 -9.492 -8.055 1 46.53 49 TRP B O 1
ATOM 2758 N N . SER B 1 50 ? 41.094 -7.879 -6.648 1 47.28 50 SER B N 1
ATOM 2759 C CA . SER B 1 50 ? 40.094 -7.141 -7.426 1 47.28 50 SER B CA 1
ATOM 2760 C C . SER B 1 50 ? 40.688 -6.566 -8.703 1 47.28 50 SER B C 1
ATOM 2762 O O . SER B 1 50 ? 41.625 -5.77 -8.641 1 47.28 50 SER B O 1
ATOM 2764 N N . GLY B 1 51 ? 40.406 -7.281 -9.766 1 48.75 51 GLY B N 1
ATOM 2765 C CA . GLY B 1 51 ? 40.875 -6.844 -11.062 1 48.75 51 GLY B CA 1
ATOM 2766 C C . GLY B 1 51 ? 40.469 -5.422 -11.398 1 48.75 51 GLY B C 1
ATOM 2767 O O . GLY B 1 51 ? 41.312 -4.625 -11.852 1 48.75 51 GLY B O 1
ATOM 2768 N N . ALA B 1 52 ? 39.219 -5.129 -11.188 1 51.56 52 ALA B N 1
ATOM 2769 C CA . ALA B 1 52 ? 38.75 -3.801 -11.594 1 51.56 52 ALA B CA 1
ATOM 2770 C C . ALA B 1 52 ? 39.438 -2.719 -10.75 1 51.56 52 ALA B C 1
ATOM 2772 O O . ALA B 1 52 ? 39.75 -1.636 -11.25 1 51.56 52 ALA B O 1
ATOM 2773 N N . LEU B 1 53 ? 39.625 -3.08 -9.57 1 55.06 53 LEU B N 1
ATOM 2774 C CA . LEU B 1 53 ? 40.312 -2.098 -8.734 1 55.06 53 LEU B CA 1
ATOM 2775 C C . LEU B 1 53 ? 41.719 -1.862 -9.227 1 55.06 53 LEU B C 1
ATOM 2777 O O . LEU B 1 53 ? 42.188 -0.723 -9.258 1 55.06 53 LEU B O 1
ATOM 2781 N N . CYS B 1 54 ? 42.281 -3.016 -9.617 1 55.69 54 CYS B N 1
ATOM 2782 C CA . CYS B 1 54 ? 43.625 -2.887 -10.109 1 55.69 54 CYS B CA 1
ATOM 2783 C C . CYS B 1 54 ? 43.688 -1.957 -11.32 1 55.69 54 CYS B C 1
ATOM 2785 O O . CYS B 1 54 ? 44.562 -1.097 -11.406 1 55.69 54 CYS B O 1
ATOM 2787 N N . ASP B 1 55 ? 42.656 -2.102 -12.07 1 58.91 55 ASP B N 1
ATOM 2788 C CA . ASP B 1 55 ? 42.625 -1.278 -13.273 1 58.91 55 ASP B CA 1
ATOM 2789 C C . ASP B 1 55 ? 42.312 0.179 -12.93 1 58.91 55 ASP B C 1
ATOM 2791 O O . ASP B 1 55 ? 42.969 1.092 -13.469 1 58.91 55 ASP B O 1
ATOM 2795 N N . ARG B 1 56 ? 41.438 0.299 -12.07 1 59.31 56 ARG B N 1
ATOM 2796 C CA . ARG B 1 56 ? 41.094 1.668 -11.695 1 59.31 56 ARG B CA 1
ATOM 2797 C C . ARG B 1 56 ? 42.281 2.342 -10.977 1 59.31 56 ARG B C 1
ATOM 2799 O O . ARG B 1 56 ? 42.5 3.539 -11.156 1 59.31 56 ARG B O 1
ATOM 2806 N N . LEU B 1 57 ? 42.969 1.597 -10.227 1 61.19 57 LEU B N 1
ATOM 2807 C CA . LEU B 1 57 ? 44.125 2.119 -9.523 1 61.19 57 LEU B CA 1
ATOM 2808 C C . LEU B 1 57 ? 45.188 2.543 -10.516 1 61.19 57 LEU B C 1
ATOM 2810 O O . LEU B 1 57 ? 45.812 3.605 -10.359 1 61.19 57 LEU B O 1
ATOM 2814 N N . ARG B 1 58 ? 45.312 1.705 -11.477 1 62.66 58 ARG B N 1
ATOM 2815 C CA . ARG B 1 58 ? 46.281 2.029 -12.531 1 62.66 58 ARG B CA 1
ATOM 2816 C C . ARG B 1 58 ? 45.844 3.277 -13.297 1 62.66 58 ARG B C 1
ATOM 2818 O O . ARG B 1 58 ? 46.656 4.16 -13.555 1 62.66 58 ARG B O 1
ATOM 2825 N N . GLU B 1 59 ? 44.562 3.275 -13.453 1 63.53 59 GLU B N 1
ATOM 2826 C CA . GLU B 1 59 ? 44.031 4.41 -14.195 1 63.53 59 GLU B CA 1
ATOM 2827 C C . GLU B 1 59 ? 44.094 5.691 -13.375 1 63.53 59 GLU B C 1
ATOM 2829 O O . GLU B 1 59 ? 44.281 6.781 -13.93 1 63.53 59 GLU B O 1
ATOM 2834 N N . ALA B 1 60 ? 44.031 5.492 -12.211 1 58.84 60 ALA B N 1
ATOM 2835 C CA . ALA B 1 60 ? 44.094 6.645 -11.32 1 58.84 60 ALA B CA 1
ATOM 2836 C C . ALA B 1 60 ? 45.531 7.035 -11 1 58.84 60 ALA B C 1
ATOM 2838 O O . ALA B 1 60 ? 45.781 8.008 -10.289 1 58.84 60 ALA B O 1
ATOM 2839 N N . GLY B 1 61 ? 46.5 6.27 -11.461 1 65.12 61 GLY B N 1
ATOM 2840 C CA . GLY B 1 61 ? 47.906 6.621 -11.375 1 65.12 61 GLY B CA 1
ATOM 2841 C C . GLY B 1 61 ? 48.594 6.141 -10.102 1 65.12 61 GLY B C 1
ATOM 2842 O O . GLY B 1 61 ? 49.656 6.629 -9.727 1 65.12 61 GLY B O 1
ATOM 2843 N N . TRP B 1 62 ? 47.938 5.246 -9.578 1 62.5 62 TRP B N 1
ATOM 2844 C CA . TRP B 1 62 ? 48.562 4.707 -8.375 1 62.5 62 TRP B CA 1
ATOM 2845 C C . TRP B 1 62 ? 49.781 3.826 -8.719 1 62.5 62 TRP B C 1
ATOM 2847 O O . TRP B 1 62 ? 49.688 3.006 -9.633 1 62.5 62 TRP B O 1
ATOM 2857 N N . LYS B 1 63 ? 50.844 4.098 -8 1 68.81 63 LYS B N 1
ATOM 2858 C CA . LYS B 1 63 ? 52.062 3.297 -8.203 1 68.81 63 LYS B CA 1
ATOM 2859 C C . LYS B 1 63 ? 52.156 2.189 -7.16 1 68.81 63 LYS B C 1
ATOM 2861 O O . LYS B 1 63 ? 52.656 1.099 -7.453 1 68.81 63 LYS B O 1
ATOM 2866 N N . GLU B 1 64 ? 51.656 2.512 -6.09 1 62.75 64 GLU B N 1
ATOM 2867 C CA . GLU B 1 64 ? 51.719 1.569 -4.977 1 62.75 64 GLU B CA 1
ATOM 2868 C C . GLU B 1 64 ? 50.406 1.59 -4.184 1 62.75 64 GLU B C 1
ATOM 2870 O O . GLU B 1 64 ? 49.688 2.584 -4.199 1 62.75 64 GLU B O 1
ATOM 2875 N N . ILE B 1 65 ? 50.094 0.348 -3.715 1 59.59 65 ILE B N 1
ATOM 2876 C CA . ILE B 1 65 ? 48.844 0.241 -2.957 1 59.59 65 ILE B CA 1
ATOM 2877 C C . ILE B 1 65 ? 49.094 -0.539 -1.667 1 59.59 65 ILE B C 1
ATOM 2879 O O . ILE B 1 65 ? 49.875 -1.508 -1.657 1 59.59 65 ILE B O 1
ATOM 2883 N N . PRO B 1 66 ? 48.5 -0.141 -0.647 1 56.69 66 PRO B N 1
ATOM 2884 C CA . PRO B 1 66 ? 48.562 -0.965 0.562 1 56.69 66 PRO B CA 1
ATOM 2885 C C . PRO B 1 66 ? 47.75 -2.266 0.436 1 56.69 66 PRO B C 1
ATOM 2887 O O . PRO B 1 66 ? 46.656 -2.273 -0.13 1 56.69 66 PRO B O 1
ATOM 2890 N N . VAL B 1 67 ? 48.438 -3.414 0.68 1 54.91 67 VAL B N 1
ATOM 2891 C CA . VAL B 1 67 ? 47.781 -4.723 0.607 1 54.91 67 VAL B CA 1
ATOM 2892 C C . VAL B 1 67 ? 47.875 -5.426 1.96 1 54.91 67 VAL B C 1
ATOM 2894 O O . VAL B 1 67 ? 48.781 -5.137 2.75 1 54.91 67 VAL B O 1
ATOM 2897 N N . VAL B 1 68 ? 46.906 -6.16 2.326 1 52.28 68 VAL B N 1
ATOM 2898 C CA . VAL B 1 68 ? 46.969 -7.098 3.441 1 52.28 68 VAL B CA 1
ATOM 2899 C C . VAL B 1 68 ? 47.312 -8.492 2.928 1 52.28 68 VAL B C 1
ATOM 2901 O O . VAL B 1 68 ? 46.625 -9.047 2.072 1 52.28 68 VAL B O 1
ATOM 2904 N N . LEU B 1 69 ? 48.562 -8.891 3.346 1 53.31 69 LEU B N 1
ATOM 2905 C CA . LEU B 1 69 ? 49.062 -10.211 2.98 1 53.31 69 LEU B CA 1
ATOM 2906 C C . LEU B 1 69 ? 48.562 -11.266 3.969 1 53.31 69 LEU B C 1
ATOM 2908 O O . LEU B 1 69 ? 48.781 -11.125 5.18 1 53.31 69 LEU B O 1
ATOM 2912 N N . LEU B 1 70 ? 47.688 -12.109 3.502 1 51.62 70 LEU B N 1
ATOM 2913 C CA . LEU B 1 70 ? 47.312 -13.266 4.305 1 51.62 70 LEU B CA 1
ATOM 2914 C C . LEU B 1 70 ? 48.344 -14.367 4.223 1 51.62 70 LEU B C 1
ATOM 2916 O O . LEU B 1 70 ? 48.781 -14.734 3.131 1 51.62 70 LEU B O 1
ATOM 2920 N N . GLU B 1 71 ? 49.031 -14.609 5.336 1 51.81 71 GLU B N 1
ATOM 2921 C CA . GLU B 1 71 ? 50.062 -15.641 5.352 1 51.81 71 GLU B CA 1
ATOM 2922 C C . GLU B 1 71 ? 49.531 -16.938 5.953 1 51.81 71 GLU B C 1
ATOM 2924 O O . GLU B 1 71 ? 48.625 -16.922 6.773 1 51.81 71 GLU B O 1
ATOM 2929 N N . GLY B 1 72 ? 50.156 -18.281 5.57 1 49.62 72 GLY B N 1
ATOM 2930 C CA . GLY B 1 72 ? 49.938 -19.625 6.066 1 49.62 72 GLY B CA 1
ATOM 2931 C C . GLY B 1 72 ? 48.531 -20.156 5.758 1 49.62 72 GLY B C 1
ATOM 2932 O O . GLY B 1 72 ? 48 -19.875 4.691 1 49.62 72 GLY B O 1
ATOM 2933 N N . GLU B 1 73 ? 48 -21.016 6.797 1 46.75 73 GLU B N 1
ATOM 2934 C CA . GLU B 1 73 ? 46.688 -21.641 6.762 1 46.75 73 GLU B CA 1
ATOM 2935 C C . GLU B 1 73 ? 45.562 -20.578 6.641 1 46.75 73 GLU B C 1
ATOM 2937 O O . GLU B 1 73 ? 44.469 -20.875 6.152 1 46.75 73 GLU B O 1
ATOM 2942 N N . GLU B 1 74 ? 45.875 -19.516 7.047 1 43.69 74 GLU B N 1
ATOM 2943 C CA . GLU B 1 74 ? 44.938 -18.406 7.027 1 43.69 74 GLU B CA 1
ATOM 2944 C C . GLU B 1 74 ? 44.656 -17.938 5.602 1 43.69 74 GLU B C 1
ATOM 2946 O O . GLU B 1 74 ? 43.656 -17.312 5.336 1 43.69 74 GLU B O 1
ATOM 2951 N N . ALA B 1 75 ? 45.594 -18.203 4.781 1 45.16 75 ALA B N 1
ATOM 2952 C CA . ALA B 1 75 ? 45.438 -17.969 3.348 1 45.16 75 ALA B CA 1
ATOM 2953 C C . ALA B 1 75 ? 44.406 -18.953 2.762 1 45.16 75 ALA B C 1
ATOM 2955 O O . ALA B 1 75 ? 44.156 -18.938 1.556 1 45.16 75 ALA B O 1
ATOM 2956 N N . ARG B 1 76 ? 43.875 -19.75 3.57 1 45.09 76 ARG B N 1
ATOM 2957 C CA . ARG B 1 76 ? 42.844 -20.734 3.189 1 45.09 76 ARG B CA 1
ATOM 2958 C C . ARG B 1 76 ? 41.656 -20.047 2.564 1 45.09 76 ARG B C 1
ATOM 2960 O O . ARG B 1 76 ? 41.375 -18.875 2.834 1 45.09 76 ARG B O 1
ATOM 2967 N N . PRO B 1 77 ? 41.125 -20.781 1.618 1 45.19 77 PRO B N 1
ATOM 2968 C CA . PRO B 1 77 ? 39.938 -20.344 0.857 1 45.19 77 PRO B CA 1
ATOM 2969 C C . PRO B 1 77 ? 38.938 -19.578 1.71 1 45.19 77 PRO B C 1
ATOM 2971 O O . PRO B 1 77 ? 38.344 -18.609 1.234 1 45.19 77 PRO B O 1
ATOM 2974 N N . LEU B 1 78 ? 38.969 -19.969 2.953 1 46.41 78 LEU B N 1
ATOM 2975 C CA . LEU B 1 78 ? 38 -19.281 3.828 1 46.41 78 LEU B CA 1
ATOM 2976 C C . LEU B 1 78 ? 38.406 -17.812 4.004 1 46.41 78 LEU B C 1
ATOM 2978 O O . LEU B 1 78 ? 37.531 -16.938 4.023 1 46.41 78 LEU B O 1
ATOM 2982 N N . ASN B 1 79 ? 39.625 -17.641 4.289 1 44.88 79 ASN B N 1
ATOM 2983 C CA . ASN B 1 79 ? 40.031 -16.25 4.473 1 44.88 79 ASN B CA 1
ATOM 2984 C C . ASN B 1 79 ? 39.75 -15.414 3.227 1 44.88 79 ASN B C 1
ATOM 2986 O O . ASN B 1 79 ? 39.344 -14.25 3.328 1 44.88 79 ASN B O 1
ATOM 2990 N N . ARG B 1 80 ? 39.969 -16.172 2.191 1 44.09 80 ARG B N 1
ATOM 2991 C CA . ARG B 1 80 ? 39.656 -15.516 0.924 1 44.09 80 ARG B CA 1
ATOM 2992 C C . ARG B 1 80 ? 38.188 -15.156 0.846 1 44.09 80 ARG B C 1
ATOM 2994 O O . ARG B 1 80 ? 37.812 -14.07 0.395 1 44.09 80 ARG B O 1
ATOM 3001 N N . ILE B 1 81 ? 37.5 -16.172 1.175 1 46.25 81 ILE B N 1
ATOM 3002 C CA . ILE B 1 81 ? 36.062 -15.945 1.169 1 46.25 81 ILE B CA 1
ATOM 3003 C C . ILE B 1 81 ? 35.719 -14.82 2.141 1 46.25 81 ILE B C 1
ATOM 3005 O O . ILE B 1 81 ? 34.938 -13.922 1.81 1 46.25 81 ILE B O 1
ATOM 3009 N N . THR B 1 82 ? 36.406 -14.953 3.238 1 45.53 82 THR B N 1
ATOM 3010 C CA . THR B 1 82 ? 36.125 -13.938 4.242 1 45.53 82 THR B CA 1
ATOM 3011 C C . THR B 1 82 ? 36.562 -12.562 3.762 1 45.53 82 THR B C 1
ATOM 3013 O O . THR B 1 82 ? 35.844 -11.57 3.951 1 45.53 82 THR B O 1
ATOM 3016 N N . ALA B 1 83 ? 37.719 -12.641 3.258 1 44.94 83 ALA B N 1
ATOM 3017 C CA . ALA B 1 83 ? 38.219 -11.383 2.742 1 44.94 83 ALA B CA 1
ATOM 3018 C C . ALA B 1 83 ? 37.312 -10.82 1.647 1 44.94 83 ALA B C 1
ATOM 3020 O O . ALA B 1 83 ? 37.062 -9.617 1.604 1 44.94 83 ALA B O 1
ATOM 3021 N N . ALA B 1 84 ? 37.031 -11.758 0.763 1 45.38 84 ALA B N 1
ATOM 3022 C CA . ALA B 1 84 ? 36.125 -11.367 -0.298 1 45.38 84 ALA B CA 1
ATOM 3023 C C . ALA B 1 84 ? 34.812 -10.812 0.281 1 45.38 84 ALA B C 1
ATOM 3025 O O . ALA B 1 84 ? 34.281 -9.82 -0.218 1 45.38 84 ALA B O 1
ATOM 3026 N N . LEU B 1 85 ? 34.469 -11.5 1.227 1 48.44 85 LEU B N 1
ATOM 3027 C CA . LEU B 1 85 ? 33.219 -11.102 1.887 1 48.44 85 LEU B CA 1
ATOM 3028 C C . LEU B 1 85 ? 33.406 -9.773 2.621 1 48.44 85 LEU B C 1
ATOM 3030 O O . LEU B 1 85 ? 32.469 -8.961 2.674 1 48.44 85 LEU B O 1
ATOM 3034 N N . GLU B 1 86 ? 34.531 -9.641 3.176 1 43.91 86 GLU B N 1
ATOM 3035 C CA . GLU B 1 86 ? 34.844 -8.438 3.941 1 43.91 86 GLU B CA 1
ATOM 3036 C C . GLU B 1 86 ? 34.938 -7.215 3.031 1 43.91 86 GLU B C 1
ATOM 3038 O O . GLU B 1 86 ? 34.531 -6.109 3.42 1 43.91 86 GLU B O 1
ATOM 3043 N N . CYS B 1 87 ? 35.656 -7.539 2.035 1 38.72 87 CYS B N 1
ATOM 3044 C CA . CYS B 1 87 ? 35.812 -6.426 1.105 1 38.72 87 CYS B CA 1
ATOM 3045 C C . CYS B 1 87 ? 34.438 -5.941 0.604 1 38.72 87 CYS B C 1
ATOM 3047 O O . CYS B 1 87 ? 34.312 -4.785 0.193 1 38.72 87 CYS B O 1
ATOM 3049 N N . GLU B 1 88 ? 33.594 -6.859 0.502 1 37.25 88 GLU B N 1
ATOM 3050 C CA . GLU B 1 88 ? 32.25 -6.418 0.11 1 37.25 88 GLU B CA 1
ATOM 3051 C C . GLU B 1 88 ? 31.594 -5.629 1.23 1 37.25 88 GLU B C 1
ATOM 3053 O O . GLU B 1 88 ? 31.109 -6.211 2.207 1 37.25 88 GLU B O 1
ATOM 3058 N N . ASN B 1 89 ? 32.344 -4.914 2.004 1 36.84 89 ASN B N 1
ATOM 3059 C CA . ASN B 1 89 ? 31.703 -3.963 2.902 1 36.84 89 ASN B CA 1
ATOM 3060 C C . ASN B 1 89 ? 30.312 -3.568 2.402 1 36.84 89 ASN B C 1
ATOM 3062 O O . ASN B 1 89 ? 30.062 -2.395 2.129 1 36.84 89 ASN B O 1
ATOM 3066 N N . ARG B 1 90 ? 29.703 -4.438 1.68 1 40.41 90 ARG B N 1
ATOM 3067 C CA . ARG B 1 90 ? 28.438 -4 1.104 1 40.41 90 ARG B CA 1
ATOM 3068 C C . ARG B 1 90 ? 27.375 -3.832 2.186 1 40.41 90 ARG B C 1
ATOM 3070 O O . ARG B 1 90 ? 27.297 -4.633 3.117 1 40.41 90 ARG B O 1
ATOM 3077 N N . ALA B 1 91 ? 27.375 -2.67 2.609 1 42.72 91 ALA B N 1
ATOM 3078 C CA . ALA B 1 91 ? 26.297 -2.311 3.527 1 42.72 91 ALA B CA 1
ATOM 3079 C C . ALA B 1 91 ? 25.062 -3.172 3.283 1 42.72 91 ALA B C 1
ATOM 3081 O O . ALA B 1 91 ? 24.25 -3.389 4.195 1 42.72 91 ALA B O 1
ATOM 3082 N N . GLY B 1 92 ? 25.031 -3.916 2.158 1 47 92 GLY B N 1
ATOM 3083 C CA . GLY B 1 92 ? 23.75 -4.555 1.895 1 47 92 GLY B CA 1
ATOM 3084 C C . GLY B 1 92 ? 23.844 -6.07 1.829 1 47 92 GLY B C 1
ATOM 3085 O O . GLY B 1 92 ? 24.938 -6.637 1.962 1 47 92 GLY B O 1
ATOM 3086 N N . ALA B 1 93 ? 22.734 -6.746 2.068 1 57.06 93 ALA B N 1
ATOM 3087 C CA . ALA B 1 93 ? 22.609 -8.195 1.973 1 57.06 93 ALA B CA 1
ATOM 3088 C C . ALA B 1 93 ? 23.188 -8.711 0.662 1 57.06 93 ALA B C 1
ATOM 3090 O O . ALA B 1 93 ? 23.172 -8.016 -0.354 1 57.06 93 ALA B O 1
ATOM 3091 N N . TYR B 1 94 ? 23.875 -9.828 0.788 1 61.06 94 TYR B N 1
ATOM 3092 C CA . TYR B 1 94 ? 24.375 -10.492 -0.411 1 61.06 94 TYR B CA 1
ATOM 3093 C C . TYR B 1 94 ? 23.219 -10.922 -1.313 1 61.06 94 TYR B C 1
ATOM 3095 O O . TYR B 1 94 ? 22.203 -11.406 -0.833 1 61.06 94 TYR B O 1
ATOM 3103 N N . THR B 1 95 ? 23.438 -10.656 -2.527 1 71.06 95 THR B N 1
ATOM 3104 C CA . THR B 1 95 ? 22.469 -11.117 -3.521 1 71.06 95 THR B CA 1
ATOM 3105 C C . THR B 1 95 ? 22.516 -12.633 -3.664 1 71.06 95 THR B C 1
ATOM 3107 O O . THR B 1 95 ? 23.438 -13.281 -3.156 1 71.06 95 THR B O 1
ATOM 3110 N N . TRP B 1 96 ? 21.578 -13.188 -4.242 1 77.44 96 TRP B N 1
ATOM 3111 C CA . TRP B 1 96 ? 21.547 -14.617 -4.535 1 77.44 96 TRP B CA 1
ATOM 3112 C C . TRP B 1 96 ? 22.781 -15.047 -5.324 1 77.44 96 TRP B C 1
ATOM 3114 O O . TRP B 1 96 ? 23.359 -16.094 -5.051 1 77.44 96 TRP B O 1
ATOM 3124 N N . GLU B 1 97 ? 23.172 -14.219 -6.254 1 70.31 97 GLU B N 1
ATOM 3125 C CA . GLU B 1 97 ? 24.297 -14.555 -7.117 1 70.31 97 GLU B CA 1
ATOM 3126 C C . GLU B 1 97 ? 25.609 -14.57 -6.328 1 70.31 97 GLU B C 1
ATOM 3128 O O . GLU B 1 97 ? 26.453 -15.445 -6.535 1 70.31 97 GLU B O 1
ATOM 3133 N N . GLU B 1 98 ? 25.719 -13.625 -5.508 1 67.38 98 GLU B N 1
ATOM 3134 C CA . GLU B 1 98 ? 26.922 -13.57 -4.684 1 67.38 98 GLU B CA 1
ATOM 3135 C C . GLU B 1 98 ? 27.016 -14.766 -3.746 1 67.38 98 GLU B C 1
ATOM 3137 O O . GLU B 1 98 ? 28.078 -15.375 -3.609 1 67.38 98 GLU B O 1
ATOM 3142 N N . GLN B 1 99 ? 25.891 -15.055 -3.207 1 73.06 99 GLN B N 1
ATOM 3143 C CA . GLN B 1 99 ? 25.859 -16.203 -2.305 1 73.06 99 GLN B CA 1
ATOM 3144 C C . GLN B 1 99 ? 26.094 -17.5 -3.062 1 73.06 99 GLN B C 1
ATOM 3146 O O . GLN B 1 99 ? 26.781 -18.406 -2.561 1 73.06 99 GLN B O 1
ATOM 3151 N N . ALA B 1 100 ? 25.516 -17.594 -4.211 1 73.5 100 ALA B N 1
ATOM 3152 C CA . ALA B 1 100 ? 25.766 -18.75 -5.066 1 73.5 100 ALA B CA 1
ATOM 3153 C C . ALA B 1 100 ? 27.234 -18.891 -5.395 1 73.5 100 ALA B C 1
ATOM 3155 O O . ALA B 1 100 ? 27.781 -20 -5.395 1 73.5 100 ALA B O 1
ATOM 3156 N N . ARG B 1 101 ? 27.812 -17.828 -5.645 1 66.62 101 ARG B N 1
ATOM 3157 C CA . ARG B 1 101 ? 29.234 -17.859 -5.961 1 66.62 101 ARG B CA 1
ATOM 3158 C C . ARG B 1 101 ? 30.062 -18.328 -4.766 1 66.62 101 ARG B C 1
ATOM 3160 O O . ARG B 1 101 ? 30.984 -19.141 -4.918 1 66.62 101 ARG B O 1
ATOM 3167 N N . ILE B 1 102 ? 29.719 -17.828 -3.695 1 67.12 102 ILE B N 1
ATOM 3168 C CA . ILE B 1 102 ? 30.406 -18.25 -2.475 1 67.12 102 ILE B CA 1
ATOM 3169 C C . ILE B 1 102 ? 30.203 -19.75 -2.264 1 67.12 102 ILE B C 1
ATOM 3171 O O . ILE B 1 102 ? 31.141 -20.469 -1.947 1 67.12 102 ILE B O 1
ATOM 3175 N N . TYR B 1 103 ? 28.984 -20.125 -2.445 1 69.69 103 TYR B N 1
ATOM 3176 C CA . TYR B 1 103 ? 28.656 -21.547 -2.311 1 69.69 103 TYR B CA 1
ATOM 3177 C C . TYR B 1 1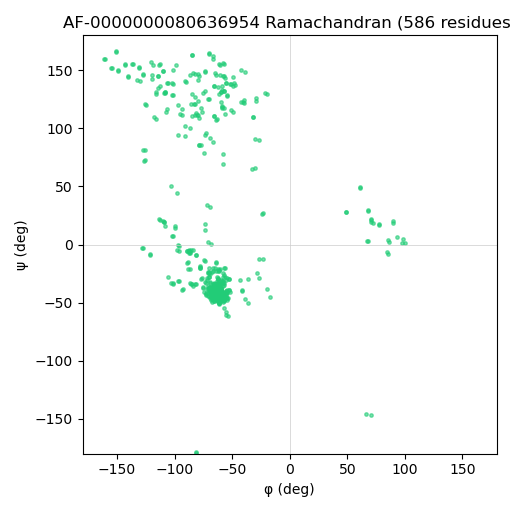03 ? 29.484 -22.391 -3.262 1 69.69 103 TYR B C 1
ATOM 3179 O O . TYR B 1 103 ? 30.062 -23.406 -2.859 1 69.69 103 TYR B O 1
ATOM 3187 N N . GLU B 1 104 ? 29.547 -22.016 -4.48 1 68.38 104 GLU B N 1
ATOM 3188 C CA . GLU B 1 104 ? 30.297 -22.766 -5.48 1 68.38 104 GLU B CA 1
ATOM 3189 C C . GLU B 1 104 ? 31.781 -22.812 -5.137 1 68.38 104 GLU B C 1
ATOM 3191 O O . GLU B 1 104 ? 32.438 -23.844 -5.32 1 68.38 104 GLU B O 1
ATOM 3196 N N . LEU B 1 105 ? 32.281 -21.75 -4.68 1 60.16 105 LEU B N 1
ATOM 3197 C CA . LEU B 1 105 ? 33.656 -21.703 -4.27 1 60.16 105 LEU B CA 1
ATOM 3198 C C . LEU B 1 105 ? 33.938 -22.656 -3.105 1 60.16 105 LEU B C 1
ATOM 3200 O O . LEU B 1 105 ? 34.906 -23.406 -3.115 1 60.16 105 LEU B O 1
ATOM 3204 N N . CYS B 1 106 ? 33.031 -22.578 -2.199 1 64.44 106 CYS B N 1
ATOM 3205 C CA . CYS B 1 106 ? 33.188 -23.469 -1.048 1 64.44 106 CYS B CA 1
ATOM 3206 C C . CYS B 1 106 ? 33.094 -24.922 -1.47 1 64.44 106 CYS B C 1
ATOM 3208 O O . CYS B 1 106 ? 33.812 -25.766 -0.965 1 64.44 106 CYS B O 1
ATOM 3210 N N . ARG B 1 107 ? 32.156 -25.188 -2.346 1 67.88 107 ARG B N 1
ATOM 3211 C CA . ARG B 1 107 ? 31.984 -26.547 -2.855 1 67.88 107 ARG B CA 1
ATOM 3212 C C . ARG B 1 107 ? 33.219 -27.016 -3.592 1 67.88 107 ARG B C 1
ATOM 3214 O O . ARG B 1 107 ? 33.719 -28.125 -3.371 1 67.88 107 ARG B O 1
ATOM 3221 N N . THR B 1 108 ? 33.719 -26.234 -4.395 1 61.12 108 THR B N 1
ATOM 3222 C CA . THR B 1 108 ? 34.906 -26.547 -5.215 1 61.12 108 THR B CA 1
ATOM 3223 C C . THR B 1 108 ? 36.125 -26.828 -4.336 1 61.12 108 THR B C 1
ATOM 3225 O O . THR B 1 108 ? 36.906 -27.734 -4.613 1 61.12 108 THR B O 1
ATOM 3228 N N . TYR B 1 109 ? 36.094 -26.125 -3.285 1 56.56 109 TYR B N 1
ATOM 3229 C CA . TYR B 1 109 ? 37.281 -26.234 -2.451 1 56.56 109 TYR B CA 1
ATOM 3230 C C . TYR B 1 109 ? 37.031 -27.141 -1.252 1 56.56 109 TYR B C 1
ATOM 3232 O O . TYR B 1 109 ? 37.875 -27.266 -0.371 1 56.56 109 TYR B O 1
ATOM 3240 N N . GLY B 1 110 ? 35.875 -27.75 -1.281 1 61.31 110 GLY B N 1
ATOM 3241 C CA . GLY B 1 110 ? 35.562 -28.703 -0.225 1 61.31 110 GLY B CA 1
ATOM 3242 C C . GLY B 1 110 ? 35.375 -28.047 1.131 1 61.31 110 GLY B C 1
ATOM 3243 O O . GLY B 1 110 ? 35.781 -28.594 2.152 1 61.31 110 GLY B O 1
ATOM 3244 N N . LEU B 1 111 ? 34.938 -26.828 1.159 1 58.72 111 LEU B N 1
ATOM 3245 C CA . LEU B 1 111 ? 34.844 -26.047 2.389 1 58.72 111 LEU B CA 1
ATOM 3246 C C . LEU B 1 111 ? 33.406 -25.875 2.807 1 58.72 111 LEU B C 1
ATOM 3248 O O . LEU B 1 111 ? 33.062 -24.969 3.588 1 58.72 111 LEU B O 1
ATOM 3252 N N . LEU B 1 112 ? 32.469 -26.656 2.275 1 66.31 112 LEU B N 1
ATOM 3253 C CA . LEU B 1 112 ? 31.047 -26.453 2.516 1 66.31 112 LEU B CA 1
ATOM 3254 C C . LEU B 1 112 ? 30.734 -26.5 4.008 1 66.31 112 LEU B C 1
ATOM 3256 O O . LEU B 1 112 ? 29.953 -25.688 4.512 1 66.31 112 LEU B O 1
ATOM 3260 N N . GLU B 1 113 ? 31.297 -27.359 4.676 1 63.66 113 GLU B N 1
ATOM 3261 C CA . GLU B 1 113 ? 31.031 -27.5 6.105 1 63.66 113 GLU B CA 1
ATOM 3262 C C . GLU B 1 113 ? 31.516 -26.266 6.875 1 63.66 113 GLU B C 1
ATOM 3264 O O . GLU B 1 113 ? 30.812 -25.766 7.754 1 63.66 113 GLU B O 1
ATOM 3269 N N . GLU B 1 114 ? 32.625 -25.797 6.586 1 57 114 GLU B N 1
ATOM 3270 C CA . GLU B 1 114 ? 33.188 -24.625 7.238 1 57 114 GLU B CA 1
ATOM 3271 C C . GLU B 1 114 ? 32.406 -23.375 6.883 1 57 114 GLU B C 1
ATOM 3273 O O . GLU B 1 114 ? 32.156 -22.5 7.734 1 57 114 GLU B O 1
ATOM 3278 N N . ALA B 1 115 ? 32 -23.328 5.664 1 60.25 115 ALA B N 1
ATOM 3279 C CA . ALA B 1 115 ? 31.266 -22.156 5.184 1 60.25 115 ALA B CA 1
ATOM 3280 C C . ALA B 1 115 ? 29.938 -22.016 5.914 1 60.25 115 ALA B C 1
ATOM 3282 O O . ALA B 1 115 ? 29.516 -20.906 6.227 1 60.25 115 ALA B O 1
ATOM 3283 N N . GLU B 1 116 ? 29.25 -23.078 6.098 1 62.16 116 GLU B N 1
ATOM 3284 C CA . GLU B 1 116 ? 27.969 -23.047 6.805 1 62.16 116 GLU B CA 1
ATOM 3285 C C . GLU B 1 116 ? 28.109 -22.359 8.164 1 62.16 116 GLU B C 1
ATOM 3287 O O . GLU B 1 116 ? 27.172 -21.719 8.641 1 62.16 116 GLU B O 1
ATOM 3292 N N . ARG B 1 117 ? 29.266 -22.453 8.742 1 55.25 117 ARG B N 1
ATOM 3293 C CA . ARG B 1 117 ? 29.516 -21.859 10.062 1 55.25 117 ARG B CA 1
ATOM 3294 C C . ARG B 1 117 ? 29.875 -20.391 9.945 1 55.25 117 ARG B C 1
ATOM 3296 O O . ARG B 1 117 ? 29.5 -19.578 10.805 1 55.25 117 ARG B O 1
ATOM 3303 N N . ILE B 1 118 ? 30.547 -20.109 8.945 1 50.5 118 ILE B N 1
ATOM 3304 C CA . ILE B 1 118 ? 31.156 -18.781 8.875 1 50.5 118 ILE B CA 1
ATOM 3305 C C . ILE B 1 118 ? 30.219 -17.828 8.141 1 50.5 118 ILE B C 1
ATOM 3307 O O . ILE B 1 118 ? 30.125 -16.641 8.5 1 50.5 118 ILE B O 1
ATOM 3311 N N . VAL B 1 119 ? 29.547 -18.359 7.082 1 54.84 119 VAL B N 1
ATOM 3312 C CA . VAL B 1 119 ? 28.797 -17.516 6.156 1 54.84 119 VAL B CA 1
ATOM 3313 C C . VAL B 1 119 ? 27.719 -16.734 6.914 1 54.84 119 VAL B C 1
ATOM 3315 O O . VAL B 1 119 ? 27.547 -15.531 6.695 1 54.84 119 VAL B O 1
ATOM 3318 N N . PRO B 1 120 ? 27.016 -17.438 7.785 1 54.97 120 PRO B N 1
ATOM 3319 C CA . PRO B 1 120 ? 26.031 -16.641 8.516 1 54.97 120 PRO B CA 1
ATOM 3320 C C . PRO B 1 120 ? 26.656 -15.453 9.234 1 54.97 120 PRO B C 1
ATOM 3322 O O . PRO B 1 120 ? 25.969 -14.469 9.51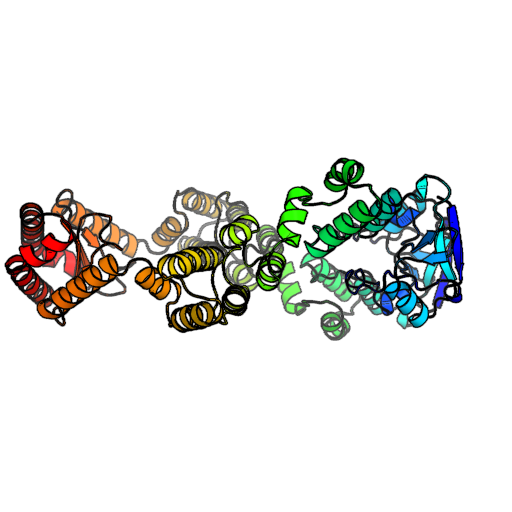6 1 54.97 120 PRO B O 1
ATOM 3325 N N . LEU B 1 121 ? 27.906 -15.461 9.484 1 47.66 121 LEU B N 1
ATOM 3326 C CA . LEU B 1 121 ? 28.594 -14.438 10.273 1 47.66 121 LEU B CA 1
ATOM 3327 C C . LEU B 1 121 ? 29.016 -13.273 9.383 1 47.66 121 LEU B C 1
ATOM 3329 O O . LEU B 1 121 ? 29.188 -12.148 9.867 1 47.66 121 LEU B O 1
ATOM 3333 N N . VAL B 1 122 ? 29.266 -13.641 8.398 1 45.62 122 VAL B N 1
ATOM 3334 C CA . VAL B 1 122 ? 29.938 -12.625 7.602 1 45.62 122 VAL B CA 1
ATOM 3335 C C . VAL B 1 122 ? 28.984 -12.07 6.551 1 45.62 122 VAL B C 1
ATOM 3337 O O . VAL B 1 122 ? 29.219 -11 5.984 1 45.62 122 VAL B O 1
ATOM 3340 N N . VAL B 1 123 ? 28.078 -12.852 6.152 1 47.25 123 VAL B N 1
ATOM 3341 C CA . VAL B 1 123 ? 27.188 -12.453 5.07 1 47.25 123 VAL B CA 1
ATOM 3342 C C . VAL B 1 123 ? 25.891 -11.898 5.645 1 47.25 123 VAL B C 1
ATOM 3344 O O . VAL B 1 123 ? 25.062 -12.656 6.156 1 47.25 123 VAL B O 1
ATOM 3347 N N . PRO B 1 124 ? 25.922 -10.516 5.766 1 48.78 124 PRO B N 1
ATOM 3348 C CA . PRO B 1 124 ? 24.641 -9.984 6.227 1 48.78 124 PRO B CA 1
ATOM 3349 C C . PRO B 1 124 ? 23.469 -10.484 5.391 1 48.78 124 PRO B C 1
ATOM 3351 O O . PRO B 1 124 ? 23.562 -10.578 4.164 1 48.78 124 PRO B O 1
ATOM 3354 N N . GLY B 1 125 ? 22.25 -10.875 6.055 1 55.5 125 GLY B N 1
ATOM 3355 C CA . GLY B 1 125 ? 21.094 -11.43 5.363 1 55.5 125 GLY B CA 1
ATOM 3356 C C . GLY B 1 125 ? 21.328 -12.836 4.844 1 55.5 125 GLY B C 1
ATOM 3357 O O . GLY B 1 125 ? 20.781 -13.219 3.812 1 55.5 125 GLY B O 1
ATOM 3358 N N . LYS B 1 126 ? 22.344 -13.578 5.383 1 57.44 126 LYS B N 1
ATOM 3359 C CA . LYS B 1 126 ? 22.844 -14.875 4.934 1 57.44 126 LYS B CA 1
ATOM 3360 C C . LYS B 1 126 ? 21.734 -15.93 4.984 1 57.44 126 LYS B C 1
ATOM 3362 O O . LYS B 1 126 ? 20.922 -15.945 5.914 1 57.44 126 LYS B O 1
ATOM 3367 N N . ARG B 1 127 ? 21.562 -16.469 3.82 1 64.75 127 ARG B N 1
ATOM 3368 C CA . ARG B 1 127 ? 20.703 -17.641 3.633 1 64.75 127 ARG B CA 1
ATOM 3369 C C . ARG B 1 127 ? 21.484 -18.922 3.883 1 64.75 127 ARG B C 1
ATOM 3371 O O . ARG B 1 127 ? 22.703 -18.969 3.678 1 64.75 127 ARG B O 1
ATOM 3378 N N . ASP B 1 128 ? 20.828 -19.969 4.449 1 70.94 128 ASP B N 1
ATOM 3379 C CA . ASP B 1 128 ? 21.359 -21.328 4.559 1 70.94 128 ASP B CA 1
ATOM 3380 C C . ASP B 1 128 ? 21.75 -21.875 3.188 1 70.94 128 ASP B C 1
ATOM 3382 O O . ASP B 1 128 ? 21.125 -21.547 2.178 1 70.94 128 ASP B O 1
ATOM 3386 N N . PHE B 1 129 ? 22.875 -22.672 3.152 1 72.62 129 PHE B N 1
ATOM 3387 C CA . PHE B 1 129 ? 23.359 -23.234 1.896 1 72.62 129 PHE B CA 1
ATOM 3388 C C . PHE B 1 129 ? 22.281 -24.094 1.234 1 72.62 129 PHE B C 1
ATOM 3390 O O . PHE B 1 129 ? 22.25 -24.219 0.009 1 72.62 129 PHE B O 1
ATOM 3397 N N . SER B 1 130 ? 21.484 -24.594 2.061 1 79.62 130 SER B N 1
ATOM 3398 C CA . SER B 1 130 ? 20.375 -25.344 1.468 1 79.62 130 SER B CA 1
ATOM 3399 C C . SER B 1 130 ? 19.516 -24.453 0.591 1 79.62 130 SER B C 1
ATOM 3401 O O . SER B 1 130 ? 19.031 -24.875 -0.46 1 79.62 130 SER B O 1
ATOM 3403 N N . HIS B 1 131 ? 19.391 -23.203 1.032 1 82.38 131 HIS B N 1
ATOM 3404 C CA . HIS B 1 131 ? 18.641 -22.25 0.23 1 82.38 131 HIS B CA 1
ATOM 3405 C C . HIS B 1 131 ? 19.375 -21.906 -1.06 1 82.38 131 HIS B C 1
ATOM 3407 O O . HIS B 1 131 ? 18.75 -21.797 -2.121 1 82.38 131 HIS B O 1
ATOM 3413 N N . VAL B 1 132 ? 20.625 -21.844 -0.929 1 79.56 132 VAL B N 1
ATOM 3414 C CA . VAL B 1 132 ? 21.453 -21.516 -2.096 1 79.56 132 VAL B CA 1
ATOM 3415 C C . VAL B 1 132 ? 21.422 -22.688 -3.08 1 79.56 132 VAL B C 1
ATOM 3417 O O . VAL B 1 132 ? 21.328 -22.484 -4.293 1 79.56 132 VAL B O 1
ATOM 3420 N N . GLU B 1 133 ? 21.484 -23.859 -2.596 1 83.56 133 GLU B N 1
ATOM 3421 C CA . GLU B 1 133 ? 21.406 -25.047 -3.438 1 83.56 133 GLU B CA 1
ATOM 3422 C C . GLU B 1 133 ? 20.062 -25.125 -4.172 1 83.56 133 GLU B C 1
ATOM 3424 O O . GLU B 1 133 ? 20.031 -25.422 -5.363 1 83.56 133 GLU B O 1
ATOM 3429 N N . ARG B 1 134 ? 19.047 -24.906 -3.41 1 88 134 ARG B N 1
ATOM 3430 C CA . ARG B 1 134 ? 17.719 -24.891 -4.023 1 88 134 ARG B CA 1
ATOM 3431 C C . ARG B 1 134 ? 17.641 -23.828 -5.117 1 88 134 ARG B C 1
ATOM 3433 O O . ARG B 1 134 ? 17.141 -24.094 -6.211 1 88 134 ARG B O 1
ATOM 3440 N N . TYR B 1 135 ? 18.156 -22.688 -4.848 1 89.88 135 TYR B N 1
ATOM 3441 C CA . TYR B 1 135 ? 18.172 -21.594 -5.809 1 89.88 135 TYR B CA 1
ATOM 3442 C C . TYR B 1 135 ? 18.922 -22 -7.074 1 89.88 135 TYR B C 1
ATOM 3444 O O . TYR B 1 135 ? 18.438 -21.781 -8.188 1 89.88 135 TYR B O 1
ATOM 3452 N N . LEU B 1 136 ? 20.062 -22.672 -6.879 1 87.38 136 LEU B N 1
ATOM 3453 C CA . LEU B 1 136 ? 20.906 -23.047 -8 1 87.38 136 LEU B CA 1
ATOM 3454 C C . LEU B 1 136 ? 20.25 -24.156 -8.828 1 87.38 136 LEU B C 1
ATOM 3456 O O . LEU B 1 136 ? 20.547 -24.312 -10.016 1 87.38 136 LEU B O 1
ATOM 3460 N N . SER B 1 137 ? 19.359 -24.906 -8.227 1 90.19 137 SER B N 1
ATOM 3461 C CA . SER B 1 137 ? 18.734 -26.031 -8.906 1 90.19 137 SER B CA 1
ATOM 3462 C C . SER B 1 137 ? 17.5 -25.594 -9.688 1 90.19 137 SER B C 1
ATOM 3464 O O . SER B 1 137 ? 16.953 -26.375 -10.461 1 90.19 137 SER B O 1
ATOM 3466 N N . LEU B 1 138 ? 17.094 -24.406 -9.547 1 93.06 138 LEU B N 1
ATOM 3467 C CA . LEU B 1 138 ? 15.922 -23.891 -10.25 1 93.06 138 LEU B CA 1
ATOM 3468 C C . LEU B 1 138 ? 16.234 -23.672 -11.727 1 93.06 138 LEU B C 1
ATOM 3470 O O . LEU B 1 138 ? 17.359 -23.359 -12.086 1 93.06 138 LEU B O 1
ATOM 3474 N N . PRO B 1 139 ? 15.164 -23.844 -12.555 1 91.19 139 PRO B N 1
ATOM 3475 C CA . PRO B 1 139 ? 15.32 -23.391 -13.938 1 91.19 139 PRO B CA 1
ATOM 3476 C C . PRO B 1 139 ? 15.672 -21.906 -14.039 1 91.19 139 PRO B C 1
ATOM 3478 O O . PRO B 1 139 ? 15.352 -21.125 -13.133 1 91.19 139 PRO B O 1
ATOM 3481 N N . ALA B 1 140 ? 16.297 -21.516 -15.148 1 90.56 140 ALA B N 1
ATOM 3482 C CA . ALA B 1 140 ? 16.891 -20.188 -15.328 1 90.56 140 ALA B CA 1
ATOM 3483 C C . ALA B 1 140 ? 15.867 -19.094 -15.078 1 90.56 140 ALA B C 1
ATOM 3485 O O . ALA B 1 140 ? 16.156 -18.109 -14.383 1 90.56 140 ALA B O 1
ATOM 3486 N N . SER B 1 141 ? 14.711 -19.219 -15.617 1 91.12 141 SER B N 1
ATOM 3487 C CA . SER B 1 141 ? 13.719 -18.172 -15.484 1 91.12 141 SER B CA 1
ATOM 3488 C C . SER B 1 141 ? 13.258 -18.016 -14.039 1 91.12 141 SER B C 1
ATOM 3490 O O . SER B 1 141 ? 13 -16.891 -13.586 1 91.12 141 SER B O 1
ATOM 3492 N N . PHE B 1 142 ? 13.18 -19.016 -13.312 1 93.5 142 PHE B N 1
ATOM 3493 C CA . PHE B 1 142 ? 12.758 -18.969 -11.922 1 93.5 142 PHE B CA 1
ATOM 3494 C C . PHE B 1 142 ? 13.867 -18.406 -11.039 1 93.5 142 PHE B C 1
ATOM 3496 O O . PHE B 1 142 ? 13.602 -17.688 -10.078 1 93.5 142 PHE B O 1
ATOM 3503 N N . ARG B 1 143 ? 15.094 -18.766 -11.375 1 89.81 143 ARG B N 1
ATOM 3504 C CA . ARG B 1 143 ? 16.219 -18.172 -10.672 1 89.81 143 ARG B CA 1
ATOM 3505 C C . ARG B 1 143 ? 16.219 -16.656 -10.828 1 89.81 143 ARG B C 1
ATOM 3507 O O . ARG B 1 143 ? 16.438 -15.93 -9.852 1 89.81 143 ARG B O 1
ATOM 3514 N N . GLU B 1 144 ? 15.938 -16.281 -12.016 1 86.75 144 GLU B N 1
ATOM 3515 C CA . GLU B 1 144 ? 15.867 -14.844 -12.297 1 86.75 144 GLU B CA 1
ATOM 3516 C C . GLU B 1 144 ? 14.75 -14.18 -11.5 1 86.75 144 GLU B C 1
ATOM 3518 O O . GLU B 1 144 ? 14.938 -13.094 -10.945 1 86.75 144 GLU B O 1
ATOM 3523 N N . MET B 1 145 ? 13.617 -14.805 -11.398 1 89.94 145 MET B N 1
ATOM 3524 C CA . MET B 1 145 ? 12.484 -14.258 -10.664 1 89.94 145 MET B CA 1
ATOM 3525 C C . MET B 1 145 ? 12.812 -14.109 -9.18 1 89.94 145 MET B C 1
ATOM 3527 O O . MET B 1 145 ? 12.469 -13.094 -8.562 1 89.94 145 MET B O 1
ATOM 3531 N N . VAL B 1 146 ? 13.531 -15.07 -8.672 1 89.44 146 VAL B N 1
ATOM 3532 C CA . VAL B 1 146 ? 13.914 -15.023 -7.266 1 89.44 146 VAL B CA 1
ATOM 3533 C C . VAL B 1 146 ? 14.938 -13.914 -7.047 1 89.44 146 VAL B C 1
ATOM 3535 O O . VAL B 1 146 ? 14.836 -13.141 -6.09 1 89.44 146 VAL B O 1
ATOM 3538 N N . ARG B 1 147 ? 15.82 -13.773 -7.992 1 83.62 147 ARG B N 1
ATOM 3539 C CA . ARG B 1 147 ? 16.859 -12.75 -7.93 1 83.62 147 ARG B CA 1
ATOM 3540 C C . ARG B 1 147 ? 16.25 -11.352 -7.93 1 83.62 147 ARG B C 1
ATOM 3542 O O . ARG B 1 147 ? 16.703 -10.477 -7.184 1 83.62 147 ARG B O 1
ATOM 3549 N N . GLU B 1 148 ? 15.227 -11.273 -8.672 1 84.75 148 GLU B N 1
ATOM 3550 C CA . GLU B 1 148 ? 14.594 -9.969 -8.828 1 84.75 148 GLU B CA 1
ATOM 3551 C C . GLU B 1 148 ? 13.57 -9.719 -7.723 1 84.75 148 GLU B C 1
ATOM 3553 O O . GLU B 1 148 ? 12.945 -8.656 -7.68 1 84.75 148 GLU B O 1
ATOM 3558 N N . GLY B 1 149 ? 13.367 -10.711 -6.938 1 87.06 149 GLY B N 1
ATOM 3559 C CA . GLY B 1 149 ? 12.422 -10.562 -5.844 1 87.06 149 GLY B CA 1
ATOM 3560 C C . GLY B 1 149 ? 10.977 -10.656 -6.289 1 87.06 149 GLY B C 1
ATOM 3561 O O . GLY B 1 149 ? 10.07 -10.211 -5.582 1 87.06 149 GLY B O 1
ATOM 3562 N N . LYS B 1 150 ? 10.711 -11.156 -7.418 1 88.56 150 LYS B N 1
ATOM 3563 C CA . LYS B 1 150 ? 9.352 -11.281 -7.949 1 88.56 150 LYS B CA 1
ATOM 3564 C C . LYS B 1 150 ? 8.609 -12.438 -7.297 1 88.56 150 LYS B C 1
ATOM 3566 O O . LYS B 1 150 ? 7.379 -12.445 -7.246 1 88.56 150 LYS B O 1
ATOM 3571 N N . VAL B 1 151 ? 9.359 -13.391 -6.906 1 91.19 151 VAL B N 1
ATOM 3572 C CA . VAL B 1 151 ? 8.82 -14.523 -6.168 1 91.19 151 VAL B CA 1
ATOM 3573 C C . VAL B 1 151 ? 9.82 -14.977 -5.109 1 91.19 151 VAL B C 1
ATOM 3575 O O . VAL B 1 151 ? 11.023 -14.734 -5.238 1 91.19 151 VAL B O 1
ATOM 3578 N N . ASP B 1 152 ? 9.281 -15.586 -4.102 1 91.56 152 ASP B N 1
ATOM 3579 C CA . ASP B 1 152 ? 10.188 -16.125 -3.09 1 91.56 152 ASP B CA 1
ATOM 3580 C C . ASP B 1 152 ? 10.688 -17.516 -3.482 1 91.56 152 ASP B C 1
ATOM 3582 O O . ASP B 1 152 ? 10.102 -18.172 -4.352 1 91.56 152 ASP B O 1
ATOM 3586 N N . LEU B 1 153 ? 11.797 -17.953 -2.814 1 91.81 153 LEU B N 1
ATOM 3587 C CA . LEU B 1 153 ? 12.422 -19.25 -3.107 1 91.81 153 LEU B CA 1
ATOM 3588 C C . LEU B 1 153 ? 11.438 -20.391 -2.887 1 91.81 153 LEU B C 1
ATOM 3590 O O . LEU B 1 153 ? 11.414 -21.344 -3.66 1 91.81 153 LEU B O 1
ATOM 3594 N N . LYS B 1 154 ? 10.641 -20.312 -1.926 1 91.88 154 LYS B N 1
ATOM 3595 C CA . LYS B 1 154 ? 9.68 -21.359 -1.603 1 91.88 154 LYS B CA 1
ATOM 3596 C C . LYS B 1 154 ? 8.695 -21.578 -2.75 1 91.88 154 LYS B C 1
ATOM 3598 O O . LYS B 1 154 ? 8.484 -22.719 -3.184 1 91.88 154 LYS B O 1
ATOM 3603 N N . THR B 1 155 ? 8.117 -20.516 -3.217 1 93.94 155 THR B N 1
ATOM 3604 C CA . THR B 1 155 ? 7.176 -20.609 -4.328 1 93.94 155 THR B CA 1
ATOM 3605 C C . THR B 1 155 ? 7.867 -21.141 -5.582 1 93.94 155 THR B C 1
ATOM 3607 O O . THR B 1 155 ? 7.34 -22.016 -6.262 1 93.94 155 THR B O 1
ATOM 3610 N N . ALA B 1 156 ? 9.008 -20.547 -5.871 1 94.81 156 ALA B N 1
ATOM 3611 C CA . ALA B 1 156 ? 9.758 -21 -7.047 1 94.81 156 ALA B CA 1
ATOM 3612 C C . ALA B 1 156 ? 10.023 -22.5 -6.996 1 94.81 156 ALA B C 1
ATOM 3614 O O . ALA B 1 156 ? 9.898 -23.188 -8.008 1 94.81 156 ALA B O 1
ATOM 3615 N N . TRP B 1 157 ? 10.359 -22.938 -5.871 1 93.31 157 TRP B N 1
ATOM 3616 C CA . TRP B 1 157 ? 10.633 -24.359 -5.695 1 93.31 157 TRP B CA 1
ATOM 3617 C C . TRP B 1 157 ? 9.359 -25.188 -5.832 1 93.31 157 TRP B C 1
ATOM 3619 O O . TRP B 1 157 ? 9.375 -26.266 -6.414 1 93.31 157 TRP B O 1
ATOM 3629 N N . GLU B 1 158 ? 8.273 -24.766 -5.309 1 93.75 158 GLU B N 1
ATOM 3630 C CA . GLU B 1 158 ? 6.992 -25.469 -5.363 1 93.75 158 GLU B CA 1
ATOM 3631 C C . GLU B 1 158 ? 6.531 -25.656 -6.809 1 93.75 158 GLU B C 1
ATOM 3633 O O . GLU B 1 158 ? 5.926 -26.672 -7.141 1 93.75 158 GLU B O 1
ATOM 3638 N N . VAL B 1 159 ? 6.84 -24.703 -7.645 1 95.06 159 VAL B N 1
ATOM 3639 C CA . VAL B 1 159 ? 6.305 -24.75 -9 1 95.06 159 VAL B CA 1
ATOM 3640 C C . VAL B 1 159 ? 7.426 -25.062 -9.984 1 95.06 159 VAL B C 1
ATOM 3642 O O . VAL B 1 159 ? 7.293 -24.812 -11.188 1 95.06 159 VAL B O 1
ATOM 3645 N N . ARG B 1 160 ? 8.531 -25.609 -9.531 1 90.88 160 ARG B N 1
ATOM 3646 C CA . ARG B 1 160 ? 9.742 -25.812 -10.32 1 90.88 160 ARG B CA 1
ATOM 3647 C C . ARG B 1 160 ? 9.5 -26.781 -11.469 1 90.88 160 ARG B C 1
ATOM 3649 O O . ARG B 1 160 ? 10.266 -26.812 -12.438 1 90.88 160 ARG B O 1
ATOM 3656 N N . ASP B 1 161 ? 8.398 -27.5 -11.414 1 89.94 161 ASP B N 1
ATOM 3657 C CA . ASP B 1 161 ? 8.086 -28.453 -12.477 1 89.94 161 ASP B CA 1
ATOM 3658 C C . ASP B 1 161 ? 7.449 -27.75 -13.672 1 89.94 161 ASP B C 1
ATOM 3660 O O . ASP B 1 161 ? 7.297 -28.359 -14.742 1 89.94 161 ASP B O 1
ATOM 3664 N N . LEU B 1 162 ? 7.109 -26.5 -13.555 1 94.06 162 LEU B N 1
ATOM 3665 C CA . LEU B 1 162 ? 6.656 -25.703 -14.695 1 94.06 162 LEU B CA 1
ATOM 3666 C C . LEU B 1 162 ? 7.777 -25.516 -15.711 1 94.06 162 LEU B C 1
ATOM 3668 O O . LEU B 1 162 ? 8.93 -25.297 -15.328 1 94.06 162 LEU B O 1
ATOM 3672 N N . PRO B 1 163 ? 7.391 -25.672 -16.984 1 93.25 163 PRO B N 1
ATOM 3673 C CA . PRO B 1 163 ? 8.414 -25.406 -18 1 93.25 163 PRO B CA 1
ATOM 3674 C C . PRO B 1 163 ? 9.023 -24.016 -17.875 1 93.25 163 PRO B C 1
ATOM 3676 O O . PRO B 1 163 ? 8.312 -23.047 -17.578 1 93.25 163 PRO B O 1
ATOM 3679 N N . ASP B 1 164 ? 10.289 -23.969 -18.062 1 91.38 164 ASP B N 1
ATOM 3680 C CA . ASP B 1 164 ? 11.07 -22.75 -17.875 1 91.38 164 ASP B CA 1
ATOM 3681 C C . ASP B 1 164 ? 10.484 -21.594 -18.672 1 91.38 164 ASP B C 1
ATOM 3683 O O . ASP B 1 164 ? 10.383 -20.469 -18.188 1 91.38 164 ASP B O 1
ATOM 3687 N N . PRO B 1 165 ? 10.023 -21.859 -19.859 1 89 165 PRO B N 1
ATOM 3688 C CA . PRO B 1 165 ? 9.453 -20.75 -20.625 1 89 165 PRO B CA 1
ATOM 3689 C C . PRO B 1 165 ? 8.227 -20.141 -19.969 1 89 165 PRO B C 1
ATOM 3691 O O . PRO B 1 165 ? 7.949 -18.953 -20.141 1 89 165 PRO B O 1
ATOM 3694 N N . VAL B 1 166 ? 7.531 -20.906 -19.219 1 91.06 166 VAL B N 1
ATOM 3695 C CA . VAL B 1 166 ? 6.375 -20.391 -18.5 1 91.06 166 VAL B CA 1
ATOM 3696 C C . VAL B 1 166 ? 6.836 -19.422 -17.406 1 91.06 166 VAL B C 1
ATOM 3698 O O . VAL B 1 166 ? 6.242 -18.359 -17.219 1 91.06 166 VAL B O 1
ATOM 3701 N N . GLY B 1 167 ? 7.844 -19.797 -16.703 1 89.44 167 GLY B N 1
ATOM 3702 C CA . GLY B 1 167 ? 8.445 -18.875 -15.758 1 89.44 167 GLY B CA 1
ATOM 3703 C C . GLY B 1 167 ? 8.875 -17.562 -16.375 1 89.44 167 GLY B C 1
ATOM 3704 O O . GLY B 1 167 ? 8.648 -16.5 -15.805 1 89.44 167 GLY B O 1
ATOM 3705 N N . GLY B 1 168 ? 9.469 -17.734 -17.516 1 88.88 168 GLY B N 1
ATOM 3706 C CA . GLY B 1 168 ? 9.867 -16.531 -18.234 1 88.88 168 GLY B CA 1
ATOM 3707 C C . GLY B 1 168 ? 8.703 -15.633 -18.594 1 88.88 168 GLY B C 1
ATOM 3708 O O . GLY B 1 168 ? 8.789 -14.414 -18.453 1 88.88 168 GLY B O 1
ATOM 3709 N N . LEU B 1 169 ? 7.688 -16.25 -19 1 87.81 169 LEU B N 1
ATOM 3710 C CA . LEU B 1 169 ? 6.488 -15.5 -19.359 1 87.81 169 LEU B CA 1
ATOM 3711 C C . LEU B 1 169 ? 5.938 -14.734 -18.172 1 87.81 169 LEU B C 1
ATOM 3713 O O . LEU B 1 169 ? 5.57 -13.57 -18.281 1 87.81 169 LEU B O 1
ATOM 3717 N N . VAL B 1 170 ? 5.883 -15.359 -17.062 1 88.19 170 VAL B N 1
ATOM 3718 C CA . VAL B 1 170 ? 5.336 -14.742 -15.852 1 88.19 170 VAL B CA 1
ATOM 3719 C C . VAL B 1 170 ? 6.273 -13.648 -15.359 1 88.19 170 VAL B C 1
ATOM 3721 O O . VAL B 1 170 ? 5.82 -12.594 -14.906 1 88.19 170 VAL B O 1
ATOM 3724 N N . SER B 1 171 ? 7.559 -13.844 -15.477 1 84.62 171 SER B N 1
ATOM 3725 C CA . SER B 1 171 ? 8.562 -12.891 -15.023 1 84.62 171 SER B CA 1
ATOM 3726 C C . SER B 1 171 ? 8.484 -11.594 -15.828 1 84.62 171 SER B C 1
ATOM 3728 O O . SER B 1 171 ? 8.656 -10.5 -15.273 1 84.62 171 SER B O 1
ATOM 3730 N N . TYR B 1 172 ? 8.25 -11.664 -17.062 1 78.38 172 TYR B N 1
ATOM 3731 C CA . TYR B 1 172 ? 8.289 -10.5 -17.938 1 78.38 172 TYR B CA 1
ATOM 3732 C C . TYR B 1 172 ? 6.891 -9.969 -18.219 1 78.38 172 TYR B C 1
ATOM 3734 O O . TYR B 1 172 ? 6.68 -9.219 -19.172 1 78.38 172 TYR B O 1
ATOM 3742 N N . TYR B 1 173 ? 6.031 -10.445 -17.422 1 77.5 173 TYR B N 1
ATOM 3743 C CA . TYR B 1 173 ? 4.668 -9.953 -17.578 1 77.5 173 TYR B CA 1
ATOM 3744 C C . TYR B 1 173 ? 4.609 -8.438 -17.406 1 77.5 173 TYR B C 1
ATOM 3746 O O . TYR B 1 173 ? 5.109 -7.902 -16.406 1 77.5 173 TYR B O 1
ATOM 3754 N N . PRO B 1 174 ? 4.203 -7.766 -18.422 1 68.06 174 PRO B N 1
ATOM 3755 C CA . PRO B 1 174 ? 4.289 -6.305 -18.484 1 68.06 174 PRO B CA 1
ATOM 3756 C C . PRO B 1 174 ? 3.451 -5.617 -17.406 1 68.06 174 PRO B C 1
ATOM 3758 O O . PRO B 1 174 ? 3.779 -4.512 -16.984 1 68.06 174 PRO B O 1
ATOM 3761 N N . HIS B 1 175 ? 2.447 -6.223 -17.047 1 68 175 HIS B N 1
ATOM 3762 C CA . HIS B 1 175 ? 1.555 -5.559 -16.094 1 68 175 HIS B CA 1
ATOM 3763 C C . HIS B 1 175 ? 2.047 -5.727 -14.664 1 68 175 HIS B C 1
ATOM 3765 O O . HIS B 1 175 ? 2.744 -6.695 -14.352 1 68 175 HIS B O 1
ATOM 3771 N N . ARG B 1 176 ? 1.789 -4.715 -13.914 1 73.75 176 ARG B N 1
ATOM 3772 C CA . ARG B 1 176 ? 2.189 -4.727 -12.508 1 73.75 176 ARG B CA 1
ATOM 3773 C C . ARG B 1 176 ? 1.433 -5.797 -11.734 1 73.75 176 ARG B C 1
ATOM 3775 O O . ARG B 1 176 ? 0.215 -5.93 -11.875 1 73.75 176 ARG B O 1
ATOM 3782 N N . MET B 1 177 ? 2.133 -6.84 -11.312 1 83.5 177 MET B N 1
ATOM 3783 C CA . MET B 1 177 ? 1.597 -7.863 -10.422 1 83.5 177 MET B CA 1
ATOM 3784 C C . MET B 1 177 ? 2.213 -7.754 -9.031 1 83.5 177 MET B C 1
ATOM 3786 O O . MET B 1 177 ? 3.41 -7.496 -8.898 1 83.5 177 MET B O 1
ATOM 3790 N N . THR B 1 178 ? 1.269 -7.785 -8.102 1 86.81 178 THR B N 1
ATOM 3791 C CA . THR B 1 178 ? 1.796 -7.855 -6.742 1 86.81 178 THR B CA 1
ATOM 3792 C C . THR B 1 178 ? 2.508 -9.18 -6.508 1 86.81 178 THR B C 1
ATOM 3794 O O . THR B 1 178 ? 2.322 -10.141 -7.266 1 86.81 178 THR B O 1
ATOM 3797 N N . PHE B 1 179 ? 3.318 -9.203 -5.473 1 88.31 179 PHE B N 1
ATOM 3798 C CA . PHE B 1 179 ? 4.012 -10.422 -5.066 1 88.31 179 PHE B CA 1
ATOM 3799 C C . PHE B 1 179 ? 3.021 -11.555 -4.824 1 88.31 179 PHE B C 1
ATOM 3801 O O . PHE B 1 179 ? 3.223 -12.672 -5.301 1 88.31 179 PHE B O 1
ATOM 3808 N N . SER B 1 180 ? 1.935 -11.312 -4.25 1 91.25 180 SER B N 1
ATOM 3809 C CA . SER B 1 180 ? 0.921 -12.312 -3.926 1 91.25 180 SER B CA 1
ATOM 3810 C C . SER B 1 180 ? 0.225 -12.82 -5.184 1 91.25 180 SER B C 1
ATOM 3812 O O . SER B 1 180 ? 0.002 -14.023 -5.328 1 91.25 180 SER B O 1
ATOM 3814 N N . GLU B 1 181 ? -0.119 -11.938 -6.051 1 91.31 181 GLU B N 1
ATOM 3815 C CA . GLU B 1 181 ? -0.774 -12.32 -7.297 1 91.31 181 GLU B CA 1
ATOM 3816 C C . GLU B 1 181 ? 0.121 -13.227 -8.133 1 91.31 181 GLU B C 1
ATOM 3818 O O . GLU B 1 181 ? -0.341 -14.234 -8.68 1 91.31 181 GLU B O 1
ATOM 3823 N N . ARG B 1 182 ? 1.369 -12.875 -8.234 1 92.31 182 ARG B N 1
ATOM 3824 C CA . ARG B 1 182 ? 2.312 -13.664 -9.016 1 92.31 182 ARG B CA 1
ATOM 3825 C C . ARG B 1 182 ? 2.449 -15.07 -8.445 1 92.31 182 ARG B C 1
ATOM 3827 O O . ARG B 1 182 ? 2.459 -16.047 -9.195 1 92.31 182 ARG B O 1
ATOM 3834 N N . ARG B 1 183 ? 2.572 -15.172 -7.199 1 93.69 183 ARG B N 1
ATOM 3835 C CA . ARG B 1 183 ? 2.637 -16.469 -6.535 1 93.69 183 ARG B CA 1
ATOM 3836 C C . ARG B 1 183 ? 1.408 -17.312 -6.859 1 93.69 183 ARG B C 1
ATOM 3838 O O . ARG B 1 183 ? 1.532 -18.484 -7.227 1 93.69 183 ARG B O 1
ATOM 3845 N N . GLN B 1 184 ? 0.278 -16.719 -6.734 1 94.38 184 GLN B N 1
ATOM 3846 C CA . GLN B 1 184 ? -0.97 -17.438 -6.98 1 94.38 184 GLN B CA 1
ATOM 3847 C C . GLN B 1 184 ? -1.056 -17.906 -8.43 1 94.38 184 GLN B C 1
ATOM 3849 O O . GLN B 1 184 ? -1.423 -19.062 -8.688 1 94.38 184 GLN B O 1
ATOM 3854 N N . ILE B 1 185 ? -0.69 -17.047 -9.305 1 94.75 185 ILE B N 1
ATOM 3855 C CA . ILE B 1 185 ? -0.747 -17.375 -10.727 1 94.75 185 ILE B CA 1
ATOM 3856 C C . ILE B 1 185 ? 0.183 -18.547 -11.023 1 94.75 185 ILE B C 1
ATOM 3858 O O . ILE B 1 185 ? -0.215 -19.5 -11.688 1 94.75 185 ILE B O 1
ATOM 3862 N N . LEU B 1 186 ? 1.355 -18.5 -10.516 1 95.31 186 LEU B N 1
ATOM 3863 C CA . LEU B 1 186 ? 2.33 -19.547 -10.758 1 95.31 186 LEU B CA 1
ATOM 3864 C C . LEU B 1 186 ? 1.839 -20.891 -10.211 1 95.31 186 LEU B C 1
ATOM 3866 O O . LEU B 1 186 ? 1.908 -21.906 -10.898 1 95.31 186 LEU B O 1
ATOM 3870 N N . VAL B 1 187 ? 1.329 -20.859 -9.055 1 95.75 187 VAL B N 1
ATOM 3871 C CA . VAL B 1 187 ? 0.856 -22.094 -8.414 1 95.75 187 VAL B CA 1
ATOM 3872 C C . VAL B 1 187 ? -0.322 -22.656 -9.203 1 95.75 187 VAL B C 1
ATOM 3874 O O . VAL B 1 187 ? -0.362 -23.859 -9.492 1 95.75 187 VAL B O 1
ATOM 3877 N N . MET B 1 188 ? -1.204 -21.844 -9.586 1 96 188 MET B N 1
ATOM 3878 C CA . MET B 1 188 ? -2.377 -22.297 -10.328 1 96 188 MET B CA 1
ATOM 3879 C C . MET B 1 188 ? -1.991 -22.766 -11.727 1 96 188 MET B C 1
ATOM 3881 O O . MET B 1 188 ? -2.529 -23.766 -12.227 1 96 188 MET B O 1
ATOM 3885 N N . LEU B 1 189 ? -1.042 -22.062 -12.344 1 96 189 LEU B N 1
ATOM 3886 C CA . LEU B 1 189 ? -0.563 -22.5 -13.648 1 96 189 LEU B CA 1
ATOM 3887 C C . LEU B 1 189 ? 0.068 -23.891 -13.57 1 96 189 LEU B C 1
ATOM 3889 O O . LEU B 1 189 ? -0.146 -24.719 -14.445 1 96 189 LEU B O 1
ATOM 3893 N N . ALA B 1 190 ? 0.809 -24.078 -12.531 1 96 190 ALA B N 1
ATOM 3894 C CA . ALA B 1 190 ? 1.422 -25.391 -12.344 1 96 190 ALA B CA 1
ATOM 3895 C C . ALA B 1 190 ? 0.361 -26.484 -12.25 1 96 190 ALA B C 1
ATOM 3897 O O . ALA B 1 190 ? 0.503 -27.547 -12.852 1 96 190 ALA B O 1
ATOM 3898 N N . GLU B 1 191 ? -0.711 -26.219 -11.555 1 95.31 191 GLU B N 1
ATOM 3899 C CA . GLU B 1 191 ? -1.798 -27.188 -11.398 1 95.31 191 GLU B CA 1
ATOM 3900 C C . GLU B 1 191 ? -2.52 -27.422 -12.727 1 95.31 191 GLU B C 1
ATOM 3902 O O . GLU B 1 191 ? -2.855 -28.562 -13.062 1 95.31 191 GLU B O 1
ATOM 3907 N N . ILE B 1 192 ? -2.742 -26.406 -13.453 1 96 192 ILE B N 1
ATOM 3908 C CA . ILE B 1 192 ? -3.414 -26.484 -14.75 1 96 192 ILE B CA 1
ATOM 3909 C C . ILE B 1 192 ? -2.582 -27.328 -15.711 1 96 192 ILE B C 1
ATOM 3911 O O . ILE B 1 192 ? -3.107 -28.234 -16.359 1 96 192 ILE B O 1
ATOM 3915 N N . VAL B 1 193 ? -1.293 -27.047 -15.742 1 95.38 193 VAL B N 1
ATOM 3916 C CA . VAL B 1 193 ? -0.395 -27.75 -16.656 1 95.38 193 VAL B CA 1
ATOM 3917 C C . VAL B 1 193 ? -0.339 -29.219 -16.281 1 95.38 193 VAL B C 1
ATOM 3919 O O . VAL B 1 193 ? -0.396 -30.094 -17.156 1 95.38 193 VAL B O 1
ATOM 3922 N N . ARG B 1 194 ? -0.295 -29.484 -15.031 1 94.25 194 ARG B N 1
ATOM 3923 C CA . ARG B 1 194 ? -0.26 -30.859 -14.562 1 94.25 194 ARG B CA 1
ATOM 3924 C C . ARG B 1 194 ? -1.563 -31.594 -14.883 1 94.25 194 ARG B C 1
ATOM 3926 O O . ARG B 1 194 ? -1.548 -32.688 -15.422 1 94.25 194 ARG B O 1
ATOM 3933 N N . ARG B 1 195 ? -2.654 -31.031 -14.594 1 94.69 195 ARG B N 1
ATOM 3934 C CA . ARG B 1 195 ? -3.969 -31.641 -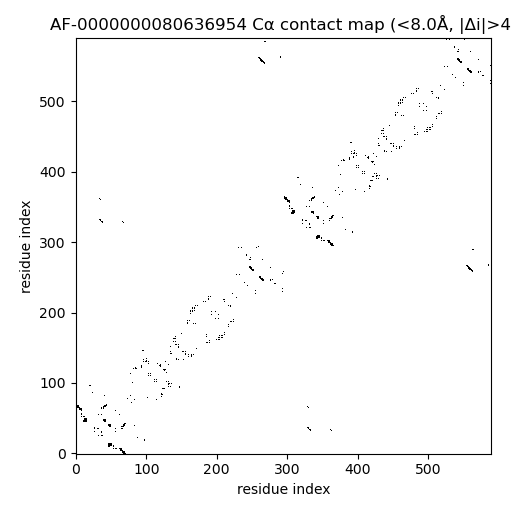14.789 1 94.69 195 ARG B CA 1
ATOM 3935 C C . ARG B 1 195 ? -4.242 -31.891 -16.266 1 94.69 195 ARG B C 1
ATOM 3937 O O . ARG B 1 195 ? -4.773 -32.938 -16.625 1 94.69 195 ARG B O 1
ATOM 3944 N N . GLU B 1 196 ? -3.787 -30.906 -17.031 1 95.38 196 GLU B N 1
ATOM 3945 C CA . GLU B 1 196 ? -4.066 -31 -18.469 1 95.38 196 GLU B CA 1
ATOM 3946 C C . GLU B 1 196 ? -2.971 -31.766 -19.188 1 95.38 196 GLU B C 1
ATOM 3948 O O . GLU B 1 196 ? -3.08 -32.031 -20.391 1 95.38 196 GLU B O 1
ATOM 3953 N N . GLY B 1 197 ? -1.891 -32.156 -18.531 1 94.94 197 GLY B N 1
ATOM 3954 C CA . GLY B 1 197 ? -0.807 -32.938 -19.109 1 94.94 197 GLY B CA 1
ATOM 3955 C C . GLY B 1 197 ? -0.12 -32.25 -20.266 1 94.94 197 GLY B C 1
ATOM 3956 O O . GLY B 1 197 ? 0.119 -32.875 -21.312 1 94.94 197 GLY B O 1
ATOM 3957 N N . LEU B 1 198 ? 0.243 -31.031 -20.094 1 95.38 198 LEU B N 1
ATOM 3958 C CA . LEU B 1 198 ? 0.766 -30.234 -21.188 1 95.38 198 LEU B CA 1
ATOM 3959 C C . LEU B 1 198 ? 2.283 -30.359 -21.281 1 95.38 198 LEU B C 1
ATOM 3961 O O . LEU B 1 198 ? 2.971 -30.406 -20.266 1 95.38 198 LEU B O 1
ATOM 3965 N N . ASP B 1 199 ? 2.701 -30.438 -22.5 1 94.38 199 ASP B N 1
ATOM 3966 C CA . ASP B 1 199 ? 4.145 -30.359 -22.688 1 94.38 199 ASP B CA 1
ATOM 3967 C C . ASP B 1 199 ? 4.625 -28.906 -22.672 1 94.38 199 ASP B C 1
ATOM 3969 O O . ASP B 1 199 ? 3.836 -27.984 -22.438 1 94.38 199 ASP B O 1
ATOM 3973 N N . GLU B 1 200 ? 5.895 -28.688 -22.859 1 93.69 200 GLU B N 1
ATOM 3974 C CA . GLU B 1 200 ? 6.523 -27.375 -22.688 1 93.69 200 GLU B CA 1
ATOM 3975 C C . GLU B 1 200 ? 5.895 -26.344 -23.625 1 93.69 200 GLU B C 1
ATOM 3977 O O . GLU B 1 200 ? 5.543 -25.25 -23.188 1 93.69 200 GLU B O 1
ATOM 3982 N N . ARG B 1 201 ? 5.762 -26.719 -24.844 1 94.19 201 ARG B N 1
ATOM 3983 C CA . ARG B 1 201 ? 5.223 -25.781 -25.844 1 94.19 201 ARG B CA 1
ATOM 3984 C C . ARG B 1 201 ? 3.76 -25.469 -25.547 1 94.19 201 ARG B C 1
ATOM 3986 O O . ARG B 1 201 ? 3.354 -24.297 -25.578 1 94.19 201 ARG B O 1
ATOM 3993 N N . ALA B 1 202 ? 3.008 -26.484 -25.297 1 96.06 202 ALA B N 1
ATOM 3994 C CA . ALA B 1 202 ? 1.59 -26.312 -25 1 96.06 202 ALA B CA 1
ATOM 3995 C C . ALA B 1 202 ? 1.395 -25.5 -23.719 1 96.06 202 ALA B C 1
ATOM 3997 O O . ALA B 1 202 ? 0.481 -24.688 -23.625 1 96.06 202 ALA B O 1
ATOM 3998 N N . ALA B 1 203 ? 2.242 -25.75 -22.797 1 96.12 203 ALA B N 1
ATOM 3999 C CA . ALA B 1 203 ? 2.17 -25.031 -21.516 1 96.12 203 ALA B CA 1
ATOM 4000 C C . ALA B 1 203 ? 2.447 -23.547 -21.719 1 96.12 203 ALA B C 1
ATOM 4002 O O . ALA B 1 203 ? 1.769 -22.703 -21.125 1 96.12 203 ALA B O 1
ATOM 4003 N N . MET B 1 204 ? 3.375 -23.297 -22.531 1 93.5 204 MET B N 1
ATOM 4004 C CA . MET B 1 204 ? 3.717 -21.906 -22.812 1 93.5 204 MET B CA 1
ATOM 4005 C C . MET B 1 204 ? 2.555 -21.188 -23.5 1 93.5 204 MET B C 1
ATOM 4007 O O . MET B 1 204 ? 2.219 -20.062 -23.141 1 93.5 204 MET B O 1
ATOM 4011 N N . HIS B 1 205 ? 1.99 -21.906 -24.422 1 95.44 205 HIS B N 1
ATOM 4012 C CA . HIS B 1 205 ? 0.856 -21.328 -25.125 1 95.44 205 HIS B CA 1
ATOM 4013 C C . HIS B 1 205 ? -0.324 -21.094 -24.188 1 95.44 205 HIS B C 1
ATOM 4015 O O . HIS B 1 205 ? -0.935 -20.031 -24.203 1 95.44 205 HIS B O 1
ATOM 4021 N N . ARG B 1 206 ? -0.592 -22.062 -23.391 1 95.12 206 ARG B N 1
ATOM 4022 C CA . ARG B 1 206 ? -1.691 -22 -22.438 1 95.12 206 ARG B CA 1
ATOM 4023 C C . ARG B 1 206 ? -1.483 -20.859 -21.438 1 95.12 206 ARG B C 1
ATOM 4025 O O . ARG B 1 206 ? -2.398 -20.062 -21.188 1 95.12 206 ARG B O 1
ATOM 4032 N N . ALA B 1 207 ? -0.329 -20.766 -20.906 1 95.19 207 ALA B N 1
ATOM 4033 C CA . ALA B 1 207 ? 0.015 -19.703 -19.969 1 95.19 207 ALA B CA 1
ATOM 4034 C C . ALA B 1 207 ? -0.069 -18.328 -20.641 1 95.19 207 ALA B C 1
ATOM 4036 O O . ALA B 1 207 ? -0.592 -17.375 -20.062 1 95.19 207 ALA B O 1
ATOM 4037 N N . GLY B 1 208 ? 0.451 -18.266 -21.812 1 93.62 208 GLY B N 1
ATOM 4038 C CA . GLY B 1 208 ? 0.396 -17.031 -22.562 1 93.62 208 GLY B CA 1
ATOM 4039 C C . GLY B 1 208 ? -1.019 -16.516 -22.781 1 93.62 208 GLY B C 1
ATOM 4040 O O . GLY B 1 208 ? -1.288 -15.328 -22.641 1 93.62 208 GLY B O 1
ATOM 4041 N N . GLU B 1 209 ? -1.871 -17.453 -23.125 1 94.5 209 GLU B N 1
ATOM 4042 C CA . GLU B 1 209 ? -3.277 -17.109 -23.328 1 94.5 209 GLU B CA 1
ATOM 4043 C C . GLU B 1 209 ? -3.908 -16.562 -22.062 1 94.5 209 GLU B C 1
ATOM 4045 O O . GLU B 1 209 ? -4.617 -15.547 -22.094 1 94.5 209 GLU B O 1
ATOM 4050 N N . LEU B 1 210 ? -3.65 -17.141 -21 1 94.81 210 LEU B N 1
ATOM 4051 C CA . LEU B 1 210 ? -4.25 -16.766 -19.734 1 94.81 210 LEU B CA 1
ATOM 4052 C C . LEU B 1 210 ? -3.689 -15.43 -19.25 1 94.81 210 LEU B C 1
ATOM 4054 O O . LEU B 1 210 ? -4.434 -14.594 -18.734 1 94.81 210 LEU B O 1
ATOM 4058 N N . LEU B 1 211 ? -2.465 -15.211 -19.453 1 92.94 211 LEU B N 1
ATOM 4059 C CA . LEU B 1 211 ? -1.799 -14.008 -18.969 1 92.94 211 LEU B CA 1
ATOM 4060 C C . LEU B 1 211 ? -2.119 -12.812 -19.859 1 92.94 211 LEU B C 1
ATOM 4062 O O . LEU B 1 211 ? -1.909 -11.664 -19.453 1 92.94 211 LEU B O 1
ATOM 4066 N N . ALA B 1 212 ? -2.584 -13.094 -21.078 1 91.38 212 ALA B N 1
ATOM 4067 C CA . ALA B 1 212 ? -2.947 -12.023 -22 1 91.38 212 ALA B CA 1
ATOM 4068 C C . ALA B 1 212 ? -4.262 -11.367 -21.594 1 91.38 212 ALA B C 1
ATOM 4070 O O . ALA B 1 212 ? -4.586 -10.273 -22.062 1 91.38 212 ALA B O 1
ATOM 4071 N N . SER B 1 213 ? -4.957 -11.93 -20.766 1 91.38 213 SER B N 1
ATOM 4072 C CA . SER B 1 213 ? -6.219 -11.383 -20.266 1 91.38 213 SER B CA 1
ATOM 4073 C C . SER B 1 213 ? -6 -10.086 -19.5 1 91.38 213 SER B C 1
ATOM 4075 O O . SER B 1 213 ? -4.977 -9.922 -18.828 1 91.38 213 SER B O 1
ATOM 4077 N N . PRO B 1 214 ? -6.992 -9.133 -19.594 1 89.31 214 PRO B N 1
ATOM 4078 C CA . PRO B 1 214 ? -6.902 -7.91 -18.781 1 89.31 214 PRO B CA 1
ATOM 4079 C C . PRO B 1 214 ? -6.906 -8.188 -17.281 1 89.31 214 PRO B C 1
ATOM 4081 O O . PRO B 1 214 ? -6.426 -7.367 -16.5 1 89.31 214 PRO B O 1
ATOM 4084 N N . LYS B 1 215 ? -7.422 -9.367 -16.859 1 91.25 215 LYS B N 1
ATOM 4085 C CA . LYS B 1 215 ? -7.41 -9.82 -15.477 1 91.25 215 LYS B CA 1
ATOM 4086 C C . LYS B 1 215 ? -6.805 -11.219 -15.359 1 91.25 215 LYS B C 1
ATOM 4088 O O . LYS B 1 215 ? -7.523 -12.195 -15.141 1 91.25 215 LYS B O 1
ATOM 4093 N N . PRO B 1 216 ? -5.574 -11.25 -15.344 1 92.19 216 PRO B N 1
ATOM 4094 C CA . PRO B 1 216 ? -4.898 -12.547 -15.445 1 92.19 216 PRO B CA 1
ATOM 4095 C C . PRO B 1 216 ? -5.199 -13.469 -14.266 1 92.19 216 PRO B C 1
ATOM 4097 O O . PRO B 1 216 ? -5.363 -14.672 -14.445 1 92.19 216 PRO B O 1
ATOM 4100 N N . LEU B 1 217 ? -5.195 -12.945 -13.109 1 93.31 217 LEU B N 1
ATOM 4101 C CA . LEU B 1 217 ? -5.469 -13.766 -11.938 1 93.31 217 LEU B CA 1
ATOM 4102 C C . LEU B 1 217 ? -6.84 -14.422 -12.039 1 93.31 217 LEU B C 1
ATOM 4104 O O . LEU B 1 217 ? -6.988 -15.609 -11.742 1 93.31 217 LEU B O 1
ATOM 4108 N N . GLU B 1 218 ? -7.828 -13.688 -12.484 1 92.75 218 GLU B N 1
ATOM 4109 C CA . GLU B 1 218 ? -9.172 -14.234 -12.672 1 92.75 218 GLU B CA 1
ATOM 4110 C C . GLU B 1 218 ? -9.195 -15.289 -13.773 1 92.75 218 GLU B C 1
ATOM 4112 O O . GLU B 1 218 ? -9.836 -16.328 -13.625 1 92.75 218 GLU B O 1
ATOM 4117 N N . ALA B 1 219 ? -8.477 -15.047 -14.844 1 94.62 219 ALA B N 1
ATOM 4118 C CA . ALA B 1 219 ? -8.422 -15.977 -15.961 1 94.62 219 ALA B CA 1
ATOM 4119 C C . ALA B 1 219 ? -7.801 -17.312 -15.539 1 94.62 219 ALA B C 1
ATOM 4121 O O . ALA B 1 219 ? -8.32 -18.375 -15.867 1 94.62 219 ALA B O 1
ATOM 4122 N N . VAL B 1 220 ? -6.75 -17.188 -14.836 1 95.44 220 VAL B N 1
ATOM 4123 C CA . VAL B 1 220 ? -6.062 -18.391 -14.398 1 95.44 220 VAL B CA 1
ATOM 4124 C C . VAL B 1 220 ? -6.934 -19.156 -13.391 1 95.44 220 VAL B C 1
ATOM 4126 O O . VAL B 1 220 ? -7.023 -20.375 -13.43 1 95.44 220 VAL B O 1
ATOM 4129 N N . TRP B 1 221 ? -7.582 -18.438 -12.523 1 94.25 221 TRP B N 1
ATOM 4130 C CA . TRP B 1 221 ? -8.477 -19.047 -11.547 1 94.25 221 TRP B CA 1
ATOM 4131 C C . TRP B 1 221 ? -9.602 -19.797 -12.242 1 94.25 221 TRP B C 1
ATOM 4133 O O . TRP B 1 221 ? -9.914 -20.938 -11.891 1 94.25 221 TRP B O 1
ATOM 4143 N N . ARG B 1 222 ? -10.188 -19.312 -13.258 1 94.12 222 ARG B N 1
ATOM 4144 C CA . ARG B 1 222 ? -11.289 -19.922 -13.992 1 94.12 222 ARG B CA 1
ATOM 4145 C C . ARG B 1 222 ? -10.82 -21.188 -14.703 1 94.12 222 ARG B C 1
ATOM 4147 O O . ARG B 1 222 ? -11.57 -22.172 -14.797 1 94.12 222 ARG B O 1
ATOM 4154 N N . ALA B 1 223 ? -9.609 -21.125 -15.195 1 95.19 223 ALA B N 1
ATOM 4155 C CA . ALA B 1 223 ? -9.047 -22.297 -15.867 1 95.19 223 ALA B CA 1
ATOM 4156 C C . ALA B 1 223 ? -8.766 -23.406 -14.867 1 95.19 223 ALA B C 1
ATOM 4158 O O . ALA B 1 223 ? -8.898 -24.594 -15.195 1 95.19 223 ALA B O 1
ATOM 4159 N N . ARG B 1 224 ? -8.414 -23.031 -13.703 1 94.06 224 ARG B N 1
ATOM 4160 C CA . ARG B 1 224 ? -8.117 -24.016 -12.664 1 94.06 224 ARG B CA 1
ATOM 4161 C C . ARG B 1 224 ? -9.391 -24.688 -12.164 1 94.06 224 ARG B C 1
ATOM 4163 O O . ARG B 1 224 ? -9.383 -25.875 -11.82 1 94.06 224 ARG B O 1
ATOM 4170 N N . PHE B 1 225 ? -10.555 -23.953 -12.133 1 92.5 225 PHE B N 1
ATOM 4171 C CA . PHE B 1 225 ? -11.82 -24.469 -11.609 1 92.5 225 PHE B CA 1
ATOM 4172 C C . PHE B 1 225 ? -12.93 -24.312 -12.648 1 92.5 225 PHE B C 1
ATOM 4174 O O . PHE B 1 225 ? -13.883 -23.562 -12.438 1 92.5 225 PHE B O 1
ATOM 4181 N N . PRO B 1 226 ? -12.898 -25.078 -13.648 1 91.44 226 PRO B N 1
ATOM 4182 C CA . PRO B 1 226 ? -13.828 -24.891 -14.766 1 91.44 226 PRO B CA 1
ATOM 4183 C C . PRO B 1 226 ? -15.281 -25.094 -14.359 1 91.44 226 PRO B C 1
ATOM 4185 O O . PRO B 1 226 ? -16.172 -24.406 -14.867 1 91.44 226 PRO B O 1
ATOM 4188 N N . ARG B 1 227 ? -15.578 -26.047 -13.523 1 92.25 227 ARG B N 1
ATOM 4189 C CA . ARG B 1 227 ? -16.953 -26.281 -13.086 1 92.25 227 ARG B CA 1
ATOM 4190 C C . ARG B 1 227 ? -17.484 -25.094 -12.289 1 92.25 227 ARG B C 1
ATOM 4192 O O . ARG B 1 227 ? -18.625 -24.656 -12.523 1 92.25 227 ARG B O 1
ATOM 4199 N N . LEU B 1 228 ? -16.75 -24.625 -11.422 1 92.69 228 LEU B N 1
ATOM 4200 C CA . LEU B 1 228 ? -17.125 -23.469 -10.625 1 92.69 228 LEU B CA 1
ATOM 4201 C C . LEU B 1 228 ? -17.297 -22.234 -11.5 1 92.69 228 LEU B C 1
ATOM 4203 O O . LEU B 1 228 ? -18.234 -21.453 -11.305 1 92.69 228 LEU B O 1
ATOM 4207 N N . ALA B 1 229 ? -16.391 -22.109 -12.391 1 93.44 229 ALA B N 1
ATOM 4208 C CA . ALA B 1 229 ? -16.469 -21 -13.328 1 93.44 229 ALA B CA 1
ATOM 4209 C C . ALA B 1 229 ? -17.766 -21.047 -14.141 1 93.44 229 ALA B C 1
ATOM 4211 O O . ALA B 1 229 ? -18.391 -20.016 -14.375 1 93.44 229 ALA B O 1
ATOM 4212 N N . GLY B 1 230 ? -18.109 -22.219 -14.547 1 94.19 230 GLY B N 1
ATOM 4213 C CA . GLY B 1 230 ? -19.359 -22.406 -15.266 1 94.19 230 GLY B CA 1
ATOM 4214 C C . GLY B 1 230 ? -20.578 -22.016 -14.438 1 94.19 230 GLY B C 1
ATOM 4215 O O . GLY B 1 230 ? -21.516 -21.406 -14.953 1 94.19 230 GLY B O 1
ATOM 4216 N N . MET B 1 231 ? -20.578 -22.359 -13.25 1 93.94 231 MET B N 1
ATOM 4217 C CA . MET B 1 231 ? -21.656 -22 -12.344 1 93.94 231 MET B CA 1
ATOM 4218 C C . MET B 1 231 ? -21.766 -20.484 -12.188 1 93.94 231 MET B C 1
ATOM 4220 O O . MET B 1 231 ? -22.875 -19.938 -12.195 1 93.94 231 MET B O 1
ATOM 4224 N N . GLU B 1 232 ? -20.656 -19.906 -12.07 1 94.31 232 GLU B N 1
ATOM 4225 C CA . GLU B 1 232 ? -20.641 -18.453 -11.961 1 94.31 232 GLU B CA 1
ATOM 4226 C C . GLU B 1 232 ? -21.219 -17.797 -13.219 1 94.31 232 GLU B C 1
ATOM 4228 O O . GLU B 1 232 ? -21.953 -16.812 -13.125 1 94.31 232 GLU B O 1
ATOM 4233 N N . ASP B 1 233 ? -20.875 -18.391 -14.344 1 95.12 233 ASP B N 1
ATOM 4234 C CA . ASP B 1 233 ? -21.391 -17.875 -15.602 1 95.12 233 ASP B CA 1
ATOM 4235 C C . ASP B 1 233 ? -22.906 -18.031 -15.664 1 95.12 233 ASP B C 1
ATOM 4237 O O . ASP B 1 233 ? -23.609 -17.109 -16.109 1 95.12 233 ASP B O 1
ATOM 4241 N N . SER B 1 234 ? -23.406 -19.156 -15.234 1 95.88 234 SER B N 1
ATOM 4242 C CA . SER B 1 234 ? -24.844 -19.406 -15.219 1 95.88 234 SER B CA 1
ATOM 4243 C C . SER B 1 234 ? -25.562 -18.438 -14.273 1 95.88 234 SER B C 1
ATOM 4245 O O . SER B 1 234 ? -26.625 -17.922 -14.609 1 95.88 234 SER B O 1
ATOM 4247 N N . PHE B 1 235 ? -24.969 -18.203 -13.203 1 96.19 235 PHE B N 1
ATOM 4248 C CA . PHE B 1 235 ? -25.5 -17.234 -12.242 1 96.19 235 PHE B CA 1
ATOM 4249 C C . PHE B 1 235 ? -25.578 -15.844 -12.852 1 96.19 235 PHE B C 1
ATOM 4251 O O . PHE B 1 235 ? -26.625 -15.188 -12.781 1 96.19 235 PHE B O 1
ATOM 4258 N N . ALA B 1 236 ? -24.469 -15.469 -13.391 1 96.12 236 ALA B N 1
ATOM 4259 C CA . ALA B 1 236 ? -24.406 -14.148 -14 1 96.12 236 ALA B CA 1
ATOM 4260 C C . ALA B 1 236 ? -25.453 -14 -15.109 1 96.12 236 ALA B C 1
ATOM 4262 O O . ALA B 1 236 ? -26.078 -12.953 -15.242 1 96.12 236 ALA B O 1
ATOM 4263 N N . ALA B 1 237 ? -25.625 -15.031 -15.859 1 96.5 237 ALA B N 1
ATOM 4264 C CA . ALA B 1 237 ? -26.609 -15.016 -16.938 1 96.5 237 ALA B CA 1
ATOM 4265 C C . ALA B 1 237 ? -28.031 -14.867 -16.391 1 96.5 237 ALA B C 1
ATOM 4267 O O . ALA B 1 237 ? -28.828 -14.07 -16.906 1 96.5 237 ALA B O 1
ATOM 4268 N N . SER B 1 238 ? -28.328 -15.57 -15.383 1 96.25 238 SER B N 1
ATOM 4269 C CA . SER B 1 238 ? -29.641 -15.492 -14.75 1 96.25 238 SER B CA 1
ATOM 4270 C C . SER B 1 238 ? -29.875 -14.109 -14.156 1 96.25 238 SER B C 1
ATOM 4272 O O . SER B 1 238 ? -30.969 -13.547 -14.305 1 96.25 238 SER B O 1
ATOM 4274 N N . ARG B 1 239 ? -28.875 -13.625 -13.508 1 96.38 239 ARG B N 1
ATOM 4275 C CA . ARG B 1 239 ? -28.953 -12.289 -12.914 1 96.38 239 ARG B CA 1
ATOM 4276 C C . ARG B 1 239 ? -29.219 -11.234 -13.984 1 96.38 239 ARG B C 1
ATOM 4278 O O . ARG B 1 239 ? -30.062 -10.359 -13.805 1 96.38 239 ARG B O 1
ATOM 4285 N N . ARG B 1 240 ? -28.484 -11.344 -15.094 1 96.12 240 ARG B N 1
ATOM 4286 C CA . ARG B 1 240 ? -28.656 -10.391 -16.188 1 96.12 240 ARG B CA 1
ATOM 4287 C C . ARG B 1 240 ? -30.062 -10.445 -16.75 1 96.12 240 ARG B C 1
ATOM 4289 O O . ARG B 1 240 ? -30.688 -9.406 -16.984 1 96.12 240 ARG B O 1
ATOM 4296 N N . ARG B 1 241 ? -30.531 -11.609 -16.984 1 95.81 241 ARG B N 1
ATOM 4297 C CA . ARG B 1 241 ? -31.859 -11.812 -17.547 1 95.81 241 ARG B CA 1
ATOM 4298 C C . ARG B 1 241 ? -32.938 -11.188 -16.656 1 95.81 241 ARG B C 1
ATOM 4300 O O . ARG B 1 241 ? -33.875 -10.562 -17.141 1 95.81 241 ARG B O 1
ATOM 4307 N N . LEU B 1 242 ? -32.688 -11.18 -15.383 1 96.19 242 LEU B N 1
ATOM 4308 C CA . LEU B 1 242 ? -33.75 -10.805 -14.453 1 96.19 242 LEU B CA 1
ATOM 4309 C C . LEU B 1 242 ? -33.594 -9.375 -13.977 1 96.19 242 LEU B C 1
ATOM 4311 O O . LEU B 1 242 ? -34.562 -8.656 -13.766 1 96.19 242 LEU B O 1
ATOM 4315 N N . LEU B 1 243 ? -32.344 -8.898 -13.828 1 96.94 243 LEU B N 1
ATOM 4316 C CA . LEU B 1 243 ? -32.156 -7.695 -13.031 1 96.94 243 LEU B CA 1
ATOM 4317 C C . LEU B 1 243 ? -31.484 -6.594 -13.859 1 96.94 243 LEU B C 1
ATOM 4319 O O . LEU B 1 243 ? -31.422 -5.441 -13.43 1 96.94 243 LEU B O 1
ATOM 4323 N N . ASP B 1 244 ? -31.062 -6.965 -15.016 1 95.88 244 ASP B N 1
ATOM 4324 C CA . ASP B 1 244 ? -30.438 -5.93 -15.836 1 95.88 244 ASP B CA 1
ATOM 4325 C C . ASP B 1 244 ? -31.391 -4.75 -16.047 1 95.88 244 ASP B C 1
ATOM 4327 O O . ASP B 1 244 ? -32.562 -4.938 -16.328 1 95.88 244 ASP B O 1
ATOM 4331 N N . GLY B 1 245 ? -30.859 -3.508 -15.82 1 95.62 245 GLY B N 1
ATOM 4332 C CA . GLY B 1 245 ? -31.625 -2.295 -16.047 1 95.62 245 GLY B CA 1
ATOM 4333 C C . GLY B 1 245 ? -32.5 -1.909 -14.867 1 95.62 245 GLY B C 1
ATOM 4334 O O . GLY B 1 245 ? -33.156 -0.86 -14.891 1 95.62 245 GLY B O 1
ATOM 4335 N N . THR B 1 246 ? -32.625 -2.689 -13.844 1 97 246 THR B N 1
ATOM 4336 C CA . THR B 1 246 ? -33.531 -2.418 -12.734 1 97 246 THR B CA 1
ATOM 4337 C C . THR B 1 246 ? -32.812 -1.563 -11.672 1 97 246 THR B C 1
ATOM 4339 O O . THR B 1 246 ? -33.469 -0.983 -10.805 1 97 246 THR B O 1
ATOM 4342 N N . GLY B 1 247 ? -31.469 -1.556 -11.664 1 97.12 247 GLY B N 1
ATOM 4343 C CA . GLY B 1 247 ? -30.719 -0.836 -10.656 1 97.12 247 GLY B CA 1
ATOM 4344 C C . GLY B 1 247 ? -30.484 -1.645 -9.391 1 97.12 247 GLY B C 1
ATOM 4345 O O . GLY B 1 247 ? -29.938 -1.139 -8.414 1 97.12 247 GLY B O 1
ATOM 4346 N N . VAL B 1 248 ? -30.938 -2.844 -9.414 1 98.25 248 VAL B N 1
ATOM 4347 C CA . VAL B 1 248 ? -30.719 -3.744 -8.281 1 98.25 248 VAL B CA 1
ATOM 4348 C C . VAL B 1 248 ? -29.578 -4.707 -8.594 1 98.25 248 VAL B C 1
ATOM 4350 O O . VAL B 1 248 ? -29.562 -5.328 -9.664 1 98.25 248 VAL B O 1
ATOM 4353 N N . ALA B 1 249 ? -28.703 -4.727 -7.68 1 98 249 ALA B N 1
ATOM 4354 C CA . ALA B 1 249 ? -27.562 -5.633 -7.844 1 98 249 ALA B CA 1
ATOM 4355 C C . ALA B 1 249 ? -27.734 -6.891 -7 1 98 249 ALA B C 1
ATOM 4357 O O . ALA B 1 249 ? -28.219 -6.82 -5.863 1 98 249 ALA B O 1
ATOM 4358 N N . LEU B 1 250 ? -27.391 -7.988 -7.57 1 97.94 250 LEU B N 1
ATOM 4359 C CA . LEU B 1 250 ? -27.344 -9.281 -6.902 1 97.94 250 LEU B CA 1
ATOM 4360 C C . LEU B 1 250 ? -25.969 -9.922 -7.055 1 97.94 250 LEU B C 1
ATOM 4362 O O . LEU B 1 250 ? -25.516 -10.156 -8.172 1 97.94 250 LEU B O 1
ATOM 4366 N N . GLU B 1 251 ? -25.375 -10.156 -5.945 1 96.19 251 GLU B N 1
ATOM 4367 C CA . GLU B 1 251 ? -24 -10.648 -5.996 1 96.19 251 GLU B CA 1
ATOM 4368 C C . GLU B 1 251 ? -23.828 -11.922 -5.176 1 96.19 251 GLU B C 1
ATOM 4370 O O . GLU B 1 251 ? -24.484 -12.102 -4.152 1 96.19 251 GLU B O 1
ATOM 4375 N N . ALA B 1 252 ? -22.953 -12.758 -5.66 1 94.12 252 ALA B N 1
ATOM 4376 C CA . ALA B 1 252 ? -22.516 -13.953 -4.934 1 94.12 252 ALA B CA 1
ATOM 4377 C C . ALA B 1 252 ? -21.047 -13.852 -4.555 1 94.12 252 ALA B C 1
ATOM 4379 O O . ALA B 1 252 ? -20.266 -13.211 -5.254 1 94.12 252 ALA B O 1
ATOM 4380 N N . PRO B 1 253 ? -20.781 -14.414 -3.391 1 88.94 253 PRO B N 1
ATOM 4381 C CA . PRO B 1 253 ? -19.359 -14.5 -3.105 1 88.94 253 PRO B CA 1
ATOM 4382 C C . PRO B 1 253 ? -18.594 -15.344 -4.129 1 88.94 253 PRO B C 1
ATOM 4384 O O . PRO B 1 253 ? -19.188 -16.188 -4.797 1 88.94 253 PRO B O 1
ATOM 4387 N N . PRO B 1 254 ? -17.266 -15 -4.203 1 82.81 254 PRO B N 1
ATOM 4388 C CA . PRO B 1 254 ? -16.469 -15.812 -5.129 1 82.81 254 PRO B CA 1
ATOM 4389 C C . PRO B 1 254 ? -16.578 -17.312 -4.844 1 82.81 254 PRO B C 1
ATOM 4391 O O . PRO B 1 254 ? -16.469 -17.734 -3.688 1 82.81 254 PRO B O 1
ATOM 4394 N N . GLY B 1 255 ? -16.891 -18.047 -5.891 1 84.62 255 GLY B N 1
ATOM 4395 C CA . GLY B 1 255 ? -17 -19.484 -5.738 1 84.62 255 GLY B CA 1
ATOM 4396 C C . GLY B 1 255 ? -18.172 -19.906 -4.871 1 84.62 255 GLY B C 1
ATOM 4397 O O . GLY B 1 255 ? -18.25 -21.062 -4.453 1 84.62 255 GLY B O 1
ATOM 4398 N N . PHE B 1 256 ? -19 -18.969 -4.398 1 89.12 256 PHE B N 1
ATOM 4399 C CA . PHE B 1 256 ? -20.203 -19.219 -3.602 1 89.12 256 PHE B CA 1
ATOM 4400 C C . PHE B 1 256 ? -19.828 -19.703 -2.201 1 89.12 256 PHE B C 1
ATOM 4402 O O . PHE B 1 256 ? -20.578 -20.438 -1.567 1 89.12 256 PHE B O 1
ATOM 4409 N N . GLU B 1 257 ? -18.609 -19.438 -1.699 1 84.56 257 GLU B N 1
ATOM 4410 C CA . GLU B 1 257 ? -18.078 -19.906 -0.425 1 84.56 257 GLU B CA 1
ATOM 4411 C C . GLU B 1 257 ? -18.906 -19.406 0.746 1 84.56 257 GLU B C 1
ATOM 4413 O O . GLU B 1 257 ? -19.016 -20.078 1.776 1 84.56 257 GLU B O 1
ATOM 4418 N N . GLY B 1 258 ? -19.594 -18.5 0.786 1 82.5 258 GLY B N 1
ATOM 4419 C CA . GLY B 1 258 ? -20.359 -17.922 1.881 1 82.5 258 GLY B CA 1
ATOM 4420 C C . GLY B 1 258 ? -21.812 -18.391 1.904 1 82.5 258 GLY B C 1
ATOM 4421 O O . GLY B 1 258 ? -22.516 -18.188 2.891 1 82.5 258 GLY B O 1
ATOM 4422 N N . HIS B 1 259 ? -22.281 -19.125 0.976 1 89.38 259 HIS B N 1
ATOM 4423 C CA . HIS B 1 259 ? -23.609 -19.703 0.814 1 89.38 259 HIS B CA 1
ATOM 4424 C C . HIS B 1 259 ? -24.688 -18.656 1.019 1 89.38 259 HIS B C 1
ATOM 4426 O O . HIS B 1 259 ? -25.688 -18.906 1.7 1 89.38 259 HIS B O 1
ATOM 4432 N N . SER B 1 260 ? -24.375 -17.469 0.748 1 95.44 260 SER B N 1
ATOM 4433 C CA . SER B 1 260 ? -25.375 -16.406 0.79 1 95.44 260 SER B CA 1
ATOM 4434 C C . SER B 1 260 ? -25.234 -15.469 -0.409 1 95.44 260 SER B C 1
ATOM 4436 O O . SER B 1 260 ? -24.172 -15.422 -1.043 1 95.44 260 SER B O 1
ATOM 4438 N N . LEU B 1 261 ? -26.312 -14.812 -0.754 1 96.75 261 LEU B N 1
ATOM 4439 C CA . LEU B 1 261 ? -26.344 -13.805 -1.812 1 96.75 261 LEU B CA 1
ATOM 4440 C C . LEU B 1 261 ? -26.547 -12.414 -1.23 1 96.75 261 LEU B C 1
ATOM 4442 O O . LEU B 1 261 ? -27.109 -12.258 -0.15 1 96.75 261 LEU B O 1
ATOM 4446 N N . ARG B 1 262 ? -26.016 -11.484 -1.885 1 97.81 262 ARG B N 1
ATOM 4447 C CA . ARG B 1 262 ? -26.156 -10.102 -1.436 1 97.81 262 ARG B CA 1
ATOM 4448 C C . ARG B 1 262 ? -26.938 -9.273 -2.447 1 97.81 262 ARG B C 1
ATOM 4450 O O . ARG B 1 262 ? -26.641 -9.305 -3.645 1 97.81 262 ARG B O 1
ATOM 4457 N N . VAL B 1 263 ? -27.906 -8.562 -1.968 1 98.44 2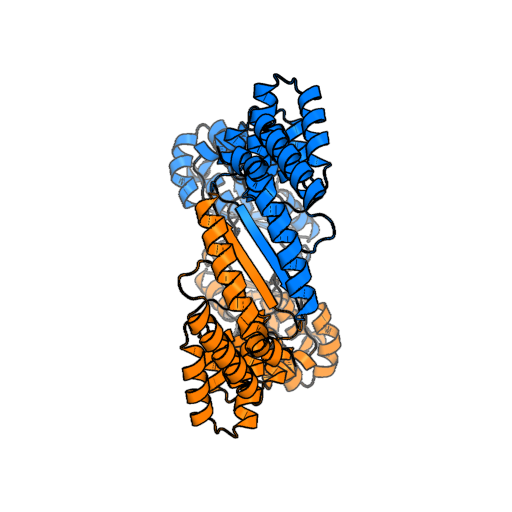63 VAL B N 1
ATOM 4458 C CA . VAL B 1 263 ? -28.672 -7.617 -2.771 1 98.44 263 VAL B CA 1
ATOM 4459 C C . VAL B 1 263 ? -28.281 -6.188 -2.393 1 98.44 263 VAL B C 1
ATOM 4461 O O . VAL B 1 263 ? -28.078 -5.883 -1.213 1 98.44 263 VAL B O 1
ATOM 4464 N N . SER B 1 264 ? -28.156 -5.348 -3.357 1 98.56 264 SER B N 1
ATOM 4465 C CA . SER B 1 264 ? -27.906 -3.938 -3.076 1 98.56 264 SER B CA 1
ATOM 4466 C C . SER B 1 264 ? -28.516 -3.045 -4.152 1 98.56 264 SER B C 1
ATOM 4468 O O . SER B 1 264 ? -28.641 -3.457 -5.309 1 98.56 264 SER B O 1
ATOM 4470 N N . PHE B 1 265 ? -28.906 -1.876 -3.773 1 98.19 265 PHE B N 1
ATOM 4471 C CA . PHE B 1 265 ? -29.391 -0.872 -4.715 1 98.19 265 PHE B CA 1
ATOM 4472 C C . PHE B 1 265 ? -29.328 0.521 -4.102 1 98.19 265 PHE B C 1
ATOM 4474 O O . PHE B 1 265 ? -29.25 0.664 -2.881 1 98.19 265 PHE B O 1
ATOM 4481 N N . ARG B 1 266 ? -29.344 1.479 -4.984 1 97.31 266 ARG B N 1
ATOM 4482 C CA . ARG B 1 266 ? -29.359 2.881 -4.578 1 97.31 266 ARG B CA 1
ATOM 4483 C C . ARG B 1 266 ? -30.672 3.551 -4.957 1 97.31 266 ARG B C 1
ATOM 4485 O O . ARG B 1 266 ? -31.359 3.102 -5.875 1 97.31 266 ARG B O 1
ATOM 4492 N N . PHE B 1 267 ? -31.016 4.602 -4.215 1 97.38 267 PHE B N 1
ATOM 4493 C CA . PHE B 1 267 ? -32.188 5.391 -4.535 1 97.38 267 PHE B CA 1
ATOM 4494 C C . PHE B 1 267 ? -32.062 6.816 -4.008 1 97.38 267 PHE B C 1
ATOM 4496 O O . PHE B 1 267 ? -31.328 7.055 -3.039 1 97.38 267 PHE B O 1
ATOM 4503 N N . SER B 1 268 ? -32.719 7.734 -4.691 1 95.88 268 SER B N 1
ATOM 4504 C CA . SER B 1 268 ? -32.656 9.141 -4.305 1 95.88 268 SER B CA 1
ATOM 4505 C C . SER B 1 268 ? -34.062 9.727 -4.156 1 95.88 268 SER B C 1
ATOM 4507 O O . SER B 1 268 ? -34.219 10.898 -3.807 1 95.88 268 SER B O 1
ATOM 4509 N N . SER B 1 269 ? -35.125 8.852 -4.469 1 95.88 269 SER B N 1
ATOM 4510 C CA . SER B 1 269 ? -36.5 9.297 -4.391 1 95.88 269 SER B CA 1
ATOM 4511 C C . SER B 1 269 ? -37.438 8.141 -4.062 1 95.88 269 SER B C 1
ATOM 4513 O O . SER B 1 269 ? -37.031 6.977 -4.148 1 95.88 269 SER B O 1
ATOM 4515 N N . ARG B 1 270 ? -38.625 8.539 -3.703 1 95.94 270 ARG B N 1
ATOM 4516 C CA . ARG B 1 270 ? -39.656 7.531 -3.422 1 95.94 270 ARG B CA 1
ATOM 4517 C C . ARG B 1 270 ? -39.969 6.715 -4.672 1 95.94 270 ARG B C 1
ATOM 4519 O O . ARG B 1 270 ? -40.156 5.5 -4.594 1 95.94 270 ARG B O 1
ATOM 4526 N N . THR B 1 271 ? -39.969 7.383 -5.77 1 97.06 271 THR B N 1
ATOM 4527 C CA . THR B 1 271 ? -40.25 6.723 -7.039 1 97.06 271 THR B CA 1
ATOM 4528 C C . THR B 1 271 ? -39.188 5.691 -7.375 1 97.06 271 THR B C 1
ATOM 4530 O O . THR B 1 271 ? -39.5 4.562 -7.758 1 97.06 271 THR B O 1
ATOM 4533 N N . GLU B 1 272 ? -38 6.09 -7.168 1 97 272 GLU B N 1
ATOM 4534 C CA . GLU B 1 272 ? -36.906 5.176 -7.453 1 97 272 GLU B CA 1
ATOM 4535 C C . GLU B 1 272 ? -36.906 3.975 -6.516 1 97 272 GLU B C 1
ATOM 4537 O O . GLU B 1 272 ? -36.688 2.84 -6.941 1 97 272 GLU B O 1
ATOM 4542 N N . PHE B 1 273 ? -37.188 4.285 -5.293 1 98 273 PHE B N 1
ATOM 4543 C CA . PHE B 1 273 ? -37.281 3.201 -4.32 1 98 273 PHE B CA 1
ATOM 4544 C C . PHE B 1 273 ? -38.375 2.221 -4.73 1 98 273 PHE B C 1
ATOM 4546 O O . PHE B 1 273 ? -38.188 1.005 -4.695 1 98 273 PHE B O 1
ATOM 4553 N N . GLY B 1 274 ? -39.438 2.75 -5.152 1 97.56 274 GLY B N 1
ATOM 4554 C CA . GLY B 1 274 ? -40.531 1.914 -5.613 1 97.56 274 GLY B CA 1
ATOM 4555 C C . GLY B 1 274 ? -40.156 1.033 -6.789 1 97.56 274 GLY B C 1
ATOM 4556 O O . GLY B 1 274 ? -40.562 -0.131 -6.852 1 97.56 274 GLY B O 1
ATOM 4557 N N . ARG B 1 275 ? -39.406 1.53 -7.699 1 97.56 275 ARG B N 1
ATOM 4558 C CA . ARG B 1 275 ? -38.938 0.758 -8.844 1 97.56 275 ARG B CA 1
ATOM 4559 C C . ARG B 1 275 ? -38.062 -0.391 -8.406 1 97.56 275 ARG B C 1
ATOM 4561 O O . ARG B 1 275 ? -38.125 -1.5 -8.938 1 97.56 275 ARG B O 1
ATOM 4568 N N . ARG B 1 276 ? -37.219 -0.066 -7.41 1 98.19 276 ARG B N 1
ATOM 4569 C CA . ARG B 1 276 ? -36.344 -1.105 -6.887 1 98.19 276 ARG B CA 1
ATOM 4570 C C . ARG B 1 276 ? -37.156 -2.211 -6.207 1 98.19 276 ARG B C 1
ATOM 4572 O O . ARG B 1 276 ? -36.844 -3.395 -6.371 1 98.19 276 ARG B O 1
ATOM 4579 N N . MET B 1 277 ? -38.219 -1.8 -5.512 1 97.75 277 MET B N 1
ATOM 4580 C CA . MET B 1 277 ? -39.062 -2.77 -4.82 1 97.75 277 MET B CA 1
ATOM 4581 C C . MET B 1 277 ? -39.75 -3.689 -5.812 1 97.75 277 MET B C 1
ATOM 4583 O O . MET B 1 277 ? -39.906 -4.891 -5.562 1 97.75 277 MET B O 1
ATOM 4587 N N . LYS B 1 278 ? -40.125 -3.137 -6.895 1 97.31 278 LYS B N 1
ATOM 4588 C CA . LYS B 1 278 ? -40.75 -3.943 -7.934 1 97.31 278 LYS B CA 1
ATOM 4589 C C . LYS B 1 278 ? -39.781 -4.973 -8.5 1 97.31 278 LYS B C 1
ATOM 4591 O O . LYS B 1 278 ? -40.156 -6.129 -8.719 1 97.31 278 LYS B O 1
ATOM 4596 N N . ALA B 1 279 ? -38.594 -4.512 -8.703 1 97.62 279 ALA B N 1
ATOM 4597 C CA . ALA B 1 279 ? -37.562 -5.422 -9.188 1 97.62 279 ALA B CA 1
ATOM 4598 C C . ALA B 1 279 ? -37.312 -6.543 -8.188 1 97.62 279 ALA B C 1
ATOM 4600 O O . ALA B 1 279 ? -37.125 -7.699 -8.57 1 97.62 279 ALA B O 1
ATOM 4601 N N . LEU B 1 280 ? -37.312 -6.246 -6.922 1 98.06 280 LEU B N 1
ATOM 4602 C CA . LEU B 1 280 ? -37.094 -7.23 -5.871 1 98.06 280 LEU B CA 1
ATOM 4603 C C . LEU B 1 280 ? -38.219 -8.234 -5.805 1 98.06 280 LEU B C 1
ATOM 4605 O O . LEU B 1 280 ? -38 -9.422 -5.543 1 98.06 280 LEU B O 1
ATOM 4609 N N . SER B 1 281 ? -39.406 -7.723 -6.023 1 96.69 281 SER B N 1
ATOM 4610 C CA . SER B 1 281 ? -40.562 -8.625 -6.059 1 96.69 281 SER B CA 1
ATOM 4611 C C . SER B 1 281 ? -40.438 -9.633 -7.199 1 96.69 281 SER B C 1
ATOM 4613 O O . SER B 1 281 ? -40.781 -10.805 -7.031 1 96.69 281 SER B O 1
ATOM 4615 N N . LYS B 1 282 ? -39.938 -9.156 -8.297 1 95.94 282 LYS B N 1
ATOM 4616 C CA . LYS B 1 282 ? -39.688 -10.047 -9.43 1 95.94 282 LYS B CA 1
ATOM 4617 C C . LYS B 1 282 ? -38.625 -11.078 -9.086 1 95.94 282 LYS B C 1
ATOM 4619 O O . LYS B 1 282 ? -38.75 -12.258 -9.43 1 95.94 282 LYS B O 1
ATOM 4624 N N . LEU B 1 283 ? -37.594 -10.617 -8.453 1 96.81 283 LEU B N 1
ATOM 4625 C CA . LEU B 1 283 ? -36.531 -11.516 -8.016 1 96.81 283 LEU B CA 1
ATOM 4626 C C . LEU B 1 283 ? -37.094 -12.586 -7.07 1 96.81 283 LEU B C 1
ATOM 4628 O O . LEU B 1 283 ? -36.719 -13.758 -7.172 1 96.81 283 LEU B O 1
ATOM 4632 N N . GLU B 1 284 ? -37.969 -12.18 -6.195 1 96.5 284 GLU B N 1
ATOM 4633 C CA . GLU B 1 284 ? -38.562 -13.102 -5.23 1 96.5 284 GLU B CA 1
ATOM 4634 C C . GLU B 1 284 ? -39.281 -14.25 -5.93 1 96.5 284 GLU B C 1
ATOM 4636 O O . GLU B 1 284 ? -39.25 -15.391 -5.457 1 96.5 284 GLU B O 1
ATOM 4641 N N . GLU B 1 285 ? -39.812 -13.984 -7.074 1 96 285 GLU B N 1
ATOM 4642 C CA . GLU B 1 285 ? -40.531 -14.992 -7.852 1 96 285 GLU B CA 1
ATOM 4643 C C . GLU B 1 285 ? -39.562 -16.047 -8.406 1 96 285 GLU B C 1
ATOM 4645 O O . GLU B 1 285 ? -39.969 -17.188 -8.648 1 96 285 GLU B O 1
ATOM 4650 N N . HIS B 1 286 ? -38.344 -15.688 -8.625 1 95.62 286 HIS B N 1
ATOM 4651 C CA . HIS B 1 286 ? -37.375 -16.578 -9.234 1 95.62 286 HIS B CA 1
ATOM 4652 C C . HIS B 1 286 ? -36.281 -16.953 -8.25 1 95.62 286 HIS B C 1
ATOM 4654 O O . HIS B 1 286 ? -35.188 -17.344 -8.664 1 95.62 286 HIS B O 1
ATOM 4660 N N . LEU B 1 287 ? -36.5 -16.844 -7.008 1 95.88 287 LEU B N 1
ATOM 4661 C CA . LEU B 1 287 ? -35.469 -16.969 -5.973 1 95.88 287 LEU B CA 1
ATOM 4662 C C . LEU B 1 287 ? -34.875 -18.359 -5.984 1 95.88 287 LEU B C 1
ATOM 4664 O O . LEU B 1 287 ? -33.688 -18.531 -5.719 1 95.88 287 LEU B O 1
ATOM 4668 N N . ASP B 1 288 ? -35.688 -19.312 -6.34 1 94.5 288 ASP B N 1
ATOM 4669 C CA . ASP B 1 288 ? -35.219 -20.703 -6.293 1 94.5 288 ASP B CA 1
ATOM 4670 C C . ASP B 1 288 ? -34.094 -20.953 -7.289 1 94.5 288 ASP B C 1
ATOM 4672 O O . ASP B 1 288 ? -33.188 -21.719 -7.02 1 94.5 288 ASP B O 1
ATOM 4676 N N . GLU B 1 289 ? -34.156 -20.328 -8.344 1 94.62 289 GLU B N 1
ATOM 4677 C CA . GLU B 1 289 ? -33.094 -20.422 -9.344 1 94.62 289 GLU B CA 1
ATOM 4678 C C . GLU B 1 289 ? -31.766 -19.953 -8.781 1 94.62 289 GLU B C 1
ATOM 4680 O O . GLU B 1 289 ? -30.75 -20.625 -8.953 1 94.62 289 GLU B O 1
ATOM 4685 N N . PHE B 1 290 ? -31.766 -18.906 -8.031 1 95.69 290 PHE B N 1
ATOM 4686 C CA . PHE B 1 290 ? -30.547 -18.312 -7.508 1 95.69 290 PHE B CA 1
ATOM 4687 C C . PHE B 1 290 ? -30.078 -19.062 -6.266 1 95.69 290 PHE B C 1
ATOM 4689 O O . PHE B 1 290 ? -28.875 -19.234 -6.062 1 95.69 290 PHE B O 1
ATOM 4696 N N . LEU B 1 291 ? -30.984 -19.531 -5.523 1 94.75 291 LEU B N 1
ATOM 4697 C CA . LEU B 1 291 ? -30.641 -20.266 -4.316 1 94.75 291 LEU B CA 1
ATOM 4698 C C . LEU B 1 291 ? -30.031 -21.609 -4.66 1 94.75 291 LEU B C 1
ATOM 4700 O O . LEU B 1 291 ? -29.281 -22.188 -3.865 1 94.75 291 LEU B O 1
ATOM 4704 N N . SER B 1 292 ? -30.328 -22.109 -5.852 1 93.81 292 SER B N 1
ATOM 4705 C CA . SER B 1 292 ? -29.812 -23.406 -6.273 1 93.81 292 SER B CA 1
ATOM 4706 C C . SER B 1 292 ? -28.297 -23.359 -6.449 1 93.81 292 SER B C 1
ATOM 4708 O O . SER B 1 292 ? -27.641 -24.406 -6.391 1 93.81 292 SER B O 1
ATOM 4710 N N . PHE B 1 293 ? -27.75 -22.156 -6.621 1 92.44 293 PHE B N 1
ATOM 4711 C CA . PHE B 1 293 ? -26.312 -22.016 -6.793 1 92.44 293 PHE B CA 1
ATOM 4712 C C . PHE B 1 293 ? -25.594 -22.141 -5.457 1 92.44 293 PHE B C 1
ATOM 4714 O O . PHE B 1 293 ? -24.375 -22.344 -5.414 1 92.44 293 PHE B O 1
ATOM 4721 N N . LEU B 1 294 ? -26.281 -21.953 -4.359 1 89.81 294 LEU B N 1
ATOM 4722 C CA . LEU B 1 294 ? -25.688 -21.969 -3.029 1 89.81 294 LEU B CA 1
ATOM 4723 C C . LEU B 1 294 ? -25.625 -23.391 -2.48 1 89.81 294 LEU B C 1
ATOM 4725 O O . LEU B 1 294 ? -24.922 -23.656 -1.504 1 89.81 294 LEU B O 1
ATOM 4729 N N . GLY B 1 295 ? -26.156 -24.391 -3.096 1 77.62 295 GLY B N 1
ATOM 4730 C CA . GLY B 1 295 ? -26.188 -25.781 -2.656 1 77.62 295 GLY B CA 1
ATOM 4731 C C . GLY B 1 295 ? -27.422 -26.109 -1.829 1 77.62 295 GLY B C 1
ATOM 4732 O O . GLY B 1 295 ? -28.062 -25.219 -1.283 1 77.62 295 GLY B O 1
#

Nearest PDB structures (foldseek):
  5cwo-assembly2_B  TM=1.718E-01  e=8.987E-01  synthetic construct
  8fbi-assembly1_A-3  TM=1.518E-01  e=1.380E+00  synthetic construct
  7zdc-assembly1_C  TM=1.543E-01  e=3.103E+00  Escherichia coli K-12
  5cwo-assembly2_B  TM=1.557E-01  e=1.547E+00  synthetic construct
  8fbi-assembly1_A-3  TM=1.450E-01  e=1.476E+00  synthetic construct

Secondary structure (DSSP, 8-state):
-EEEEEEGGG-EE---S-TTS---S---HHHHHTT--PPEEE-TT-EE--HHHHHHHHHTT-SEEEEEE--GGGGSHHHHHHHHHHH---SSPPPHHHHHHHHHHHHHTT-HHHHHHHHHHHSTT---HHHHHHHHHS-HHHHHHHHTTSS-HHHHHHTTTS-HHHHHHHHT-SS---HHHHHHHHHHHHHHHHHHT--HHHHHHHHHHHHTSSSHHHHHHHHH-HHHHHHHHHHHHHHHHHHTTTSEEEE--GGGTTS-EEEEEEESSHHHHHHHHHHHHHHHHTHHHHHGGG-/-EEEEEEGGG-EE---S-TTS---S---HHHHHTT--PPEEE-TTSEES-HHHHHHHHHTT-SEEEEEE--GGGGSHHHHHHHHHHH---SSPPPHHHHHHHHHHHHHTT-HHHHHHHHHHHSTTPPPHHHHHHHHHS-HHHHHHHHTTSS-HHHHHHTTTS-HHHHHHHHT-SS---HHHHHHHHHHHHHHHHHHT--HHHHHHHHHHHHTSSSHHHHHHHHH-HHHHHHHHHHHHHHHHHHTTTTEEEE--GGGTTS-EEEEEEESSHHHHHHHHHHHHHHHHTHHHHHGGG-